Protein AF-0000000080304757 (afdb_homodimer)

Solvent-accessible surface area (backbone atoms only — not comparable to full-atom values): 25072 Å² total; per-residue (Å²): 127,55,74,63,58,63,64,43,29,40,56,47,26,52,50,48,50,50,49,50,48,34,44,52,25,62,74,62,65,47,52,48,72,77,45,50,34,58,68,52,23,53,48,43,33,63,75,40,37,72,67,49,46,54,14,40,49,46,39,50,48,39,17,52,51,13,37,52,50,12,47,54,51,15,50,52,51,28,51,47,30,75,74,34,62,71,54,37,45,36,44,49,49,55,47,50,52,56,64,46,34,49,59,67,72,46,39,65,57,43,53,71,76,32,86,49,62,68,57,31,29,27,50,45,6,18,58,55,14,21,49,45,26,22,55,26,29,39,36,12,46,64,59,44,56,66,69,57,53,50,49,40,56,73,67,63,53,49,73,67,50,42,38,64,71,43,26,47,65,44,12,44,65,30,33,47,54,12,47,40,54,15,49,48,33,5,42,40,20,27,41,39,29,32,48,72,63,38,71,83,47,96,79,45,28,39,38,14,49,28,52,52,21,57,78,66,64,34,40,35,54,24,49,23,39,47,49,54,49,37,51,48,29,49,48,46,47,52,50,38,48,50,49,41,42,70,73,53,38,88,80,63,55,89,52,89,103,128,54,74,62,58,63,65,42,29,40,56,48,27,53,50,49,51,50,50,49,48,33,46,52,26,62,75,62,66,47,52,48,72,78,44,50,33,59,68,51,22,53,50,40,33,63,76,40,37,72,67,48,48,56,12,41,50,46,39,49,49,40,18,50,51,12,37,51,50,12,46,53,51,15,51,51,52,27,50,48,28,74,74,33,61,70,53,35,44,33,46,49,49,55,47,50,53,56,64,47,34,48,57,68,72,46,39,65,56,43,54,71,76,32,85,48,63,68,58,29,28,26,50,44,5,18,58,55,14,22,47,44,27,22,54,25,28,39,34,13,45,64,60,43,54,65,67,58,53,50,50,40,56,72,68,65,54,49,73,66,50,42,39,65,72,44,26,46,66,44,12,45,65,29,35,48,54,12,47,40,55,17,50,47,34,5,42,42,21,26,42,39,29,30,50,71,58,35,71,73,60,93,81,46,29,38,39,14,49,28,50,50,21,56,77,67,63,33,42,35,54,25,49,21,39,47,50,54,49,37,50,50,29,49,48,46,46,52,49,37,49,51,48,41,41,72,72,56,38,86,82,61,56,87,52,90,107

Structure (mmCIF, N/CA/C/O backbone):
data_AF-0000000080304757-model_v1
#
loop_
_entity.id
_entity.type
_entity.pdbx_description
1 polymer 'Hydroxymethylpyrimidine ABC transporter, transmembrane component'
#
loop_
_atom_site.group_PDB
_atom_site.id
_atom_site.type_symbol
_atom_site.label_atom_id
_atom_site.label_alt_id
_atom_site.label_comp_id
_atom_site.label_asym_id
_atom_site.label_entity_id
_atom_site.label_seq_id
_atom_site.pdbx_PDB_ins_code
_atom_site.Cartn_x
_atom_site.Cartn_y
_atom_site.Cartn_z
_atom_site.occupancy
_atom_site.B_iso_or_equiv
_atom_site.auth_seq_id
_atom_site.auth_comp_id
_atom_site.auth_asym_id
_atom_site.auth_atom_id
_atom_site.pdbx_PDB_model_num
ATOM 1 N N . MET A 1 1 ? -25.359 9.672 24.281 1 40.5 1 MET A N 1
ATOM 2 C CA . MET A 1 1 ? -24.844 8.312 24.234 1 40.5 1 MET A CA 1
ATOM 3 C C . MET A 1 1 ? -23.609 8.18 25.141 1 40.5 1 MET A C 1
ATOM 5 O O . MET A 1 1 ? -22.656 8.93 25 1 40.5 1 MET A O 1
ATOM 9 N N . ASN A 1 2 ? -23.641 7.598 26.172 1 47.41 2 ASN A N 1
ATOM 10 C CA . ASN A 1 2 ? -22.641 7.488 27.234 1 47.41 2 ASN A CA 1
ATOM 11 C C . ASN A 1 2 ? -21.297 7.004 26.703 1 47.41 2 ASN A C 1
ATOM 13 O O . ASN A 1 2 ? -21.234 6.355 25.656 1 47.41 2 ASN A O 1
ATOM 17 N N . GLY A 1 3 ? -20.266 7.602 27.203 1 52.62 3 GLY A N 1
ATOM 18 C CA . GLY A 1 3 ? -18.844 7.422 26.922 1 52.62 3 GLY A CA 1
ATOM 19 C C . GLY A 1 3 ? -18.484 5.98 26.625 1 52.62 3 GLY A C 1
ATOM 20 O O . GLY A 1 3 ? -17.672 5.711 25.75 1 52.62 3 GLY A O 1
ATOM 21 N N . LEU A 1 4 ? -19.094 5.137 27.453 1 51.78 4 LEU A N 1
ATOM 22 C CA . LEU A 1 4 ? -18.781 3.719 27.312 1 51.78 4 LEU A CA 1
ATOM 23 C C . LEU A 1 4 ? -19.453 3.141 26.062 1 51.78 4 LEU A C 1
ATOM 25 O O . LEU A 1 4 ? -18.875 2.285 25.391 1 51.78 4 LEU A O 1
ATOM 29 N N . ALA A 1 5 ? -20.734 3.535 25.859 1 54.47 5 ALA A N 1
ATOM 30 C CA . ALA A 1 5 ? -21.469 3.068 24.688 1 54.47 5 ALA A CA 1
ATOM 31 C C . ALA A 1 5 ? -20.781 3.494 23.391 1 54.47 5 ALA A C 1
ATOM 33 O O . ALA A 1 5 ? -20.672 2.705 22.453 1 54.47 5 ALA A O 1
ATOM 34 N N . ALA A 1 6 ? -20.328 4.684 23.391 1 60.09 6 ALA A N 1
ATOM 35 C CA . ALA A 1 6 ? -19.594 5.215 22.234 1 60.09 6 ALA A CA 1
ATOM 36 C C . ALA A 1 6 ? -18.312 4.438 22 1 60.09 6 ALA A C 1
ATOM 38 O O . ALA A 1 6 ? -17.922 4.207 20.844 1 60.09 6 ALA A O 1
ATOM 39 N N . ARG A 1 7 ? -17.766 3.938 23.172 1 63.94 7 ARG A N 1
ATOM 40 C CA . ARG A 1 7 ? -16.516 3.201 23.078 1 63.94 7 ARG A CA 1
ATOM 41 C C . ARG A 1 7 ? -16.766 1.761 22.641 1 63.94 7 ARG A C 1
ATOM 43 O O . ARG A 1 7 ? -15.867 1.11 22.094 1 63.94 7 ARG A O 1
ATOM 50 N N . ALA A 1 8 ? -18.016 1.343 22.859 1 71.56 8 ALA A N 1
ATOM 51 C CA . ALA A 1 8 ? -18.312 -0.057 22.578 1 71.56 8 ALA A CA 1
ATOM 52 C C . ALA A 1 8 ? -18.844 -0.222 21.141 1 71.56 8 ALA A C 1
ATOM 54 O O . ALA A 1 8 ? -18.922 -1.342 20.641 1 71.56 8 ALA A O 1
ATOM 55 N N . LEU A 1 9 ? -19.094 0.86 20.516 1 71.31 9 LEU A N 1
ATOM 56 C CA . LEU A 1 9 ? -19.75 0.823 19.203 1 71.31 9 LEU A CA 1
ATOM 57 C C . LEU A 1 9 ? -18.859 0.151 18.172 1 71.31 9 LEU A C 1
ATOM 59 O O . LEU A 1 9 ? -19.344 -0.667 17.375 1 71.31 9 LEU A O 1
ATOM 63 N N . PRO A 1 10 ? -17.562 0.439 18.25 1 75.38 10 PRO A N 1
ATOM 64 C CA . PRO A 1 10 ? -16.734 -0.277 17.281 1 75.38 10 PRO A CA 1
ATOM 65 C C . PRO A 1 10 ? -16.766 -1.791 17.484 1 75.38 10 PRO A C 1
ATOM 67 O O . PRO A 1 10 ? -16.859 -2.541 16.5 1 75.38 10 PRO A O 1
ATOM 70 N N . ALA A 1 11 ? -16.828 -2.184 18.688 1 82.06 11 ALA A N 1
ATOM 71 C CA . ALA A 1 11 ? -16.875 -3.613 18.984 1 82.06 11 ALA A CA 1
ATOM 72 C C . ALA A 1 11 ? -18.219 -4.203 18.578 1 82.06 11 ALA A C 1
ATOM 74 O O . ALA A 1 11 ? -18.297 -5.348 18.109 1 82.06 11 ALA A O 1
ATOM 75 N N . LEU A 1 12 ? -19.188 -3.436 18.656 1 84.5 12 LEU A N 1
ATOM 76 C CA . LEU A 1 12 ? -20.531 -3.896 18.297 1 84.5 12 LEU A CA 1
ATOM 77 C C . LEU A 1 12 ? -20.656 -4.059 16.781 1 84.5 12 LEU A C 1
ATOM 79 O O . LEU A 1 12 ? -21.312 -4.98 16.312 1 84.5 12 LEU A O 1
ATOM 83 N N . GLY A 1 13 ? -20 -3.121 16.094 1 85.44 13 GLY A N 1
ATOM 84 C CA . GLY A 1 13 ? -20.016 -3.24 14.641 1 85.44 13 GLY A CA 1
ATOM 85 C C . GLY A 1 13 ? -19.328 -4.504 14.141 1 85.44 13 GLY A C 1
ATOM 86 O O . GLY A 1 13 ? -19.859 -5.199 13.273 1 85.44 13 GLY A O 1
ATOM 87 N N . LEU A 1 14 ? -18.25 -4.812 14.734 1 89.06 14 LEU A N 1
ATOM 88 C CA . LEU A 1 14 ? -17.5 -6.008 14.352 1 89.06 14 LEU A CA 1
ATOM 89 C C . LEU A 1 14 ? -18.25 -7.273 14.758 1 89.06 14 LEU A C 1
ATOM 91 O O . LEU A 1 14 ? -18.328 -8.227 13.984 1 89.06 14 LEU A O 1
ATOM 95 N N . ALA A 1 15 ? -18.797 -7.273 16 1 91.25 15 ALA A N 1
ATOM 96 C CA . ALA A 1 15 ? -19.562 -8.414 16.484 1 91.25 15 ALA A CA 1
ATOM 97 C C . ALA A 1 15 ? -20.812 -8.633 15.625 1 91.25 15 ALA A C 1
ATOM 99 O O . ALA A 1 15 ? -21.172 -9.773 15.32 1 91.25 15 ALA A O 1
ATOM 100 N N . GLY A 1 16 ? -21.438 -7.578 15.289 1 91.94 16 GLY A N 1
ATOM 101 C CA . GLY A 1 16 ? -22.609 -7.668 14.414 1 91.94 16 GLY A CA 1
ATOM 102 C C . GLY A 1 16 ? -22.281 -8.25 13.055 1 91.94 16 GLY A C 1
ATOM 103 O O . GLY A 1 16 ? -23.047 -9.07 12.523 1 91.94 16 GLY A O 1
ATOM 104 N N . ALA A 1 17 ? -21.172 -7.797 12.539 1 92.5 17 ALA A N 1
ATOM 105 C CA . ALA A 1 17 ? -20.75 -8.305 11.234 1 92.5 17 ALA A CA 1
ATOM 106 C C . ALA A 1 17 ? -20.469 -9.797 11.297 1 92.5 17 ALA A C 1
ATOM 108 O O . ALA A 1 17 ? -20.812 -10.547 10.391 1 92.5 17 ALA A O 1
ATOM 109 N N . LEU A 1 18 ? -19.844 -10.25 12.375 1 94.44 18 LEU A N 1
ATOM 110 C CA . LEU A 1 18 ? -19.516 -11.664 12.547 1 94.44 18 LEU A CA 1
ATOM 111 C C . LEU A 1 18 ? -20.797 -12.484 12.727 1 94.44 18 LEU A C 1
ATOM 113 O O . LEU A 1 18 ? -20.906 -13.578 12.172 1 94.44 18 LEU A O 1
ATOM 117 N N . LEU A 1 19 ? -21.719 -11.945 13.5 1 95.81 19 LEU A N 1
ATOM 118 C CA . LEU A 1 19 ? -22.984 -12.641 13.719 1 95.81 19 LEU A CA 1
ATOM 119 C C . LEU A 1 19 ? -23.781 -12.727 12.43 1 95.81 19 LEU A C 1
ATOM 121 O O . LEU A 1 19 ? -24.406 -13.75 12.148 1 95.81 19 LEU A O 1
ATOM 125 N N . ALA A 1 20 ? -23.75 -11.664 11.75 1 95.81 20 ALA A N 1
ATOM 126 C CA . ALA A 1 20 ? -24.438 -11.672 10.461 1 95.81 20 ALA A CA 1
ATOM 127 C C . ALA A 1 20 ? -23.812 -12.695 9.516 1 95.81 20 ALA A C 1
ATOM 129 O O . ALA A 1 20 ? -24.531 -13.406 8.805 1 95.81 20 ALA A O 1
ATOM 130 N N . TRP A 1 21 ? -22.5 -12.719 9.5 1 96.06 21 TRP A N 1
ATOM 131 C CA . TRP A 1 21 ? -21.781 -13.703 8.703 1 96.06 21 TRP A CA 1
ATOM 132 C C . TRP A 1 21 ? -22.172 -15.117 9.109 1 96.06 21 TRP A C 1
ATOM 134 O O . TRP A 1 21 ? -22.516 -15.945 8.258 1 96.06 21 TRP A O 1
ATOM 144 N N . GLU A 1 22 ? -22.188 -15.359 10.344 1 97.69 22 GLU A N 1
ATOM 145 C CA . GLU A 1 22 ? -22.578 -16.672 10.859 1 97.69 22 GLU A CA 1
ATOM 146 C C . GLU A 1 22 ? -24 -17.016 10.445 1 97.69 22 GLU A C 1
ATOM 148 O O . GLU A 1 22 ? -24.281 -18.125 10 1 97.69 22 GLU A O 1
ATOM 153 N N . ALA A 1 23 ? -24.875 -16.078 10.586 1 97.62 23 ALA A N 1
ATOM 154 C CA . ALA A 1 23 ? -26.281 -16.297 10.273 1 97.62 23 ALA A CA 1
ATOM 155 C C . ALA A 1 23 ? -26.469 -16.578 8.789 1 97.62 23 ALA A C 1
ATOM 157 O O . ALA A 1 23 ? -27.234 -17.469 8.414 1 97.62 23 ALA A O 1
ATOM 158 N N . VAL A 1 24 ? -25.797 -15.867 7.965 1 96.81 24 VAL A N 1
ATOM 159 C CA . VAL A 1 24 ? -25.938 -16.031 6.52 1 96.81 24 VAL A CA 1
ATOM 160 C C . VAL A 1 24 ? -25.5 -17.453 6.125 1 96.81 24 VAL A C 1
ATOM 162 O O . VAL A 1 24 ? -26.156 -18.094 5.309 1 96.81 24 VAL A O 1
ATOM 165 N N . VAL A 1 25 ? -24.406 -17.938 6.703 1 97 25 VAL A N 1
ATOM 166 C CA . VAL A 1 25 ? -23.859 -19.234 6.344 1 97 25 VAL A CA 1
ATOM 167 C C . VAL A 1 25 ? -24.797 -20.344 6.863 1 97 25 VAL A C 1
ATOM 169 O O . VAL A 1 25 ? -25.125 -21.281 6.133 1 97 25 VAL A O 1
ATOM 172 N N . ARG A 1 26 ? -25.312 -20.156 8.07 1 96.38 26 ARG A N 1
ATOM 173 C CA . ARG A 1 26 ? -26.125 -21.203 8.695 1 96.38 26 ARG A CA 1
ATOM 174 C C . ARG A 1 26 ? -27.531 -21.219 8.125 1 96.38 26 ARG A C 1
ATOM 176 O O . ARG A 1 26 ? -28.078 -22.281 7.832 1 96.38 26 ARG A O 1
ATOM 183 N N . LEU A 1 27 ? -28.094 -20.047 8.023 1 97.12 27 LEU A N 1
ATOM 184 C CA . LEU A 1 27 ? -29.453 -19.969 7.531 1 97.12 27 LEU A CA 1
ATOM 185 C C . LEU A 1 27 ? -29.516 -20.281 6.043 1 97.12 27 LEU A C 1
ATOM 187 O O . LEU A 1 27 ? -30.531 -20.797 5.555 1 97.12 27 LEU A O 1
ATOM 191 N N . GLY A 1 28 ? -28.531 -19.969 5.332 1 96.38 28 GLY A N 1
ATOM 192 C CA . GLY A 1 28 ? -28.484 -20.25 3.906 1 96.38 28 GLY A CA 1
ATOM 193 C C . GLY A 1 28 ? -27.984 -21.641 3.586 1 96.38 28 GLY A C 1
ATOM 194 O O . GLY A 1 28 ? -27.953 -22.047 2.422 1 96.38 28 GLY A O 1
ATOM 195 N N . ASP A 1 29 ? -27.547 -22.359 4.512 1 96.19 29 ASP A N 1
ATOM 196 C CA . ASP A 1 29 ? -27 -23.703 4.34 1 96.19 29 ASP A CA 1
ATOM 197 C C . ASP A 1 29 ? -25.859 -23.703 3.334 1 96.19 29 ASP A C 1
ATOM 199 O O . ASP A 1 29 ? -25.844 -24.516 2.4 1 96.19 29 ASP A O 1
ATOM 203 N N . ILE A 1 30 ? -25.031 -22.766 3.438 1 95.69 30 ILE A N 1
ATOM 204 C CA . ILE A 1 30 ? -23.875 -22.641 2.551 1 95.69 30 ILE A CA 1
ATOM 205 C C . ILE A 1 30 ? -22.797 -23.641 2.955 1 95.69 30 ILE A C 1
ATOM 207 O O . ILE A 1 30 ? -22.375 -23.672 4.117 1 95.69 30 ILE A O 1
ATOM 211 N N . PRO A 1 31 ? -22.359 -24.422 2.02 1 95.38 31 PRO A N 1
ATOM 212 C CA . PRO A 1 31 ? -21.312 -25.391 2.359 1 95.38 31 PRO A CA 1
ATOM 213 C C . PRO A 1 31 ? -20.016 -24.734 2.807 1 95.38 31 PRO A C 1
ATOM 215 O O . PRO A 1 31 ? -19.672 -23.641 2.342 1 95.38 31 PRO A O 1
ATOM 218 N N . ALA A 1 32 ? -19.234 -25.438 3.607 1 93.56 32 ALA A N 1
ATOM 219 C CA . ALA A 1 32 ? -18 -24.922 4.211 1 93.56 32 ALA A CA 1
ATOM 220 C C . ALA A 1 32 ? -16.938 -24.672 3.152 1 93.56 32 ALA A C 1
ATOM 222 O O . ALA A 1 32 ? -16.109 -23.766 3.303 1 93.56 32 ALA A O 1
ATOM 223 N N . TYR A 1 33 ? -16.984 -25.422 2.105 1 90.5 33 TYR A N 1
ATOM 224 C CA . TYR A 1 33 ? -15.984 -25.234 1.062 1 90.5 33 TYR A CA 1
ATOM 225 C C . TYR A 1 33 ? -16.25 -23.969 0.271 1 90.5 33 TYR A C 1
ATOM 227 O O . TYR A 1 33 ? -15.359 -23.453 -0.41 1 90.5 33 TYR A O 1
ATOM 235 N N . THR A 1 34 ? -17.516 -23.562 0.375 1 91.69 34 THR A N 1
ATOM 236 C CA . THR A 1 34 ? -17.859 -22.297 -0.284 1 91.69 34 THR A CA 1
ATOM 237 C C . THR A 1 34 ? -17.609 -21.125 0.646 1 91.69 34 THR A C 1
ATOM 239 O O . THR A 1 34 ? -16.906 -20.172 0.284 1 91.69 34 THR A O 1
ATOM 242 N N . LEU A 1 35 ? -18.125 -21.125 1.777 1 95.56 35 LEU A N 1
ATOM 243 C CA . LEU A 1 35 ? -17.969 -20.078 2.77 1 95.56 35 LEU A CA 1
ATOM 244 C C . LEU A 1 35 ? -18.078 -20.641 4.184 1 95.56 35 LEU A C 1
ATOM 246 O O . LEU A 1 35 ? -19.188 -20.875 4.68 1 95.56 35 LEU A O 1
ATOM 250 N N . PRO A 1 36 ? -16.922 -20.734 4.789 1 97.38 36 PRO A N 1
ATOM 251 C CA . PRO A 1 36 ? -16.984 -21.266 6.148 1 97.38 36 PRO A CA 1
ATOM 252 C C . PRO A 1 36 ? -17.531 -20.266 7.156 1 97.38 36 PRO A C 1
ATOM 254 O O . PRO A 1 36 ? -17.25 -19.062 7.059 1 97.38 36 PRO A O 1
ATOM 257 N N . ALA A 1 37 ? -18.297 -20.812 8.094 1 98.06 37 ALA A N 1
ATOM 258 C CA . ALA A 1 37 ? -18.781 -19.969 9.18 1 98.06 37 ALA A CA 1
ATOM 259 C C . ALA A 1 37 ? -17.641 -19.547 10.094 1 98.06 37 ALA A C 1
ATOM 261 O O . ALA A 1 37 ? -16.641 -20.25 10.219 1 98.06 37 ALA A O 1
ATOM 262 N N . PRO A 1 38 ? -17.875 -18.359 10.664 1 97.81 38 PRO A N 1
ATOM 263 C CA . PRO A 1 38 ? -16.828 -17.891 11.578 1 97.81 38 PRO A CA 1
ATOM 264 C C . PRO A 1 38 ? -16.5 -18.906 12.672 1 97.81 38 PRO A C 1
ATOM 266 O O . PRO A 1 38 ? -15.344 -19.031 13.07 1 97.81 38 PRO A O 1
ATOM 269 N N . THR A 1 39 ? -17.469 -19.625 13.125 1 97.69 39 THR A N 1
ATOM 270 C CA . THR A 1 39 ? -17.219 -20.625 14.156 1 97.69 39 THR A CA 1
ATOM 271 C C . THR A 1 39 ? -16.328 -21.75 13.625 1 97.69 39 THR A C 1
ATOM 273 O O . THR A 1 39 ? -15.445 -22.234 14.344 1 97.69 39 THR A O 1
ATOM 276 N N . LEU A 1 40 ? -16.531 -22.141 12.422 1 97.88 40 LEU A N 1
ATOM 277 C CA . LEU A 1 40 ? -15.688 -23.156 11.805 1 97.88 40 LEU A CA 1
ATOM 278 C C . LEU A 1 40 ? -14.281 -22.625 11.562 1 97.88 40 LEU A C 1
ATOM 280 O O . LEU A 1 40 ? -13.305 -23.359 11.711 1 97.88 40 LEU A O 1
ATOM 284 N N . VAL A 1 41 ? -14.203 -21.375 11.133 1 98.19 41 VAL A N 1
ATOM 285 C CA . VAL A 1 41 ? -12.898 -20.766 10.945 1 98.19 41 VAL A CA 1
ATOM 286 C C . VAL A 1 41 ? -12.109 -20.797 12.25 1 98.19 41 VAL A C 1
ATOM 288 O O . VAL A 1 41 ? -10.93 -21.141 12.266 1 98.19 41 VAL A O 1
ATOM 291 N N . ALA A 1 42 ? -12.805 -20.469 13.344 1 97.81 42 ALA A N 1
ATOM 292 C CA . ALA A 1 42 ? -12.156 -20.453 14.656 1 97.81 42 ALA A CA 1
ATOM 293 C C . ALA A 1 42 ? -11.711 -21.859 15.062 1 97.81 42 ALA A C 1
ATOM 295 O O . ALA A 1 42 ? -10.617 -22.031 15.602 1 97.81 42 ALA A O 1
ATOM 296 N N . ARG A 1 43 ? -12.5 -22.844 14.773 1 98 43 ARG A N 1
ATOM 297 C CA . ARG A 1 43 ? -12.156 -24.234 15.094 1 98 43 ARG A CA 1
ATOM 298 C C . ARG A 1 43 ? -10.984 -24.703 14.234 1 98 43 ARG A C 1
ATOM 300 O O . ARG A 1 43 ? -10.086 -25.391 14.734 1 98 43 ARG A O 1
ATOM 307 N N . THR A 1 44 ? -11.047 -24.344 13 1 98.19 44 THR A N 1
ATOM 308 C CA . THR A 1 44 ? -9.977 -24.719 12.094 1 98.19 44 THR A CA 1
ATOM 309 C C . THR A 1 44 ? -8.656 -24.078 12.508 1 98.19 44 THR A C 1
ATOM 311 O O . THR A 1 44 ? -7.598 -24.703 12.43 1 98.19 44 THR A O 1
ATOM 314 N N . LEU A 1 45 ? -8.773 -22.859 12.898 1 97.94 45 LEU A N 1
ATOM 315 C CA . LEU A 1 45 ? -7.59 -22.188 13.406 1 97.94 45 LEU A CA 1
ATOM 316 C C . LEU A 1 45 ? -7.027 -22.906 14.625 1 97.94 45 LEU A C 1
ATOM 318 O O . LEU A 1 45 ? -5.82 -23.141 14.719 1 97.94 45 LEU A O 1
ATOM 322 N N . ALA A 1 46 ? -7.91 -23.297 15.508 1 97.5 46 ALA A N 1
ATOM 323 C CA . ALA A 1 46 ? -7.492 -24 16.719 1 97.5 46 ALA A CA 1
ATOM 324 C C . ALA A 1 46 ? -6.891 -25.359 16.391 1 97.5 46 ALA A C 1
ATOM 326 O O . ALA A 1 46 ? -5.883 -25.75 16.984 1 97.5 46 ALA A O 1
ATOM 327 N N . ASP A 1 47 ? -7.422 -26.031 15.453 1 97.31 47 ASP A N 1
ATOM 328 C CA . ASP A 1 47 ? -6.992 -27.375 15.078 1 97.31 47 ASP A CA 1
ATOM 329 C C . ASP A 1 47 ? -5.652 -27.344 14.344 1 97.31 47 ASP A C 1
ATOM 331 O O . ASP A 1 47 ? -4.918 -28.328 14.344 1 97.31 47 ASP A O 1
ATOM 335 N N . ASN A 1 48 ? -5.352 -26.219 13.711 1 96.44 48 ASN A N 1
ATOM 336 C CA . ASN A 1 48 ? -4.125 -26.094 12.93 1 96.44 48 ASN A CA 1
ATOM 337 C C . ASN A 1 48 ? -3.16 -25.094 13.547 1 96.44 48 ASN A C 1
ATOM 339 O O . ASN A 1 48 ? -2.301 -24.547 12.852 1 96.44 48 ASN A O 1
ATOM 343 N N . LEU A 1 49 ? -3.363 -24.844 14.789 1 94.69 49 LEU A N 1
ATOM 344 C CA . LEU A 1 49 ? -2.629 -23.766 15.469 1 94.69 49 LEU A CA 1
ATOM 345 C C . LEU A 1 49 ? -1.125 -24.016 15.398 1 94.69 49 LEU A C 1
ATOM 347 O O . LEU A 1 49 ? -0.344 -23.094 15.211 1 94.69 49 LEU A O 1
ATOM 351 N N . GLY A 1 50 ? -0.664 -25.25 15.602 1 91.88 50 GLY A N 1
ATOM 352 C CA . GLY A 1 50 ? 0.752 -25.578 15.562 1 91.88 50 GLY A CA 1
ATOM 353 C C . GLY A 1 50 ? 1.42 -25.203 14.258 1 91.88 50 GLY A C 1
ATOM 354 O O . GLY A 1 50 ? 2.408 -24.469 14.242 1 91.88 50 GLY A O 1
ATOM 355 N N . SER A 1 51 ? 0.857 -25.656 13.188 1 91.12 51 SER A N 1
ATOM 356 C CA . SER A 1 51 ? 1.421 -25.359 11.875 1 91.12 51 SER A CA 1
ATOM 357 C C . SER A 1 51 ? 1.259 -23.891 11.516 1 91.12 51 SER A C 1
ATOM 359 O O . SER A 1 51 ? 2.162 -23.281 10.938 1 91.12 51 SER A O 1
ATOM 361 N N . LEU A 1 52 ? 0.18 -23.234 11.906 1 96 52 LEU A N 1
ATOM 362 C CA . LEU A 1 52 ? -0.088 -21.859 11.539 1 96 52 LEU A CA 1
ATOM 363 C C . LEU A 1 52 ? 0.759 -20.891 12.367 1 96 52 LEU A C 1
ATOM 365 O O . LEU A 1 52 ? 1.166 -19.844 11.883 1 96 52 LEU A O 1
ATOM 369 N N . LEU A 1 53 ? 1.072 -21.297 13.547 1 95.81 53 LEU A N 1
ATOM 370 C CA . LEU A 1 53 ? 1.853 -20.406 14.414 1 95.81 53 LEU A CA 1
ATOM 371 C C . LEU A 1 53 ? 3.291 -20.297 13.914 1 95.81 53 LEU A C 1
ATOM 373 O O . LEU A 1 53 ? 3.914 -19.25 14.039 1 95.81 53 LEU A O 1
ATOM 377 N N . GLY A 1 54 ? 3.818 -21.453 13.484 1 94.62 54 GLY A N 1
ATOM 378 C CA . GLY A 1 54 ? 5.145 -21.391 12.891 1 94.62 54 GLY A CA 1
ATOM 379 C C . GLY A 1 54 ? 5.219 -20.453 11.695 1 94.62 54 GLY A C 1
ATOM 380 O O . GLY A 1 54 ? 6.129 -19.625 11.602 1 94.62 54 GLY A O 1
ATOM 381 N N . SER A 1 55 ? 4.27 -20.594 10.797 1 96.25 55 SER A N 1
ATOM 382 C CA . SER A 1 55 ? 4.199 -19.734 9.625 1 96.25 55 SER A CA 1
ATOM 383 C C . SER A 1 55 ? 3.943 -18.281 10.016 1 96.25 55 SER A C 1
ATOM 385 O O . SER A 1 55 ? 4.504 -17.375 9.414 1 96.25 55 SER A O 1
ATOM 387 N N . TRP A 1 56 ? 3.127 -18.156 11 1 97.31 56 TRP A N 1
ATOM 388 C CA . TRP A 1 56 ? 2.82 -16.828 11.508 1 97.31 56 TRP A CA 1
ATOM 389 C C . TRP A 1 56 ? 4.074 -16.141 12.055 1 97.31 56 TRP A C 1
ATOM 391 O O . TRP A 1 56 ? 4.332 -14.977 11.758 1 97.31 56 TRP A O 1
ATOM 401 N N . TRP A 1 57 ? 4.812 -16.859 12.82 1 96.88 57 TRP A N 1
ATOM 402 C CA . TRP A 1 57 ? 6.02 -16.312 13.43 1 96.88 57 TRP A CA 1
ATOM 403 C C . TRP A 1 57 ? 7.043 -15.93 12.359 1 96.88 57 TRP A C 1
ATOM 405 O O . TRP A 1 57 ? 7.742 -14.93 12.492 1 96.88 57 TRP A O 1
ATOM 415 N N . PHE A 1 58 ? 7.121 -16.703 11.375 1 96.62 58 PHE A N 1
ATOM 416 C CA . PHE A 1 58 ? 8.016 -16.391 10.266 1 96.62 58 PHE A CA 1
ATOM 417 C C . PHE A 1 58 ? 7.617 -15.086 9.609 1 96.62 58 PHE A C 1
ATOM 419 O O . PHE A 1 58 ? 8.469 -14.219 9.367 1 96.62 58 PHE A O 1
ATOM 426 N N . THR A 1 59 ? 6.328 -14.914 9.32 1 97.62 59 THR A N 1
ATOM 427 C CA . THR A 1 59 ? 5.828 -13.68 8.727 1 97.62 59 THR A CA 1
ATOM 428 C C . THR A 1 59 ? 6.117 -12.484 9.633 1 97.62 59 THR A C 1
ATOM 430 O O . THR A 1 59 ? 6.52 -11.422 9.156 1 97.62 59 THR A O 1
ATOM 433 N N . VAL A 1 60 ? 5.945 -12.672 10.891 1 98.19 60 VAL A N 1
ATOM 434 C CA . VAL A 1 60 ? 6.191 -11.617 11.867 1 98.19 60 VAL A CA 1
ATOM 435 C C . VAL A 1 60 ? 7.668 -11.227 11.859 1 98.19 60 VAL A C 1
ATOM 437 O O . VAL A 1 60 ? 8.008 -10.047 11.898 1 98.19 60 VAL A O 1
ATOM 440 N N . GLN A 1 61 ? 8.523 -12.188 11.766 1 97.94 61 GLN A N 1
ATOM 441 C CA . GLN A 1 61 ? 9.961 -11.938 11.734 1 97.94 61 GLN A CA 1
ATOM 442 C C . GLN A 1 61 ? 10.359 -11.141 10.492 1 97.94 61 GLN A C 1
ATOM 444 O O . GLN A 1 61 ? 11.164 -10.211 10.578 1 97.94 61 GLN A O 1
ATOM 449 N N . VAL A 1 62 ? 9.828 -11.547 9.422 1 98 62 VAL A N 1
ATOM 450 C CA . VAL A 1 62 ? 10.141 -10.844 8.18 1 98 62 VAL A CA 1
ATOM 451 C C . VAL A 1 62 ? 9.617 -9.414 8.242 1 98 62 VAL A C 1
ATOM 453 O O . VAL A 1 62 ? 10.312 -8.469 7.871 1 98 62 VAL A O 1
ATOM 456 N N . THR A 1 63 ? 8.398 -9.242 8.773 1 98.56 63 THR A N 1
ATOM 457 C CA . THR A 1 63 ? 7.758 -7.938 8.875 1 98.56 63 THR A CA 1
ATOM 458 C C . THR A 1 63 ? 8.586 -6.992 9.742 1 98.56 63 THR A C 1
ATOM 460 O O . THR A 1 63 ? 8.953 -5.902 9.297 1 98.56 63 THR A O 1
ATOM 463 N N . PHE A 1 64 ? 8.945 -7.457 10.859 1 98.69 64 PHE A N 1
ATOM 464 C CA . PHE A 1 64 ? 9.617 -6.57 11.797 1 98.69 64 PHE A CA 1
ATOM 465 C C . PHE A 1 64 ? 11.102 -6.465 11.477 1 98.69 64 PHE A C 1
ATOM 467 O O . PHE A 1 64 ? 11.734 -5.441 11.758 1 98.69 64 PHE A O 1
ATOM 474 N N . GLY A 1 65 ? 11.664 -7.535 10.906 1 98.69 65 GLY A N 1
ATOM 475 C CA . GLY A 1 65 ? 13.023 -7.406 10.398 1 98.69 65 GLY A CA 1
ATOM 476 C C . GLY A 1 65 ? 13.156 -6.348 9.32 1 98.69 65 GLY A C 1
ATOM 477 O O . GLY A 1 65 ? 14.07 -5.523 9.359 1 98.69 65 GLY A O 1
ATOM 478 N N . ALA A 1 66 ? 12.258 -6.398 8.375 1 98.75 66 ALA A N 1
ATOM 479 C CA . ALA A 1 66 ? 12.25 -5.41 7.301 1 98.75 66 ALA A CA 1
ATOM 480 C C . ALA A 1 66 ? 11.992 -4.008 7.844 1 98.75 66 ALA A C 1
ATOM 482 O O . ALA A 1 66 ? 12.602 -3.037 7.383 1 98.75 66 ALA A O 1
ATOM 483 N N . LEU A 1 67 ? 11.062 -3.881 8.805 1 98.69 67 LEU A N 1
ATOM 484 C CA . LEU A 1 67 ? 10.766 -2.588 9.414 1 98.69 67 LEU A CA 1
ATOM 485 C C . LEU A 1 67 ? 12 -2.021 10.109 1 98.69 67 LEU A C 1
ATOM 487 O O . LEU A 1 67 ? 12.297 -0.83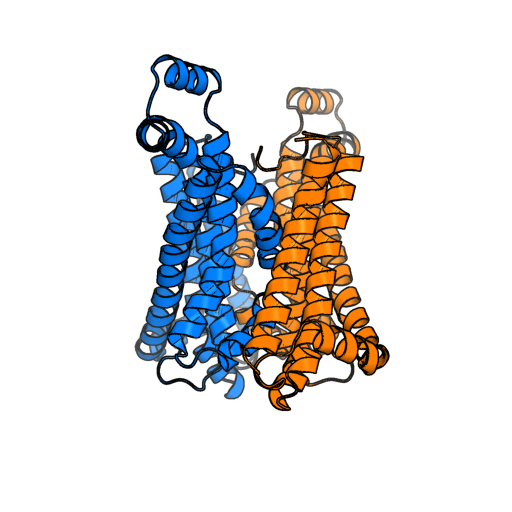 9.992 1 98.69 67 LEU A O 1
ATOM 491 N N . ALA A 1 68 ? 12.695 -2.873 10.828 1 98.75 68 ALA A N 1
ATOM 492 C CA . ALA A 1 68 ? 13.906 -2.443 11.516 1 98.75 68 ALA A CA 1
ATOM 493 C C . ALA A 1 68 ? 14.953 -1.944 10.523 1 98.75 68 ALA A C 1
ATOM 495 O O . ALA A 1 68 ? 15.586 -0.909 10.75 1 98.75 68 ALA A O 1
ATOM 496 N N . LEU A 1 69 ? 15.102 -2.654 9.5 1 98.56 69 LEU A N 1
ATOM 497 C CA . LEU A 1 69 ? 16.062 -2.258 8.469 1 98.56 69 LEU A CA 1
ATOM 498 C C . LEU A 1 69 ? 15.617 -0.965 7.789 1 98.56 69 LEU A C 1
ATOM 500 O O . LEU A 1 69 ? 16.453 -0.13 7.434 1 98.56 69 LEU A O 1
ATOM 504 N N . ALA A 1 70 ? 14.312 -0.856 7.559 1 98.44 70 ALA A N 1
ATOM 505 C CA . ALA A 1 70 ? 13.781 0.37 6.969 1 98.44 70 ALA A CA 1
ATOM 506 C C . ALA A 1 70 ? 14.016 1.567 7.883 1 98.44 70 ALA A C 1
ATOM 508 O O . ALA A 1 70 ? 14.352 2.658 7.414 1 98.44 70 ALA A O 1
ATOM 509 N N . CYS A 1 71 ? 13.797 1.37 9.156 1 98.31 71 CYS A N 1
ATOM 510 C CA . CYS A 1 71 ? 14.055 2.428 10.125 1 98.31 71 CYS A CA 1
ATOM 511 C C . CYS A 1 71 ? 15.523 2.838 10.109 1 98.31 71 CYS A C 1
ATOM 513 O O . CYS A 1 71 ? 15.836 4.023 10.023 1 98.31 71 CYS A O 1
ATOM 515 N N . LEU A 1 72 ? 16.359 1.875 10.18 1 98 72 LEU A N 1
ATOM 516 C CA . LEU A 1 72 ? 17.797 2.146 10.18 1 98 72 LEU A CA 1
ATOM 517 C C . LEU A 1 72 ? 18.219 2.859 8.898 1 98 72 LEU A C 1
ATOM 519 O O . LEU A 1 72 ? 18.859 3.91 8.953 1 98 72 LEU A O 1
ATOM 523 N N . GLY A 1 73 ? 17.875 2.322 7.805 1 97.44 73 GLY A N 1
ATOM 524 C CA . GLY A 1 73 ? 18.234 2.912 6.523 1 97.44 73 GLY A CA 1
ATOM 525 C C . GLY A 1 73 ? 17.594 4.273 6.301 1 97.44 73 GLY A C 1
ATOM 526 O O . GLY A 1 73 ? 18.266 5.203 5.84 1 97.44 73 GLY A O 1
ATOM 527 N N . GLY A 1 74 ? 16.25 4.363 6.598 1 96.75 74 GLY A N 1
ATOM 528 C CA . GLY A 1 74 ? 15.547 5.621 6.41 1 96.75 74 GLY A CA 1
ATOM 529 C C . GLY A 1 74 ? 16.109 6.758 7.238 1 96.75 74 GLY A C 1
ATOM 530 O O . GLY A 1 74 ? 16.297 7.867 6.738 1 96.75 74 GLY A O 1
ATOM 531 N N . VAL A 1 75 ? 16.438 6.477 8.461 1 95.69 75 VAL A N 1
ATOM 532 C CA . VAL A 1 75 ? 16.984 7.488 9.359 1 95.69 75 VAL A CA 1
ATOM 533 C C . VAL A 1 75 ? 18.391 7.883 8.914 1 95.69 75 VAL A C 1
ATOM 535 O O . VAL A 1 75 ? 18.734 9.062 8.914 1 95.69 75 VAL A O 1
ATOM 538 N N . LEU A 1 76 ? 19.188 6.93 8.516 1 95.44 76 LEU A N 1
ATOM 539 C CA . LEU A 1 76 ? 20.547 7.207 8.07 1 95.44 76 LEU A CA 1
ATOM 540 C C . LEU A 1 76 ? 20.547 8.078 6.816 1 95.44 76 LEU A C 1
ATOM 542 O O . LEU A 1 76 ? 21.266 9.078 6.75 1 95.44 76 LEU A O 1
ATOM 546 N N . VAL A 1 77 ? 19.75 7.754 5.855 1 95.44 77 VAL A N 1
ATOM 547 C CA . VAL A 1 77 ? 19.703 8.508 4.605 1 95.44 77 VAL A CA 1
ATOM 548 C C . VAL A 1 77 ? 19.125 9.898 4.867 1 95.44 77 VAL A C 1
ATOM 550 O O . VAL A 1 77 ? 19.641 10.891 4.34 1 95.44 77 VAL A O 1
ATOM 553 N N . ALA A 1 78 ? 18.031 9.93 5.699 1 95 78 ALA A N 1
ATOM 554 C CA . ALA A 1 78 ? 17.469 11.227 6.047 1 95 78 ALA A CA 1
ATOM 555 C C . ALA A 1 78 ? 18.5 12.117 6.73 1 95 78 ALA A C 1
ATOM 557 O O . ALA A 1 78 ? 18.562 13.32 6.461 1 95 78 ALA A O 1
ATOM 558 N N . SER A 1 79 ? 19.266 11.562 7.617 1 92.62 79 SER A N 1
ATOM 559 C CA . SER A 1 79 ? 20.312 12.312 8.305 1 92.62 79 SER A CA 1
ATOM 560 C C . SER A 1 79 ? 21.359 12.812 7.328 1 92.62 79 SER A C 1
ATOM 562 O O . SER A 1 79 ? 21.844 13.945 7.453 1 92.62 79 SER A O 1
ATOM 564 N N . ALA A 1 80 ? 21.719 11.969 6.406 1 92.12 80 ALA A N 1
ATOM 565 C CA . ALA A 1 80 ? 22.672 12.375 5.379 1 92.12 80 ALA A CA 1
ATOM 566 C C . ALA A 1 80 ? 22.125 13.531 4.551 1 92.12 80 ALA A C 1
ATOM 568 O O . ALA A 1 80 ? 22.859 14.445 4.184 1 92.12 80 ALA A O 1
ATOM 569 N N . PHE A 1 81 ? 20.844 13.484 4.254 1 90.62 81 PHE A N 1
ATOM 570 C CA . PHE A 1 81 ? 20.188 14.562 3.521 1 90.62 81 PHE A CA 1
ATOM 571 C C . PHE A 1 81 ? 20.281 15.867 4.297 1 90.62 81 PHE A C 1
ATOM 573 O O . PHE A 1 81 ? 20.453 16.938 3.705 1 90.62 81 PHE A O 1
ATOM 580 N N . ALA A 1 82 ? 20.078 15.758 5.598 1 85.62 82 ALA A N 1
ATOM 581 C CA . ALA A 1 82 ? 20.094 16.938 6.445 1 85.62 82 ALA A CA 1
ATOM 582 C C . ALA A 1 82 ? 21.484 17.578 6.461 1 85.62 82 ALA A C 1
ATOM 584 O O . ALA A 1 82 ? 21.609 18.797 6.629 1 85.62 82 ALA A O 1
ATOM 585 N N . LEU A 1 83 ? 22.484 16.797 6.309 1 83.94 83 LEU A N 1
ATOM 586 C CA . LEU A 1 83 ? 23.859 17.297 6.379 1 83.94 83 LEU A CA 1
ATOM 587 C C . LEU A 1 83 ? 24.328 17.75 5.008 1 83.94 83 LEU A C 1
ATOM 589 O O . LEU A 1 83 ? 25.203 18.625 4.91 1 83.94 83 LEU A O 1
ATOM 593 N N . TRP A 1 84 ? 23.828 17.062 3.963 1 84.06 84 TRP A N 1
ATOM 594 C CA . TRP A 1 84 ? 24.266 17.359 2.605 1 84.06 84 TRP A CA 1
ATOM 595 C C . TRP A 1 84 ? 23.078 17.578 1.682 1 84.06 84 TRP A C 1
ATOM 597 O O . TRP A 1 84 ? 22.547 16.625 1.105 1 84.06 84 TRP A O 1
ATOM 607 N N . ARG A 1 85 ? 22.75 18.734 1.304 1 79.88 85 ARG A N 1
ATOM 608 C CA . ARG A 1 85 ? 21.562 19.125 0.567 1 79.88 85 ARG A CA 1
ATOM 609 C C . ARG A 1 85 ? 21.578 18.562 -0.849 1 79.88 85 ARG A C 1
ATOM 611 O O . ARG A 1 85 ? 20.562 18.094 -1.353 1 79.88 85 ARG A O 1
ATOM 618 N N . PRO A 1 86 ? 22.719 18.578 -1.523 1 82.25 86 PRO A N 1
ATOM 619 C CA . PRO A 1 86 ? 22.719 18.062 -2.896 1 82.25 86 PRO A CA 1
ATOM 620 C C . PRO A 1 86 ? 22.375 16.578 -2.975 1 82.25 86 PRO A C 1
ATOM 622 O O . PRO A 1 86 ? 21.828 16.125 -3.98 1 82.25 86 PRO A O 1
ATOM 625 N N . LEU A 1 87 ? 22.641 15.883 -1.924 1 84.94 87 LEU A N 1
ATOM 626 C CA . LEU A 1 87 ? 22.297 14.461 -1.88 1 84.94 87 LEU A CA 1
ATOM 627 C C . LEU A 1 87 ? 20.797 14.25 -1.909 1 84.94 87 LEU A C 1
ATOM 629 O O . LEU A 1 87 ? 20.297 13.328 -2.557 1 84.94 87 LEU A O 1
ATOM 633 N N . GLU A 1 88 ? 20.156 15.047 -1.302 1 86 88 GLU A N 1
ATOM 634 C CA . GLU A 1 88 ? 18.703 14.992 -1.267 1 86 88 GLU A CA 1
ATOM 635 C C . GLU A 1 88 ? 18.109 15.211 -2.654 1 86 88 GLU A C 1
ATOM 637 O O . GLU A 1 88 ? 17.234 14.461 -3.084 1 86 88 GLU A O 1
ATOM 642 N N . ALA A 1 89 ? 18.594 16.156 -3.303 1 82.44 89 ALA A N 1
ATOM 643 C CA . ALA A 1 89 ? 18.078 16.5 -4.621 1 82.44 89 ALA A CA 1
ATOM 644 C C . ALA A 1 89 ? 18.312 15.383 -5.625 1 82.44 89 ALA A C 1
ATOM 646 O O . ALA A 1 89 ? 17.5 15.172 -6.535 1 82.44 89 ALA A O 1
ATOM 647 N N . ALA A 1 90 ? 19.312 14.68 -5.355 1 83.31 90 ALA A N 1
ATOM 648 C CA . ALA A 1 90 ? 19.672 13.609 -6.277 1 83.31 90 ALA A CA 1
ATOM 649 C C . ALA A 1 90 ? 18.922 12.32 -5.949 1 83.31 90 ALA A C 1
ATOM 651 O O . ALA A 1 90 ? 18.516 11.586 -6.852 1 83.31 90 ALA A O 1
ATOM 652 N N . LEU A 1 91 ? 18.656 12.078 -4.715 1 87.5 91 LEU A N 1
ATOM 653 C CA . LEU A 1 91 ? 18.188 10.758 -4.312 1 87.5 91 LEU A CA 1
ATOM 654 C C . LEU A 1 91 ? 16.688 10.758 -4.047 1 87.5 91 LEU A C 1
ATOM 656 O O . LEU A 1 91 ? 16.031 9.719 -4.152 1 87.5 91 LEU A O 1
ATOM 660 N N . LEU A 1 92 ? 16.125 11.875 -3.812 1 84 92 LEU A N 1
ATOM 661 C CA . LEU A 1 92 ? 14.719 11.93 -3.441 1 84 92 LEU A CA 1
ATOM 662 C C . LEU A 1 92 ? 13.836 11.516 -4.613 1 84 92 LEU A C 1
ATOM 664 O O . LEU A 1 92 ? 12.875 10.758 -4.438 1 84 92 LEU A O 1
ATOM 668 N N . PRO A 1 93 ? 14.156 11.875 -5.84 1 82.94 93 PRO A N 1
ATOM 669 C CA . PRO A 1 93 ? 13.344 11.43 -6.973 1 82.94 93 PRO A CA 1
ATOM 670 C C . PRO A 1 93 ? 13.383 9.914 -7.16 1 82.94 93 PRO A C 1
ATOM 672 O O . PRO A 1 93 ? 12.383 9.312 -7.559 1 82.94 93 PRO A O 1
ATOM 675 N N . LEU A 1 94 ? 14.516 9.367 -6.895 1 89.19 94 LEU A N 1
ATOM 676 C CA . LEU A 1 94 ? 14.641 7.914 -6.973 1 89.19 94 LEU A CA 1
ATOM 677 C C . LEU A 1 94 ? 13.773 7.23 -5.918 1 89.19 94 LEU A C 1
ATOM 679 O O . LEU A 1 94 ? 13.195 6.176 -6.176 1 89.19 94 LEU A O 1
ATOM 683 N N . ALA A 1 95 ? 13.703 7.879 -4.832 1 86.94 95 ALA A N 1
ATOM 684 C CA . ALA A 1 95 ? 12.875 7.348 -3.75 1 86.94 95 ALA A CA 1
ATOM 685 C C . ALA A 1 95 ? 11.398 7.398 -4.113 1 86.94 95 ALA A C 1
ATOM 687 O O . ALA A 1 95 ? 10.641 6.48 -3.789 1 86.94 95 ALA A O 1
ATOM 688 N N . VAL A 1 96 ? 11.047 8.352 -4.836 1 84.12 96 VAL A N 1
ATOM 689 C CA . VAL A 1 96 ? 9.664 8.5 -5.262 1 84.12 96 VAL A CA 1
ATOM 690 C C . VAL A 1 96 ? 9.32 7.422 -6.285 1 84.12 96 VAL A C 1
ATOM 692 O O . VAL A 1 96 ? 8.242 6.82 -6.219 1 84.12 96 VAL A O 1
ATOM 695 N N . VAL A 1 97 ? 10.18 7.164 -7.164 1 88.69 97 VAL A N 1
ATOM 696 C CA . VAL A 1 97 ? 9.977 6.105 -8.148 1 88.69 97 VAL A CA 1
ATOM 697 C C . VAL A 1 97 ? 9.812 4.762 -7.441 1 88.69 97 VAL A C 1
ATOM 699 O O . VAL A 1 97 ? 8.93 3.975 -7.793 1 88.69 97 VAL A O 1
ATOM 702 N N . LEU A 1 98 ? 10.656 4.582 -6.484 1 87 98 LEU A N 1
ATOM 703 C CA . LEU A 1 98 ? 10.578 3.354 -5.699 1 87 98 LEU A CA 1
ATOM 704 C C . LEU A 1 98 ? 9.227 3.232 -5.012 1 87 98 LEU A C 1
ATOM 706 O O . LEU A 1 98 ? 8.664 2.137 -4.918 1 87 98 LEU A O 1
ATOM 710 N N . GLN A 1 99 ? 8.727 4.305 -4.57 1 86.5 99 GLN A N 1
ATOM 711 C CA . GLN A 1 99 ? 7.477 4.328 -3.814 1 86.5 99 GLN A CA 1
ATOM 712 C C . GLN A 1 99 ? 6.281 4.012 -4.711 1 86.5 99 GLN A C 1
ATOM 714 O O . GLN A 1 99 ? 5.34 3.34 -4.285 1 86.5 99 GLN A O 1
ATOM 719 N N . VAL A 1 100 ? 6.324 4.457 -5.973 1 87.81 100 VAL A N 1
ATOM 720 C CA . VAL A 1 100 ? 5.16 4.316 -6.84 1 87.81 100 VAL A CA 1
ATOM 721 C C . VAL A 1 100 ? 5.199 2.965 -7.547 1 87.81 100 VAL A C 1
ATOM 723 O O . VAL A 1 100 ? 4.215 2.551 -8.164 1 87.81 100 VAL A O 1
ATOM 726 N N . THR A 1 101 ? 6.305 2.305 -7.449 1 91.31 101 THR A N 1
ATOM 727 C CA . THR A 1 101 ? 6.457 1.008 -8.094 1 91.31 101 THR A CA 1
ATOM 728 C C . THR A 1 101 ? 5.75 -0.083 -7.297 1 91.31 101 THR A C 1
ATOM 730 O O . THR A 1 101 ? 6.07 -0.311 -6.129 1 91.31 101 THR A O 1
ATOM 733 N N . PRO A 1 102 ? 4.797 -0.735 -7.887 1 93.56 102 PRO A N 1
ATOM 734 C CA . PRO A 1 102 ? 4.16 -1.857 -7.195 1 93.56 102 PRO A CA 1
ATOM 735 C C . PRO A 1 102 ? 5.137 -2.986 -6.879 1 93.56 102 PRO A C 1
ATOM 737 O O . PRO A 1 102 ? 5.652 -3.639 -7.789 1 93.56 102 PRO A O 1
ATOM 740 N N . ILE A 1 103 ? 5.316 -3.229 -5.664 1 93.25 103 ILE A N 1
ATOM 741 C CA . ILE A 1 103 ? 6.348 -4.16 -5.215 1 93.25 103 ILE A CA 1
ATOM 742 C C . ILE A 1 103 ? 6 -5.574 -5.676 1 93.25 103 ILE A C 1
ATOM 744 O O . ILE A 1 103 ? 6.895 -6.383 -5.938 1 93.25 103 ILE A O 1
ATOM 748 N N . VAL A 1 104 ? 4.75 -5.848 -5.773 1 92.94 104 VAL A N 1
ATOM 749 C CA . VAL A 1 104 ? 4.309 -7.168 -6.203 1 92.94 104 VAL A CA 1
ATOM 750 C C . VAL A 1 104 ? 4.863 -7.473 -7.594 1 92.94 104 VAL A C 1
ATOM 752 O O . VAL A 1 104 ? 5.164 -8.625 -7.914 1 92.94 104 VAL A O 1
ATOM 755 N N . ALA A 1 105 ? 5.012 -6.457 -8.398 1 94 105 ALA A N 1
ATOM 756 C CA . ALA A 1 105 ? 5.512 -6.621 -9.758 1 94 105 ALA A CA 1
ATOM 757 C C . ALA A 1 105 ? 7.031 -6.727 -9.781 1 94 105 ALA A C 1
ATOM 759 O O . ALA A 1 105 ? 7.613 -7.234 -10.742 1 94 105 ALA A O 1
ATOM 760 N N . VAL A 1 106 ? 7.688 -6.312 -8.766 1 94.56 106 VAL A N 1
ATOM 761 C CA . VAL A 1 106 ? 9.141 -6.312 -8.688 1 94.56 106 VAL A CA 1
ATOM 762 C C . VAL A 1 106 ? 9.625 -7.609 -8.031 1 94.56 106 VAL A C 1
ATOM 764 O O . VAL A 1 106 ? 10.75 -8.055 -8.273 1 94.56 106 VAL A O 1
ATOM 767 N N . ALA A 1 107 ? 8.766 -8.211 -7.25 1 92.94 107 ALA A N 1
ATOM 768 C CA . ALA A 1 107 ? 9.109 -9.352 -6.398 1 92.94 107 ALA A CA 1
ATOM 769 C C . ALA A 1 107 ? 9.664 -10.5 -7.227 1 92.94 107 ALA A C 1
ATOM 771 O O . ALA A 1 107 ? 10.656 -11.125 -6.844 1 92.94 107 ALA A O 1
ATOM 772 N N . PRO A 1 108 ? 9.094 -10.812 -8.406 1 90.81 108 PRO A N 1
ATOM 773 C CA . PRO A 1 108 ? 9.664 -11.914 -9.188 1 90.81 108 PRO A CA 1
ATOM 774 C C . PRO A 1 108 ? 11.133 -11.68 -9.547 1 90.81 108 PRO A C 1
ATOM 776 O O . PRO A 1 108 ? 11.938 -12.617 -9.516 1 90.81 108 PRO A O 1
ATOM 779 N N . LEU A 1 109 ? 11.43 -10.438 -9.852 1 92.56 109 LEU A N 1
ATOM 780 C CA . LEU A 1 109 ? 12.805 -10.102 -10.211 1 92.56 109 LEU A CA 1
ATOM 781 C C . LEU A 1 109 ? 13.727 -10.25 -9 1 92.56 109 LEU A C 1
ATOM 783 O O . LEU A 1 109 ? 14.82 -10.805 -9.117 1 92.56 109 LEU A O 1
ATOM 787 N N . ILE A 1 110 ? 13.297 -9.828 -7.863 1 93.25 110 ILE A N 1
ATOM 788 C CA . ILE A 1 110 ? 14.094 -9.914 -6.645 1 93.25 110 ILE A CA 1
ATOM 789 C C . ILE A 1 110 ? 14.344 -11.375 -6.293 1 93.25 110 ILE A C 1
ATOM 791 O O . ILE A 1 110 ? 15.445 -11.75 -5.891 1 93.25 110 ILE A O 1
ATOM 795 N N . LEU A 1 111 ? 13.336 -12.148 -6.52 1 90.06 111 LEU A N 1
ATOM 796 C CA . LEU A 1 111 ? 13.438 -13.562 -6.172 1 90.06 111 LEU A CA 1
ATOM 797 C C . LEU A 1 111 ? 14.383 -14.281 -7.125 1 90.06 111 LEU A C 1
ATOM 799 O O . LEU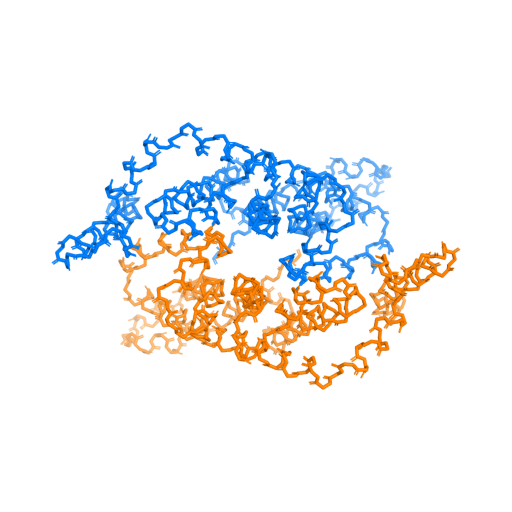 A 1 111 ? 14.984 -15.297 -6.762 1 90.06 111 LEU A O 1
ATOM 803 N N . ILE A 1 112 ? 14.523 -13.758 -8.305 1 87.62 112 ILE A N 1
ATOM 804 C CA . ILE A 1 112 ? 15.453 -14.336 -9.266 1 87.62 112 ILE A CA 1
ATOM 805 C C . ILE A 1 112 ? 16.891 -13.938 -8.906 1 87.62 112 ILE A C 1
ATOM 807 O O . ILE A 1 112 ? 17.797 -14.75 -9.008 1 87.62 112 ILE A O 1
ATOM 811 N N . TYR A 1 113 ? 17.141 -12.719 -8.367 1 91.94 113 TYR A N 1
ATOM 812 C CA . TYR A 1 113 ? 18.469 -12.156 -8.18 1 91.94 113 TYR A CA 1
ATOM 813 C C . TYR A 1 113 ? 19.031 -12.516 -6.809 1 91.94 113 TYR A C 1
ATOM 815 O O . TYR A 1 113 ? 20.25 -12.523 -6.613 1 91.94 113 TYR A O 1
ATOM 823 N N . VAL A 1 114 ? 18.125 -12.797 -5.879 1 93.06 114 VAL A N 1
ATOM 824 C CA . VAL A 1 114 ? 18.547 -13.039 -4.504 1 93.06 114 VAL A CA 1
ATOM 825 C C . VAL A 1 114 ? 18.406 -14.523 -4.18 1 93.06 114 VAL A C 1
ATOM 827 O O . VAL A 1 114 ? 17.297 -15.078 -4.242 1 93.06 114 VAL A O 1
ATOM 830 N N . ASP A 1 115 ? 19.484 -15.172 -3.787 1 91.19 115 ASP A N 1
ATOM 831 C CA . ASP A 1 115 ? 19.516 -16.609 -3.576 1 91.19 115 ASP A CA 1
ATOM 832 C C . ASP A 1 115 ? 18.734 -17 -2.32 1 91.19 115 ASP A C 1
ATOM 834 O O . ASP A 1 115 ? 17.922 -17.922 -2.35 1 91.19 115 ASP A O 1
ATOM 838 N N . SER A 1 116 ? 18.969 -16.219 -1.295 1 92.62 116 SER A N 1
ATOM 839 C CA . SER A 1 116 ? 18.266 -16.516 -0.051 1 92.62 116 SER A CA 1
ATOM 840 C C . SER A 1 116 ? 16.812 -16.016 -0.102 1 92.62 116 SER A C 1
ATOM 842 O O . SER A 1 116 ? 16.562 -14.82 -0.265 1 92.62 116 SER A O 1
ATOM 844 N N . THR A 1 117 ? 15.922 -16.984 0.016 1 91.69 117 THR A N 1
ATOM 845 C CA . THR A 1 117 ? 14.508 -16.625 0.004 1 91.69 117 THR A CA 1
ATOM 846 C C . THR A 1 117 ? 14.195 -15.609 1.098 1 91.69 117 THR A C 1
ATOM 848 O O . THR A 1 117 ? 13.523 -14.609 0.848 1 91.69 117 THR A O 1
ATOM 851 N N . THR A 1 118 ? 14.758 -15.852 2.285 1 93.44 118 THR A N 1
ATOM 852 C CA . THR A 1 118 ? 14.508 -14.945 3.402 1 93.44 118 THR A CA 1
ATOM 853 C C . THR A 1 118 ? 15.039 -13.547 3.098 1 93.44 118 THR A C 1
ATOM 855 O O . THR A 1 118 ? 14.375 -12.555 3.387 1 93.44 118 THR A O 1
ATOM 858 N N . ALA A 1 119 ? 16.188 -13.5 2.492 1 95.75 119 ALA A N 1
ATOM 859 C CA . ALA A 1 119 ? 16.75 -12.211 2.123 1 95.75 119 ALA A CA 1
ATOM 860 C C . ALA A 1 119 ? 15.891 -11.508 1.081 1 95.75 119 ALA A C 1
ATOM 862 O O . ALA A 1 119 ? 15.727 -10.281 1.128 1 95.75 119 ALA A O 1
ATOM 863 N N . ALA A 1 120 ? 15.344 -12.289 0.158 1 95.56 120 ALA A N 1
ATOM 864 C CA . ALA A 1 120 ? 14.477 -11.727 -0.877 1 95.56 120 ALA A CA 1
ATOM 865 C C . ALA A 1 120 ? 13.195 -11.156 -0.274 1 95.56 120 ALA A C 1
ATOM 867 O O . ALA A 1 120 ? 12.75 -10.07 -0.658 1 95.56 120 ALA A O 1
ATOM 868 N N . LEU A 1 121 ? 12.656 -11.898 0.704 1 96.12 121 LEU A N 1
ATOM 869 C CA . LEU A 1 121 ? 11.445 -11.438 1.368 1 96.12 121 LEU A CA 1
ATOM 870 C C . LEU A 1 121 ? 11.703 -10.156 2.154 1 96.12 121 LEU A C 1
ATOM 872 O O . LEU A 1 121 ? 10.922 -9.211 2.086 1 96.12 121 LEU A O 1
ATOM 876 N N . LEU A 1 122 ? 12.82 -10.148 2.824 1 97.38 122 LEU A N 1
ATOM 877 C CA . LEU A 1 122 ? 13.195 -8.992 3.623 1 97.38 122 LEU A CA 1
ATOM 878 C C . LEU A 1 122 ? 13.398 -7.762 2.74 1 97.38 122 LEU A C 1
ATOM 880 O O . LEU A 1 122 ? 12.961 -6.664 3.086 1 97.38 122 LEU A O 1
ATOM 884 N N . LEU A 1 123 ? 14 -7.996 1.67 1 97.25 123 LEU A N 1
ATOM 885 C CA . LEU A 1 123 ? 14.266 -6.895 0.752 1 97.25 123 LEU A CA 1
ATOM 886 C C . LEU A 1 123 ? 12.969 -6.324 0.197 1 97.25 123 LEU A C 1
ATOM 888 O O . LEU A 1 123 ? 12.797 -5.105 0.127 1 97.25 123 LEU A O 1
ATOM 892 N N . CYS A 1 124 ? 12.039 -7.137 -0.232 1 96.56 124 CYS A N 1
ATOM 893 C CA . CYS A 1 124 ? 10.75 -6.691 -0.749 1 96.56 124 CYS A CA 1
ATOM 894 C C . CYS A 1 124 ? 9.992 -5.883 0.298 1 96.56 124 CYS A C 1
ATOM 896 O O . CYS A 1 124 ? 9.523 -4.777 0.014 1 96.56 124 CYS A O 1
ATOM 898 N N . ALA A 1 125 ? 9.906 -6.453 1.495 1 97.75 125 ALA A N 1
ATOM 899 C CA . ALA A 1 125 ? 9.203 -5.77 2.578 1 97.75 125 ALA A CA 1
ATOM 900 C C . ALA A 1 125 ? 9.891 -4.461 2.945 1 97.75 125 ALA A C 1
ATOM 902 O O . ALA A 1 125 ? 9.234 -3.473 3.273 1 97.75 125 ALA A O 1
ATOM 903 N N . TRP A 1 126 ? 11.211 -4.457 2.906 1 97.69 126 TRP A N 1
ATOM 904 C CA . TRP A 1 126 ? 11.992 -3.262 3.191 1 97.69 126 TRP A CA 1
ATOM 905 C C . TRP A 1 126 ? 11.68 -2.15 2.197 1 97.69 126 TRP A C 1
ATOM 907 O O . TRP A 1 126 ? 11.5 -0.993 2.586 1 97.69 126 TRP A O 1
ATOM 917 N N . ILE A 1 127 ? 11.586 -2.469 0.963 1 96.5 127 ILE A N 1
ATOM 918 C CA . ILE A 1 127 ? 11.336 -1.487 -0.087 1 96.5 127 ILE A CA 1
ATOM 919 C C . ILE A 1 127 ? 10.016 -0.767 0.18 1 96.5 127 ILE A C 1
ATOM 921 O O . ILE A 1 127 ? 9.938 0.459 0.064 1 96.5 127 ILE A O 1
ATOM 925 N N . VAL A 1 128 ? 9.039 -1.535 0.593 1 95.12 128 VAL A N 1
ATOM 926 C CA . VAL A 1 128 ? 7.703 -0.986 0.808 1 95.12 128 VAL A CA 1
ATOM 927 C C . VAL A 1 128 ? 7.707 -0.092 2.047 1 95.12 128 VAL A C 1
ATOM 929 O O . VAL A 1 128 ? 7.078 0.969 2.055 1 95.12 128 VAL A O 1
ATOM 932 N N . ALA A 1 129 ? 8.43 -0.432 3.002 1 97.19 129 ALA A N 1
ATOM 933 C CA . ALA A 1 129 ? 8.383 0.237 4.301 1 97.19 129 ALA A CA 1
ATOM 934 C C . ALA A 1 129 ? 9.352 1.417 4.344 1 97.19 129 ALA A C 1
ATOM 936 O O . ALA A 1 129 ? 9.219 2.309 5.184 1 97.19 129 ALA A O 1
ATOM 937 N N . PHE A 1 130 ? 10.328 1.49 3.438 1 97.06 130 PHE A N 1
ATOM 938 C CA . PHE A 1 130 ? 11.469 2.395 3.512 1 97.06 130 PHE A CA 1
ATOM 939 C C . PHE A 1 130 ? 11.031 3.836 3.277 1 97.06 130 PHE A C 1
ATOM 941 O O . PHE A 1 130 ? 11.391 4.73 4.047 1 97.06 130 PHE A O 1
ATOM 948 N N . PHE A 1 131 ? 10.219 4.047 2.352 1 94.06 131 PHE A N 1
ATOM 949 C CA . PHE A 1 131 ? 9.977 5.402 1.876 1 94.06 131 PHE A CA 1
ATOM 950 C C . PHE A 1 131 ? 9.258 6.227 2.938 1 94.06 131 PHE A C 1
ATOM 952 O O . PHE A 1 131 ? 9.641 7.363 3.213 1 94.06 131 PHE A O 1
ATOM 959 N N . PRO A 1 132 ? 8.188 5.688 3.545 1 94.62 132 PRO A N 1
ATOM 960 C CA . PRO A 1 132 ? 7.523 6.504 4.566 1 94.62 132 PRO A CA 1
ATOM 961 C C . PRO A 1 132 ? 8.461 6.883 5.715 1 94.62 132 PRO A C 1
ATOM 963 O O . PRO A 1 132 ? 8.367 7.988 6.254 1 94.62 132 PRO A O 1
ATOM 966 N N . ILE A 1 133 ? 9.336 5.973 6.074 1 97.31 133 ILE A N 1
ATOM 967 C CA . ILE A 1 133 ? 10.305 6.305 7.113 1 97.31 133 ILE A CA 1
ATOM 968 C C . ILE A 1 133 ? 11.195 7.449 6.637 1 97.31 133 ILE A C 1
ATOM 970 O O . ILE A 1 133 ? 11.391 8.438 7.352 1 97.31 133 ILE A O 1
ATOM 974 N N . LEU A 1 134 ? 11.695 7.328 5.465 1 96 134 LEU A N 1
ATOM 975 C CA . LEU A 1 134 ? 12.594 8.328 4.902 1 96 134 LEU A CA 1
ATOM 976 C C . LEU A 1 134 ? 11.891 9.68 4.77 1 96 134 LEU A C 1
ATOM 978 O O . LEU A 1 134 ? 12.383 10.688 5.277 1 96 134 LEU A O 1
ATOM 982 N N . SER A 1 135 ? 10.734 9.695 4.109 1 93.56 135 SER A N 1
ATOM 983 C CA . SER A 1 135 ? 10.039 10.938 3.793 1 93.56 135 SER A CA 1
ATOM 984 C C . SER A 1 135 ? 9.602 11.664 5.059 1 93.56 135 SER A C 1
ATOM 986 O O . SER A 1 135 ? 9.758 12.875 5.172 1 93.56 135 SER A O 1
ATOM 988 N N . ASN A 1 136 ? 9.07 10.891 6.055 1 94.94 136 ASN A N 1
ATOM 989 C CA . ASN A 1 136 ? 8.641 11.523 7.301 1 94.94 136 ASN A CA 1
ATOM 990 C C . ASN A 1 136 ? 9.828 12.016 8.117 1 94.94 136 ASN A C 1
ATOM 992 O O . ASN A 1 136 ? 9.766 13.094 8.711 1 94.94 136 ASN A O 1
ATOM 996 N N . THR A 1 137 ? 10.844 11.258 8.117 1 95.5 137 THR A N 1
ATOM 997 C CA . THR A 1 137 ? 12.031 11.688 8.852 1 95.5 137 THR A CA 1
ATOM 998 C C . THR A 1 137 ? 12.633 12.945 8.234 1 95.5 137 THR A C 1
ATOM 1000 O O . THR A 1 137 ? 13.031 13.867 8.945 1 95.5 137 THR A O 1
ATOM 1003 N N . VAL A 1 138 ? 12.758 13.016 6.957 1 93.62 138 VAL A N 1
ATOM 1004 C CA . VAL A 1 138 ? 13.273 14.188 6.262 1 93.62 138 VAL A CA 1
ATOM 1005 C C . VAL A 1 138 ? 12.398 15.398 6.574 1 93.62 138 VAL A C 1
ATOM 1007 O O . VAL A 1 138 ? 12.914 16.469 6.891 1 93.62 138 VAL A O 1
ATOM 1010 N N . ALA A 1 139 ? 11.07 15.195 6.496 1 91.56 139 ALA A N 1
ATOM 1011 C CA . ALA A 1 139 ? 10.148 16.281 6.824 1 91.56 139 ALA A CA 1
ATOM 1012 C C . ALA A 1 139 ? 10.344 16.75 8.258 1 91.56 139 ALA A C 1
ATOM 1014 O O . ALA A 1 139 ? 10.305 17.953 8.539 1 91.56 139 ALA A O 1
ATOM 1015 N N . GLY A 1 140 ? 10.523 15.828 9.117 1 93 140 GLY A N 1
ATOM 1016 C CA . GLY A 1 140 ? 10.766 16.156 10.516 1 93 140 GLY A CA 1
ATOM 1017 C C . GLY A 1 140 ? 12.055 16.922 10.727 1 93 140 GLY A C 1
ATOM 1018 O O . GLY A 1 140 ? 12.102 17.875 11.5 1 93 140 GLY A O 1
ATOM 1019 N N . LEU A 1 141 ? 13.078 16.578 10.094 1 91.25 141 LEU A N 1
ATOM 1020 C CA . LEU A 1 141 ? 14.359 17.266 10.211 1 91.25 141 LEU A CA 1
ATOM 1021 C C . LEU A 1 141 ? 14.266 18.688 9.695 1 91.25 141 LEU A C 1
ATOM 1023 O O . LEU A 1 141 ? 14.984 19.578 10.164 1 91.25 141 LEU A O 1
ATOM 1027 N N . ARG A 1 142 ? 13.32 18.906 8.852 1 89.12 142 ARG A N 1
ATOM 1028 C CA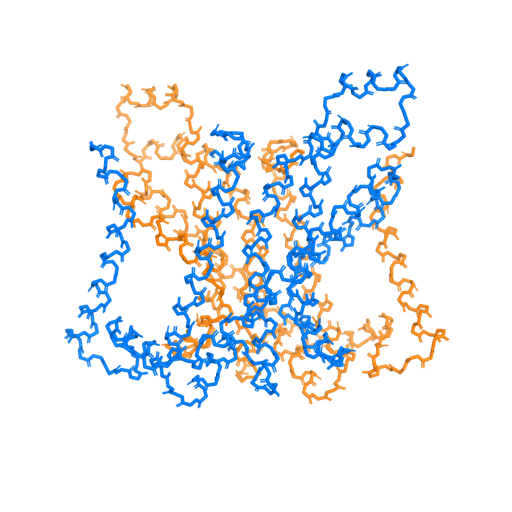 . ARG A 1 142 ? 13.133 20.234 8.273 1 89.12 142 ARG A CA 1
ATOM 1029 C C . ARG A 1 142 ? 12.156 21.047 9.102 1 89.12 142 ARG A C 1
ATOM 1031 O O . ARG A 1 142 ? 11.992 22.25 8.867 1 89.12 142 ARG A O 1
ATOM 1038 N N . SER A 1 143 ? 11.578 20.375 10 1 89.06 143 SER A N 1
ATOM 1039 C CA . SER A 1 143 ? 10.516 21.047 10.75 1 89.06 143 SER A CA 1
ATOM 1040 C C . SER A 1 143 ? 11.086 21.844 11.922 1 89.06 143 SER A C 1
ATOM 1042 O O . SER A 1 143 ? 10.367 22.578 12.594 1 89.06 143 SER A O 1
ATOM 1044 N N . ALA A 1 144 ? 12.336 21.828 12.125 1 89.06 144 ALA A N 1
ATOM 1045 C CA . ALA A 1 144 ? 12.953 22.531 13.25 1 89.06 144 ALA A CA 1
ATOM 1046 C C . ALA A 1 144 ? 12.727 24.031 13.148 1 89.06 144 ALA A C 1
ATOM 1048 O O . ALA A 1 144 ? 12.805 24.609 12.062 1 89.06 144 ALA A O 1
ATOM 1049 N N . ASP A 1 145 ? 12.461 24.641 14.305 1 89.81 145 ASP A N 1
ATOM 1050 C CA . ASP A 1 145 ? 12.25 26.078 14.414 1 89.81 145 ASP A CA 1
ATOM 1051 C C . ASP A 1 145 ? 13.445 26.844 13.852 1 89.81 145 ASP A C 1
ATOM 1053 O O . ASP A 1 145 ? 14.586 26.641 14.281 1 89.81 145 ASP A O 1
ATOM 1057 N N . PRO A 1 146 ? 13.039 27.641 12.961 1 89.25 146 PRO A N 1
ATOM 1058 C CA . PRO A 1 146 ? 14.117 28.422 12.359 1 89.25 146 PRO A CA 1
ATOM 1059 C C . PRO A 1 146 ? 14.906 29.219 13.391 1 89.25 146 PRO A C 1
ATOM 1061 O O . PRO A 1 146 ? 16.109 29.469 13.211 1 89.25 146 PRO A O 1
ATOM 1064 N N . ARG A 1 147 ? 14.203 29.656 14.383 1 91.81 147 ARG A N 1
ATOM 1065 C CA . ARG A 1 147 ? 14.867 30.438 15.422 1 91.81 147 ARG A CA 1
ATOM 1066 C C . ARG A 1 147 ? 15.914 29.594 16.141 1 91.81 147 ARG A C 1
ATOM 1068 O O . ARG A 1 147 ? 17 30.078 16.469 1 91.81 147 ARG A O 1
ATOM 1075 N N . LEU A 1 148 ? 15.539 28.406 16.359 1 90.56 148 LEU A N 1
ATOM 1076 C CA . LEU A 1 148 ? 16.469 27.516 17.031 1 90.56 148 LEU A CA 1
ATOM 1077 C C . LEU A 1 148 ? 17.641 27.172 16.109 1 90.56 148 LEU A C 1
ATOM 1079 O O . LEU A 1 148 ? 18.781 27.031 16.562 1 90.56 148 LEU A O 1
ATOM 1083 N N . ARG A 1 149 ? 17.375 27.031 14.883 1 88.25 149 ARG A N 1
ATOM 1084 C CA . ARG A 1 149 ? 18.438 26.766 13.922 1 88.25 149 ARG A CA 1
ATOM 1085 C C . ARG A 1 149 ? 19.469 27.891 13.914 1 88.25 149 ARG A C 1
ATOM 1087 O O . ARG A 1 149 ? 20.672 27.641 13.859 1 88.25 149 ARG A O 1
ATOM 1094 N N . GLU A 1 150 ? 18.969 29.062 13.938 1 90.88 150 GLU A N 1
ATOM 1095 C CA . GLU A 1 150 ? 19.844 30.219 13.961 1 90.88 150 GLU A CA 1
ATOM 1096 C C . GLU A 1 150 ? 20.672 30.266 15.25 1 90.88 150 GLU A C 1
ATOM 1098 O O . GLU A 1 150 ? 21.859 30.625 15.227 1 90.88 150 GLU A O 1
ATOM 1103 N N . LEU A 1 151 ? 19.984 29.922 16.297 1 91.62 151 LEU A N 1
ATOM 1104 C CA . LEU A 1 151 ? 20.672 29.891 17.578 1 91.62 151 LEU A CA 1
ATOM 1105 C C . LEU A 1 151 ? 21.844 28.922 17.531 1 91.62 151 LEU A C 1
ATOM 1107 O O . LEU A 1 151 ? 22.938 29.234 18.031 1 91.62 151 LEU A O 1
ATOM 1111 N N . PHE A 1 152 ? 21.641 27.828 16.969 1 91.56 152 PHE A N 1
ATOM 1112 C CA . PHE A 1 152 ? 22.703 26.812 16.891 1 91.56 152 PHE A CA 1
ATOM 1113 C C . PHE A 1 152 ? 23.828 27.281 15.977 1 91.56 152 PHE A C 1
ATOM 1115 O O . PHE A 1 152 ? 25 26.984 16.234 1 91.56 152 PHE A O 1
ATOM 1122 N N . ARG A 1 153 ? 23.469 27.969 14.992 1 87.81 153 ARG A N 1
ATOM 1123 C CA . ARG A 1 153 ? 24.484 28.531 14.109 1 87.81 153 ARG A CA 1
ATOM 1124 C C . ARG A 1 153 ? 25.328 29.578 14.828 1 87.81 153 ARG A C 1
ATOM 1126 O O . ARG A 1 153 ? 26.547 29.609 14.672 1 87.81 153 ARG A O 1
ATOM 1133 N N . LEU A 1 154 ? 24.609 30.328 15.594 1 91.12 154 LEU A N 1
ATOM 1134 C CA . LEU A 1 154 ? 25.297 31.391 16.344 1 91.12 154 LEU A CA 1
ATOM 1135 C C . LEU A 1 154 ? 26.281 30.797 17.344 1 91.12 154 LEU A C 1
ATOM 1137 O O . LEU A 1 154 ? 27.344 31.375 17.578 1 91.12 154 LEU A O 1
ATOM 1141 N N . TYR A 1 155 ? 25.906 29.75 17.875 1 93.38 155 TYR A N 1
ATOM 1142 C CA . TYR A 1 155 ? 26.75 29.109 18.875 1 93.38 155 TYR A CA 1
ATOM 1143 C C . TYR A 1 155 ? 27.797 28.219 18.219 1 93.38 155 TYR A C 1
ATOM 1145 O O . TYR A 1 155 ? 28.516 27.484 18.891 1 93.38 155 TYR A O 1
ATOM 1153 N N . ARG A 1 156 ? 27.875 28.203 16.859 1 93.12 156 ARG A N 1
ATOM 1154 C CA . ARG A 1 156 ? 28.844 27.438 16.078 1 93.12 156 ARG A CA 1
ATOM 1155 C C . ARG A 1 156 ? 28.781 25.953 16.438 1 93.12 156 ARG A C 1
ATOM 1157 O O . ARG A 1 156 ? 29.812 25.328 16.688 1 93.12 156 ARG A O 1
ATOM 1164 N N . ALA A 1 157 ? 27.609 25.5 16.609 1 91.19 157 ALA A N 1
ATOM 1165 C CA . ALA A 1 157 ? 27.422 24.078 16.891 1 91.19 157 ALA A CA 1
ATOM 1166 C C . ALA A 1 157 ? 27.906 23.219 15.734 1 91.19 157 ALA A C 1
ATOM 1168 O O . ALA A 1 157 ? 27.719 23.578 14.57 1 91.19 157 ALA A O 1
ATOM 1169 N N . SER A 1 158 ? 28.562 22.078 16.078 1 92.38 158 SER A N 1
ATOM 1170 C CA . SER A 1 158 ? 28.984 21.125 15.047 1 92.38 158 SER A CA 1
ATOM 1171 C C . SER A 1 158 ? 27.781 20.438 14.406 1 92.38 158 SER A C 1
ATOM 1173 O O . SER A 1 158 ? 26.672 20.453 14.961 1 92.38 158 SER A O 1
ATOM 1175 N N . PRO A 1 159 ? 27.984 19.906 13.188 1 87.88 159 PRO A N 1
ATOM 1176 C CA . PRO A 1 159 ? 26.875 19.188 12.539 1 87.88 159 PRO A CA 1
ATOM 1177 C C . PRO A 1 159 ? 26.312 18.078 13.406 1 87.88 159 PRO A C 1
ATOM 1179 O O . PRO A 1 159 ? 25.094 17.859 13.43 1 87.88 159 PRO A O 1
ATOM 1182 N N . ALA A 1 160 ? 27.141 17.438 14.102 1 89.31 160 ALA A N 1
ATOM 1183 C CA . ALA A 1 160 ? 26.703 16.344 14.961 1 89.31 160 ALA A CA 1
ATOM 1184 C C . ALA A 1 160 ? 25.891 16.875 16.141 1 89.31 160 ALA A C 1
ATOM 1186 O O . ALA A 1 160 ? 24.938 16.234 16.594 1 89.31 160 ALA A O 1
ATOM 1187 N N . GLN A 1 161 ? 26.297 18.016 16.625 1 91.06 161 GLN A N 1
ATOM 1188 C CA . GLN A 1 161 ? 25.562 18.656 17.719 1 91.06 161 GLN A CA 1
ATOM 1189 C C . GLN A 1 161 ? 24.188 19.125 17.266 1 91.06 161 GLN A C 1
ATOM 1191 O O . GLN A 1 161 ? 23.203 18.953 17.969 1 91.06 161 GLN A O 1
ATOM 1196 N N . ARG A 1 162 ? 24.188 19.688 16.109 1 90.81 162 ARG A N 1
ATOM 1197 C CA . ARG A 1 162 ? 22.922 20.141 15.539 1 90.81 162 ARG A CA 1
ATOM 1198 C C . ARG A 1 162 ? 21.969 18.984 15.32 1 90.81 162 ARG A C 1
ATOM 1200 O O . ARG A 1 162 ? 20.766 19.078 15.602 1 90.81 162 ARG A O 1
ATOM 1207 N N . LEU A 1 163 ? 22.547 17.922 14.805 1 90.38 163 LEU A N 1
ATOM 1208 C CA . LEU A 1 163 ? 21.719 16.75 14.531 1 90.38 163 LEU A CA 1
ATOM 1209 C C . LEU A 1 163 ? 21.172 16.156 15.82 1 90.38 163 LEU A C 1
ATOM 1211 O O . LEU A 1 163 ? 19.953 15.953 15.945 1 90.38 163 LEU A O 1
ATOM 1215 N N . ARG A 1 164 ? 21.938 15.992 16.766 1 90.12 164 ARG A N 1
ATOM 1216 C CA . ARG A 1 164 ? 21.578 15.273 17.969 1 90.12 164 ARG A CA 1
ATOM 1217 C C . ARG A 1 164 ? 20.703 16.141 18.891 1 90.12 164 ARG A C 1
ATOM 1219 O O . ARG A 1 164 ? 19.766 15.641 19.516 1 90.12 164 ARG A O 1
ATOM 1226 N N . LEU A 1 165 ? 20.938 17.453 18.906 1 90.94 165 LEU A N 1
ATOM 1227 C CA . LEU A 1 165 ? 20.328 18.281 19.938 1 90.94 165 LEU A CA 1
ATOM 1228 C C . LEU A 1 165 ? 19.156 19.062 19.375 1 90.94 165 LEU A C 1
ATOM 1230 O O . LEU A 1 165 ? 18.266 19.5 20.125 1 90.94 165 LEU A O 1
ATOM 1234 N N . LEU A 1 166 ? 19.094 19.172 18.125 1 89.19 166 LEU A N 1
ATOM 1235 C CA . LEU A 1 166 ? 18.031 20 17.562 1 89.19 166 LEU A CA 1
ATOM 1236 C C . LEU A 1 166 ? 17.203 19.203 16.547 1 89.19 166 LEU A C 1
ATOM 1238 O O . LEU A 1 166 ? 15.992 19.078 16.703 1 89.19 166 LEU A O 1
ATOM 1242 N N . LEU A 1 167 ? 17.906 18.625 15.609 1 90.56 167 LEU A N 1
ATOM 1243 C CA . LEU A 1 167 ? 17.203 18.047 14.461 1 90.56 167 LEU A CA 1
ATOM 1244 C C . LEU A 1 167 ? 16.5 16.75 14.844 1 90.56 167 LEU A C 1
ATOM 1246 O O . LEU A 1 167 ? 15.32 16.562 14.516 1 90.56 167 LEU A O 1
ATOM 1250 N N . VAL A 1 168 ? 17.172 15.914 15.602 1 90 168 VAL A N 1
ATOM 1251 C CA . VAL A 1 168 ? 16.625 14.602 15.945 1 90 168 VAL A CA 1
ATOM 1252 C C . VAL A 1 168 ? 15.391 14.773 16.828 1 90 168 VAL A C 1
ATOM 1254 O O . VAL A 1 168 ? 14.336 14.203 16.547 1 90 168 VAL A O 1
ATOM 1257 N N . PRO A 1 169 ? 15.453 15.609 17.844 1 89.56 169 PRO A N 1
ATOM 1258 C CA . PRO A 1 169 ? 14.25 15.828 18.672 1 89.56 169 PRO A CA 1
ATOM 1259 C C . PRO A 1 169 ? 13.094 16.422 17.859 1 89.56 169 PRO A C 1
ATOM 1261 O O . PRO A 1 169 ? 11.938 16.047 18.078 1 89.56 169 PRO A O 1
ATOM 1264 N N . SER A 1 170 ? 13.414 17.266 16.969 1 90.31 170 SER A N 1
ATOM 1265 C CA . SER A 1 170 ? 12.383 17.875 16.156 1 90.31 170 SER A CA 1
ATOM 1266 C C . SER A 1 170 ? 11.758 16.859 15.195 1 90.31 170 SER A C 1
ATOM 1268 O O . SER A 1 170 ? 10.594 17 14.805 1 90.31 170 SER A O 1
ATOM 1270 N N . ALA A 1 171 ? 12.492 15.836 14.875 1 94 171 ALA A N 1
ATOM 1271 C CA . ALA A 1 171 ? 12.062 14.875 13.867 1 94 171 ALA A CA 1
ATOM 1272 C C . ALA A 1 171 ? 11.281 13.727 14.5 1 94 171 ALA A C 1
ATOM 1274 O O . ALA A 1 171 ? 10.625 12.953 13.805 1 94 171 ALA A O 1
ATOM 1275 N N . LEU A 1 172 ? 11.289 13.641 15.828 1 93.06 172 LEU A N 1
ATOM 1276 C CA . LEU A 1 172 ? 10.781 12.469 16.531 1 93.06 172 LEU A CA 1
ATOM 1277 C C . LEU A 1 172 ? 9.297 12.266 16.234 1 93.06 172 LEU A C 1
ATOM 1279 O O . LEU A 1 172 ? 8.875 11.164 15.875 1 93.06 172 LEU A O 1
ATOM 1283 N N . PRO A 1 173 ? 8.469 13.344 16.312 1 92.62 173 PRO A N 1
ATOM 1284 C CA . PRO A 1 173 ? 7.051 13.133 16.016 1 92.62 173 PRO A CA 1
ATOM 1285 C C . PRO A 1 173 ? 6.809 12.68 14.578 1 92.62 173 PRO A C 1
ATOM 1287 O O . PRO A 1 173 ? 5.93 11.852 14.336 1 92.62 173 PRO A O 1
ATOM 1290 N N . TYR A 1 174 ? 7.617 13.172 13.742 1 94.19 174 TYR A N 1
ATOM 1291 C CA . TYR A 1 174 ? 7.496 12.812 12.328 1 94.19 174 TYR A CA 1
ATOM 1292 C C . TYR A 1 174 ? 7.953 11.375 12.094 1 94.19 174 TYR A C 1
ATOM 1294 O O . TYR A 1 174 ? 7.332 10.633 11.328 1 94.19 174 TYR A O 1
ATOM 1302 N N . PHE A 1 175 ? 8.969 11.062 12.82 1 96 175 PHE A N 1
ATOM 1303 C CA . PHE A 1 175 ? 9.469 9.695 12.719 1 96 175 PHE A CA 1
ATOM 1304 C C . PHE A 1 175 ? 8.422 8.703 13.211 1 96 175 PHE A C 1
ATOM 1306 O O . PHE A 1 175 ? 8.219 7.656 12.594 1 96 175 PHE A O 1
ATOM 1313 N N . ILE A 1 176 ? 7.77 9.016 14.281 1 95.38 176 ILE A N 1
ATOM 1314 C CA . ILE A 1 176 ? 6.754 8.141 14.844 1 95.38 176 ILE A CA 1
ATOM 1315 C C . ILE A 1 176 ? 5.586 8 13.867 1 95.38 176 ILE A C 1
ATOM 1317 O O . ILE A 1 176 ? 5.027 6.91 13.711 1 95.38 176 ILE A O 1
ATOM 1321 N N . ALA A 1 177 ? 5.219 9.039 13.156 1 92.62 177 ALA A N 1
ATOM 1322 C CA . ALA A 1 177 ? 4.184 8.977 12.125 1 92.62 177 ALA A CA 1
ATOM 1323 C C . ALA A 1 177 ? 4.602 8.055 10.984 1 92.62 177 ALA A C 1
ATOM 1325 O O . ALA A 1 177 ? 3.795 7.266 10.492 1 92.62 177 ALA A O 1
ATOM 1326 N N . GLY A 1 178 ? 5.875 8.172 10.609 1 95.38 178 GLY A N 1
ATOM 1327 C CA . GLY A 1 178 ? 6.41 7.277 9.594 1 95.38 178 GLY A CA 1
ATOM 1328 C C . GLY A 1 178 ? 6.414 5.82 10.023 1 95.38 178 GLY A C 1
ATOM 1329 O O . GLY A 1 178 ? 6.137 4.93 9.211 1 95.38 178 GLY A O 1
ATOM 1330 N N . LEU A 1 179 ? 6.695 5.668 11.289 1 96.19 179 LEU A N 1
ATOM 1331 C CA . LEU A 1 179 ? 6.727 4.32 11.844 1 96.19 179 LEU A CA 1
ATOM 1332 C C . LEU A 1 179 ? 5.336 3.691 11.82 1 96.19 179 LEU A C 1
ATOM 1334 O O . LEU A 1 179 ? 5.191 2.508 11.516 1 96.19 179 LEU A O 1
ATOM 1338 N N . LYS A 1 180 ? 4.34 4.441 12.125 1 94.31 180 LYS A N 1
ATOM 1339 C CA . LYS A 1 180 ? 2.961 3.967 12.109 1 94.31 180 LYS A CA 1
ATOM 1340 C C . LYS A 1 180 ? 2.545 3.535 10.711 1 94.31 180 LYS A C 1
ATOM 1342 O O . LYS A 1 180 ? 1.935 2.479 10.531 1 94.31 180 LYS A O 1
ATOM 1347 N N . ILE A 1 181 ? 2.902 4.27 9.734 1 93.25 181 ILE A N 1
ATOM 1348 C CA . ILE A 1 181 ? 2.584 3.965 8.344 1 93.25 181 ILE A CA 1
ATOM 1349 C C . ILE A 1 181 ? 3.379 2.744 7.883 1 93.25 181 ILE A C 1
ATOM 1351 O O . ILE A 1 181 ? 2.814 1.798 7.332 1 93.25 181 ILE A O 1
ATOM 1355 N N . SER A 1 182 ? 4.652 2.729 8.211 1 97.62 182 SER A N 1
ATOM 1356 C CA . SER A 1 182 ? 5.562 1.699 7.719 1 97.62 182 SER A CA 1
ATOM 1357 C C . SER A 1 182 ? 5.289 0.357 8.391 1 97.62 182 SER A C 1
ATOM 1359 O O . SER A 1 182 ? 5.605 -0.696 7.832 1 97.62 182 SER A O 1
ATOM 1361 N N . GLY A 1 183 ? 4.785 0.429 9.609 1 96.94 183 GLY A N 1
ATOM 1362 C CA . GLY A 1 183 ? 4.43 -0.823 10.258 1 96.94 183 GLY A CA 1
ATOM 1363 C C . GLY A 1 183 ? 3.455 -1.658 9.445 1 96.94 183 GLY A C 1
ATOM 1364 O O . GLY A 1 183 ? 3.703 -2.84 9.195 1 96.94 183 GLY A O 1
ATOM 1365 N N . GLY A 1 184 ? 2.391 -1.037 9.016 1 95.62 184 GLY A N 1
ATOM 1366 C CA . GLY A 1 184 ? 1.43 -1.73 8.172 1 95.62 184 GLY A CA 1
ATOM 1367 C C . GLY A 1 184 ? 1.988 -2.1 6.809 1 95.62 184 GLY A C 1
ATOM 1368 O O . GLY A 1 184 ? 1.744 -3.201 6.309 1 95.62 184 GLY A O 1
ATOM 1369 N N . LEU A 1 185 ? 2.748 -1.212 6.238 1 95.12 185 LEU A N 1
ATOM 1370 C CA . LEU A 1 185 ? 3.295 -1.424 4.902 1 95.12 185 LEU A CA 1
ATOM 1371 C C . LEU A 1 185 ? 4.301 -2.57 4.902 1 95.12 185 LEU A C 1
ATOM 1373 O O . LEU A 1 185 ? 4.41 -3.305 3.918 1 95.12 185 LEU A O 1
ATOM 1377 N N . SER A 1 186 ? 5.051 -2.672 6.012 1 98 186 SER A N 1
ATOM 1378 C CA . SER A 1 186 ? 6.008 -3.768 6.113 1 98 186 SER A CA 1
ATOM 1379 C C . SER A 1 186 ? 5.305 -5.121 6.102 1 98 186 SER A C 1
ATOM 1381 O O . SER A 1 186 ? 5.805 -6.082 5.516 1 98 186 SER A O 1
ATOM 1383 N N . LEU A 1 187 ? 4.199 -5.188 6.758 1 97.75 187 LEU A N 1
ATOM 1384 C CA . LEU A 1 187 ? 3.41 -6.414 6.727 1 97.75 187 LEU A CA 1
ATOM 1385 C C . LEU A 1 187 ? 2.908 -6.699 5.316 1 97.75 187 LEU A C 1
ATOM 1387 O O . LEU A 1 187 ? 3.014 -7.832 4.832 1 97.75 187 LEU A O 1
ATOM 1391 N N . ILE A 1 188 ? 2.371 -5.691 4.648 1 95.88 188 ILE A N 1
ATOM 1392 C CA . ILE A 1 188 ? 1.88 -5.836 3.283 1 95.88 188 ILE A CA 1
ATOM 1393 C C . ILE A 1 188 ? 3.012 -6.312 2.377 1 95.88 188 ILE A C 1
ATOM 1395 O O . ILE A 1 188 ? 2.824 -7.219 1.562 1 95.88 188 ILE A O 1
ATOM 1399 N N . GLY A 1 189 ? 4.18 -5.711 2.547 1 96.12 189 GLY A N 1
ATOM 1400 C CA . GLY A 1 189 ? 5.332 -6.125 1.764 1 96.12 189 GLY A CA 1
ATOM 1401 C C . GLY A 1 189 ? 5.734 -7.57 2.008 1 96.12 189 GLY A C 1
ATOM 1402 O O . GLY A 1 189 ? 6.035 -8.305 1.063 1 96.12 189 GLY A O 1
ATOM 1403 N N . ALA A 1 190 ? 5.75 -7.938 3.273 1 97 190 ALA A N 1
ATOM 1404 C CA . ALA A 1 190 ? 6.117 -9.305 3.627 1 97 190 ALA A CA 1
ATOM 1405 C C . ALA A 1 190 ? 5.148 -10.312 3.016 1 97 190 ALA A C 1
ATOM 1407 O O . ALA A 1 190 ? 5.566 -11.305 2.412 1 97 190 ALA A O 1
ATOM 1408 N N . VAL A 1 191 ? 3.902 -10.016 3.146 1 96.62 191 VAL A N 1
ATOM 1409 C CA . VAL A 1 191 ? 2.865 -10.922 2.656 1 96.62 191 VAL A CA 1
ATOM 1410 C C . VAL A 1 191 ? 2.924 -10.992 1.132 1 96.62 191 VAL A C 1
ATOM 1412 O O . VAL A 1 191 ? 2.805 -12.078 0.553 1 96.62 191 VAL A O 1
ATOM 1415 N N . THR A 1 192 ? 3.131 -9.891 0.503 1 94.56 192 THR A N 1
ATOM 1416 C CA . THR A 1 192 ? 3.246 -9.836 -0.95 1 94.56 192 THR A CA 1
ATOM 1417 C C . THR A 1 192 ? 4.43 -10.672 -1.43 1 94.56 192 THR A C 1
ATOM 1419 O O . THR A 1 192 ? 4.297 -11.461 -2.371 1 94.56 192 THR A O 1
ATOM 1422 N N . ALA A 1 193 ? 5.527 -10.5 -0.754 1 94 193 ALA A N 1
ATOM 1423 C CA . ALA A 1 193 ? 6.727 -11.25 -1.116 1 94 193 ALA A CA 1
ATOM 1424 C C . ALA A 1 193 ? 6.504 -12.75 -0.938 1 94 193 ALA A C 1
ATOM 1426 O O . ALA A 1 193 ? 6.926 -13.555 -1.776 1 94 193 ALA A O 1
ATOM 1427 N N . GLU A 1 194 ? 5.891 -13.125 0.104 1 94.25 194 GLU A N 1
ATOM 1428 C CA . GLU A 1 194 ? 5.598 -14.531 0.366 1 94.25 194 GLU A CA 1
ATOM 1429 C C . GLU A 1 194 ? 4.695 -15.117 -0.714 1 94.25 194 GLU A C 1
ATOM 1431 O O . GLU A 1 194 ? 4.891 -16.266 -1.143 1 94.25 194 GLU A O 1
ATOM 1436 N N . MET A 1 195 ? 3.734 -14.328 -1.081 1 91.56 195 MET A N 1
ATOM 1437 C CA . MET A 1 195 ? 2.787 -14.781 -2.094 1 91.56 195 MET A CA 1
ATOM 1438 C C . MET A 1 195 ? 3.496 -15.062 -3.414 1 91.56 195 MET A C 1
ATOM 1440 O O . MET A 1 195 ? 3.215 -16.062 -4.074 1 91.56 195 MET A O 1
ATOM 1444 N N . VAL A 1 196 ? 4.359 -14.227 -3.746 1 88.25 196 VAL A N 1
ATOM 1445 C CA . VAL A 1 196 ? 5.062 -14.367 -5.02 1 88.25 196 VAL A CA 1
ATOM 1446 C C . VAL A 1 196 ? 6.07 -15.508 -4.926 1 88.25 196 VAL A C 1
ATOM 1448 O O . VAL A 1 196 ? 6.266 -16.25 -5.895 1 88.25 196 VAL A O 1
ATOM 1451 N N . ALA A 1 197 ? 6.691 -15.625 -3.779 1 88.06 197 ALA A N 1
ATOM 1452 C CA . ALA A 1 197 ? 7.656 -16.703 -3.584 1 88.06 197 ALA A CA 1
ATOM 1453 C C . ALA A 1 197 ? 6.965 -18.062 -3.582 1 88.06 197 ALA A C 1
ATOM 1455 O O . ALA A 1 197 ? 7.578 -19.078 -3.91 1 88.06 197 ALA A O 1
ATOM 1456 N N . GLY A 1 198 ? 5.754 -18.031 -3.27 1 79.75 198 GLY A N 1
ATOM 1457 C CA . GLY A 1 198 ? 4.988 -19.266 -3.285 1 79.75 198 GLY A CA 1
ATOM 1458 C C . GLY A 1 198 ? 5.309 -20.188 -2.119 1 79.75 198 GLY A C 1
ATOM 1459 O O . GLY A 1 198 ? 5.758 -19.719 -1.066 1 79.75 198 GLY A O 1
ATOM 1460 N N . ALA A 1 199 ? 4.91 -21.453 -2.379 1 64.56 199 ALA A N 1
ATOM 1461 C CA . ALA A 1 199 ? 5.004 -22.469 -1.335 1 64.56 199 ALA A CA 1
ATOM 1462 C C . ALA A 1 199 ? 6.355 -23.172 -1.372 1 64.56 199 ALA A C 1
ATOM 1464 O O . ALA A 1 199 ? 6.617 -24.078 -0.573 1 64.56 199 ALA A O 1
ATOM 1465 N N . ALA A 1 200 ? 7.27 -22.781 -2.311 1 55.31 200 ALA A N 1
ATOM 1466 C CA . ALA A 1 200 ? 8.445 -23.594 -2.607 1 55.31 200 ALA A CA 1
ATOM 1467 C C . ALA A 1 200 ? 9.562 -23.328 -1.601 1 55.31 200 ALA A C 1
ATOM 1469 O O . ALA A 1 200 ? 10.547 -24.078 -1.541 1 55.31 200 ALA A O 1
ATOM 1470 N N . GLY A 1 201 ? 9.305 -23.031 -0.443 1 54.44 201 GLY A N 1
ATOM 1471 C CA . GLY A 1 201 ? 10.461 -22.859 0.424 1 54.44 201 GLY A CA 1
ATOM 1472 C C . GLY A 1 201 ? 10.258 -23.453 1.81 1 54.44 201 GLY A C 1
ATOM 1473 O O . GLY A 1 201 ? 9.133 -23.797 2.184 1 54.44 201 GLY A O 1
ATOM 1474 N N . ARG A 1 202 ? 11.352 -23.984 2.49 1 55.09 202 ARG A N 1
ATOM 1475 C CA . ARG A 1 202 ? 11.406 -24.609 3.812 1 55.09 202 ARG A CA 1
ATOM 1476 C C . ARG A 1 202 ? 10.711 -23.734 4.852 1 55.09 202 ARG A C 1
ATOM 1478 O O . ARG A 1 202 ? 10.039 -24.25 5.75 1 55.09 202 ARG A O 1
ATOM 1485 N N . GLU A 1 203 ? 10.859 -22.484 4.773 1 65 203 GLU A N 1
ATOM 1486 C CA . GLU A 1 203 ? 10.234 -21.594 5.742 1 65 203 GLU A CA 1
ATOM 1487 C C . GLU A 1 203 ? 9.156 -20.734 5.086 1 65 203 GLU A C 1
ATOM 1489 O O . GLU A 1 203 ? 9.461 -19.875 4.258 1 65 203 GLU A O 1
ATOM 1494 N N . THR A 1 204 ? 7.922 -21.25 5.43 1 85.88 204 THR A N 1
ATOM 1495 C CA . THR A 1 204 ? 6.816 -20.625 4.711 1 85.88 204 THR A CA 1
ATOM 1496 C C . THR A 1 204 ? 6 -19.734 5.637 1 85.88 204 THR A C 1
ATOM 1498 O O . THR A 1 204 ? 5.84 -20.031 6.82 1 85.88 204 THR A O 1
ATOM 1501 N N . GLY A 1 205 ? 5.695 -18.578 5.191 1 95.06 205 GLY A N 1
ATOM 1502 C CA . GLY A 1 205 ? 4.883 -17.641 5.934 1 95.06 205 GLY A CA 1
ATOM 1503 C C . GLY A 1 205 ? 3.395 -17.875 5.789 1 95.06 205 GLY A C 1
ATOM 1504 O O . GLY A 1 205 ? 2.98 -18.906 5.254 1 95.06 205 GLY A O 1
ATOM 1505 N N . LEU A 1 206 ? 2.607 -17.094 6.398 1 96.31 206 LEU A N 1
ATOM 1506 C CA . LEU A 1 206 ? 1.156 -17.234 6.402 1 96.31 206 LEU A CA 1
ATOM 1507 C C . LEU A 1 206 ? 0.598 -17.188 4.984 1 96.31 206 LEU A C 1
ATOM 1509 O O . LEU A 1 206 ? -0.351 -17.891 4.656 1 96.31 206 LEU A O 1
ATOM 1513 N N . ALA A 1 207 ? 1.189 -16.312 4.188 1 94.44 207 ALA A N 1
ATOM 1514 C CA . ALA A 1 207 ? 0.711 -16.188 2.814 1 94.44 207 ALA A CA 1
ATOM 1515 C C . ALA A 1 207 ? 0.917 -17.484 2.045 1 94.44 207 ALA A C 1
ATOM 1517 O O . ALA A 1 207 ? 0.083 -17.859 1.221 1 94.44 207 ALA A O 1
ATOM 1518 N N . SER A 1 208 ? 1.97 -18.125 2.311 1 92.38 208 SER A N 1
ATOM 1519 C CA . SER A 1 208 ? 2.229 -19.422 1.687 1 92.38 208 SER A CA 1
ATOM 1520 C C . SER A 1 208 ? 1.194 -20.453 2.113 1 92.38 208 SER A C 1
ATOM 1522 O O . SER A 1 208 ? 0.791 -21.297 1.314 1 92.38 208 SER A O 1
ATOM 1524 N N . ARG A 1 209 ? 0.84 -20.328 3.367 1 94.31 209 ARG A N 1
ATOM 1525 C CA . ARG A 1 209 ? -0.185 -21.25 3.857 1 94.31 209 ARG A CA 1
ATOM 1526 C C . ARG A 1 209 ? -1.526 -20.984 3.186 1 94.31 209 ARG A C 1
ATOM 1528 O O . ARG A 1 209 ? -2.291 -21.906 2.92 1 94.31 209 ARG A O 1
ATOM 1535 N N . ILE A 1 210 ? -1.829 -19.766 2.963 1 94.81 210 ILE A N 1
ATOM 1536 C CA . ILE A 1 210 ? -3.057 -19.391 2.264 1 94.81 210 ILE A CA 1
ATOM 1537 C C . ILE A 1 210 ? -3.031 -19.953 0.846 1 94.81 210 ILE A C 1
ATOM 1539 O O . ILE A 1 210 ? -4.008 -20.562 0.393 1 94.81 210 ILE A O 1
ATOM 1543 N N . LEU A 1 211 ? -1.915 -19.844 0.189 1 90.31 211 LEU A N 1
ATOM 1544 C CA . LEU A 1 211 ? -1.776 -20.344 -1.173 1 90.31 211 LEU A CA 1
ATOM 1545 C C . LEU A 1 211 ? -1.899 -21.859 -1.205 1 90.31 211 LEU A C 1
ATOM 1547 O O . LEU A 1 211 ? -2.588 -22.422 -2.064 1 90.31 211 LEU A O 1
ATOM 1551 N N . GLU A 1 212 ? -1.207 -22.484 -0.281 1 91.5 212 GLU A N 1
ATOM 1552 C CA . GLU A 1 212 ? -1.275 -23.938 -0.194 1 91.5 212 GLU A CA 1
ATOM 1553 C C . GLU A 1 212 ? -2.711 -24.406 0.018 1 91.5 212 GLU A C 1
ATOM 1555 O O . GLU A 1 212 ? -3.166 -25.344 -0.642 1 91.5 212 GLU A O 1
ATOM 1560 N N . ALA A 1 213 ? -3.377 -23.766 0.958 1 93.31 213 ALA A N 1
ATOM 1561 C CA . ALA A 1 213 ? -4.766 -24.125 1.237 1 93.31 213 ALA A CA 1
ATOM 1562 C C . ALA A 1 213 ? -5.652 -23.875 0.021 1 93.31 213 ALA A C 1
ATOM 1564 O O . ALA A 1 213 ? -6.609 -24.609 -0.225 1 93.31 213 ALA A O 1
ATOM 1565 N N . SER A 1 214 ? -5.348 -22.812 -0.688 1 90.44 214 SER A N 1
ATOM 1566 C CA . SER A 1 214 ? -6.109 -22.484 -1.892 1 90.44 214 SER A CA 1
ATOM 1567 C C . SER A 1 214 ? -5.941 -23.578 -2.951 1 90.44 214 SER A C 1
ATOM 1569 O O . SER A 1 214 ? -6.918 -23.984 -3.588 1 90.44 214 SER A O 1
ATOM 1571 N N . PHE A 1 215 ? -4.754 -24.141 -3.133 1 87.44 215 PHE A N 1
ATOM 1572 C CA . PHE A 1 215 ? -4.488 -25.172 -4.121 1 87.44 215 PHE A CA 1
ATOM 1573 C C . PHE A 1 215 ? -5.16 -26.484 -3.723 1 87.44 215 PHE A C 1
ATOM 1575 O O . PHE A 1 215 ? -5.566 -27.266 -4.586 1 87.44 215 PHE A O 1
ATOM 1582 N N . ARG A 1 216 ? -5.32 -26.609 -2.469 1 90.81 216 ARG A N 1
ATOM 1583 C CA . ARG A 1 216 ? -5.914 -27.844 -1.965 1 90.81 216 ARG A CA 1
ATOM 1584 C C . ARG A 1 216 ? -7.414 -27.672 -1.734 1 90.81 216 ARG A C 1
ATOM 1586 O O . ARG A 1 216 ? -8.07 -28.578 -1.223 1 90.81 216 ARG A O 1
ATOM 1593 N N . THR A 1 217 ? -7.957 -26.562 -1.963 1 91 217 THR A N 1
ATOM 1594 C CA . THR A 1 217 ? -9.367 -26.219 -1.817 1 91 217 THR A CA 1
ATOM 1595 C C . THR A 1 217 ? -9.82 -26.406 -0.37 1 91 217 THR A C 1
ATOM 1597 O O . THR A 1 217 ? -10.906 -26.922 -0.112 1 91 217 THR A O 1
ATOM 1600 N N . GLU A 1 218 ? -8.867 -26.141 0.515 1 95.38 218 GLU A N 1
ATOM 1601 C CA . GLU A 1 218 ? -9.172 -26.125 1.942 1 95.38 218 GLU A CA 1
ATOM 1602 C C . GLU A 1 218 ? -9.578 -24.734 2.402 1 95.38 218 GLU A C 1
ATOM 1604 O O . GLU A 1 218 ? -8.844 -24.078 3.141 1 95.38 218 GLU A O 1
ATOM 1609 N N . THR A 1 219 ? -10.797 -24.438 2.143 1 96.44 219 THR A N 1
ATOM 1610 C CA . THR A 1 219 ? -11.281 -23.078 2.311 1 96.44 219 THR A CA 1
ATOM 1611 C C . THR A 1 219 ? -11.258 -22.672 3.781 1 96.44 219 THR A C 1
ATOM 1613 O O . THR A 1 219 ? -10.828 -21.562 4.121 1 96.44 219 THR A O 1
ATOM 1616 N N . PRO A 1 220 ? -11.633 -23.562 4.688 1 97.5 220 PRO A N 1
ATOM 1617 C CA . PRO A 1 220 ? -11.578 -23.172 6.094 1 97.5 220 PRO A CA 1
ATOM 1618 C C . PRO A 1 220 ? -10.156 -22.828 6.555 1 97.5 220 PRO A C 1
ATOM 1620 O O . PRO A 1 220 ? -9.969 -21.891 7.328 1 97.5 220 PRO A O 1
ATOM 1623 N N . LYS A 1 221 ? -9.227 -23.578 6.062 1 96.75 221 LYS A N 1
ATOM 1624 C CA . LYS A 1 221 ? -7.836 -23.328 6.426 1 96.75 221 LYS A CA 1
ATOM 1625 C C . LYS A 1 221 ? -7.348 -22 5.844 1 96.75 221 LYS A C 1
ATOM 1627 O O . LYS A 1 221 ? -6.559 -21.297 6.473 1 96.75 221 LYS A O 1
ATOM 1632 N N . MET A 1 222 ? -7.789 -21.688 4.633 1 96.31 222 MET A N 1
ATOM 1633 C CA . MET A 1 222 ? -7.477 -20.406 4.023 1 96.31 222 MET A CA 1
ATOM 1634 C C . MET A 1 222 ? -7.957 -19.25 4.906 1 96.31 222 MET A C 1
ATOM 1636 O O . MET A 1 222 ? -7.199 -18.328 5.188 1 96.31 222 MET A O 1
ATOM 1640 N N . PHE A 1 223 ? -9.203 -19.406 5.371 1 97.56 223 PHE A N 1
ATOM 1641 C CA . PHE A 1 223 ? -9.781 -18.359 6.203 1 97.56 223 PHE A CA 1
ATOM 1642 C C . PHE A 1 223 ? -9.086 -18.297 7.559 1 97.56 223 PHE A C 1
ATOM 1644 O O . PHE A 1 223 ? -8.93 -17.219 8.133 1 97.56 223 PHE A O 1
ATOM 1651 N N . ALA A 1 224 ? -8.711 -19.438 8.047 1 98 224 ALA A N 1
ATOM 1652 C CA . ALA A 1 224 ? -8 -19.453 9.32 1 98 224 ALA A CA 1
ATOM 1653 C C . ALA A 1 224 ? -6.68 -18.703 9.234 1 98 224 ALA A C 1
ATOM 1655 O O . ALA A 1 224 ? -6.383 -17.859 10.086 1 98 224 ALA A O 1
ATOM 1656 N N . ALA A 1 225 ? -5.891 -18.984 8.203 1 97.25 225 ALA A N 1
ATOM 1657 C CA . ALA A 1 225 ? -4.621 -18.281 7.996 1 97.25 225 ALA A CA 1
ATOM 1658 C C . ALA A 1 225 ? -4.84 -16.797 7.758 1 97.25 225 ALA A C 1
ATOM 1660 O O . ALA A 1 225 ? -4.098 -15.961 8.273 1 97.25 225 ALA A O 1
ATOM 1661 N N . LEU A 1 226 ? -5.844 -16.484 7.008 1 96.94 226 LEU A N 1
ATOM 1662 C CA . LEU A 1 226 ? -6.18 -15.086 6.727 1 96.94 226 LEU A CA 1
ATOM 1663 C C . LEU A 1 226 ? -6.574 -14.352 8 1 96.94 226 LEU A C 1
ATOM 1665 O O . LEU A 1 226 ? -6.223 -13.18 8.188 1 96.94 226 LEU A O 1
ATOM 1669 N N . THR A 1 227 ? -7.348 -15.008 8.844 1 96.81 227 THR A N 1
ATOM 1670 C CA . THR A 1 227 ? -7.758 -14.414 10.109 1 96.81 227 THR A CA 1
ATOM 1671 C C . THR A 1 227 ? -6.543 -14.031 10.953 1 96.81 227 THR A C 1
ATOM 1673 O O . THR A 1 227 ? -6.488 -12.93 11.508 1 96.81 227 THR A O 1
ATOM 1676 N N . LEU A 1 228 ? -5.598 -14.93 11.008 1 97.19 228 LEU A N 1
ATOM 1677 C CA . LEU A 1 228 ? -4.371 -14.648 11.742 1 97.19 228 LEU A CA 1
ATOM 1678 C C . LEU A 1 228 ? -3.623 -13.469 11.125 1 97.19 228 LEU A C 1
ATOM 1680 O O . LEU A 1 228 ? -3.072 -12.633 11.844 1 97.19 228 LEU A O 1
ATOM 1684 N N . LEU A 1 229 ? -3.617 -13.398 9.859 1 97.38 229 LEU A N 1
ATOM 1685 C CA . LEU A 1 229 ? -2.961 -12.312 9.148 1 97.38 229 LEU A CA 1
ATOM 1686 C C . LEU A 1 229 ? -3.652 -10.977 9.43 1 97.38 229 LEU A C 1
ATOM 1688 O O . LEU A 1 229 ? -2.99 -9.977 9.711 1 97.38 229 LEU A O 1
ATOM 1692 N N . VAL A 1 230 ? -4.938 -10.984 9.352 1 96 230 VAL A N 1
ATOM 1693 C CA . VAL A 1 230 ? -5.727 -9.781 9.594 1 96 230 VAL A CA 1
ATOM 1694 C C . VAL A 1 230 ? -5.523 -9.312 11.031 1 96 230 VAL A C 1
ATOM 1696 O O . VAL A 1 230 ? -5.348 -8.117 11.289 1 96 230 VAL A O 1
ATOM 1699 N N . LEU A 1 231 ? -5.539 -10.211 11.953 1 95.81 231 LEU A N 1
ATOM 1700 C CA . LEU A 1 231 ? -5.312 -9.883 13.352 1 95.81 231 LEU A CA 1
ATOM 1701 C C . LEU A 1 231 ? -3.932 -9.258 13.547 1 95.81 231 LEU A C 1
ATOM 1703 O O . LEU A 1 231 ? -3.771 -8.328 14.344 1 95.81 231 LEU A O 1
ATOM 1707 N N . THR A 1 232 ? -2.971 -9.781 12.859 1 97.31 232 THR A N 1
ATOM 1708 C CA . THR A 1 232 ? -1.624 -9.227 12.922 1 97.31 232 THR A CA 1
ATOM 1709 C C . THR A 1 232 ? -1.61 -7.781 12.445 1 97.31 232 THR A C 1
ATOM 1711 O O . THR A 1 232 ? -1.007 -6.914 13.086 1 97.31 232 THR A O 1
ATOM 1714 N N . GLY A 1 233 ? -2.273 -7.555 11.289 1 96.19 233 GLY A N 1
ATOM 1715 C CA . GLY A 1 233 ? -2.371 -6.195 10.781 1 96.19 233 GLY A CA 1
ATOM 1716 C C . GLY A 1 233 ? -3.043 -5.246 11.758 1 96.19 233 GLY A C 1
ATOM 1717 O O . GLY A 1 233 ? -2.574 -4.125 11.969 1 96.19 233 GLY A O 1
ATOM 1718 N N . VAL A 1 234 ? -4.094 -5.664 12.406 1 94.19 234 VAL A N 1
ATOM 1719 C CA . VAL A 1 234 ? -4.828 -4.863 13.383 1 94.19 234 VAL A CA 1
ATOM 1720 C C . VAL A 1 234 ? -3.939 -4.574 14.586 1 94.19 234 VAL A C 1
ATOM 1722 O O . VAL A 1 234 ? -3.906 -3.445 15.086 1 94.19 234 VAL A O 1
ATOM 1725 N N . LEU A 1 235 ? -3.227 -5.555 15.016 1 96.19 235 LEU A N 1
ATOM 1726 C CA . LEU A 1 235 ? -2.354 -5.402 16.172 1 96.19 235 LEU A CA 1
ATOM 1727 C C . LEU A 1 235 ? -1.214 -4.434 15.875 1 96.19 235 LEU A C 1
ATOM 1729 O O . LEU A 1 235 ? -0.846 -3.621 16.719 1 96.19 235 LEU A O 1
ATOM 1733 N N . ILE A 1 236 ? -0.66 -4.52 14.711 1 96.69 236 ILE A N 1
ATOM 1734 C CA . ILE A 1 236 ? 0.405 -3.605 14.312 1 96.69 236 ILE A CA 1
ATOM 1735 C C . ILE A 1 236 ? -0.135 -2.178 14.258 1 96.69 236 ILE A C 1
ATOM 1737 O O . ILE A 1 236 ? 0.474 -1.256 14.805 1 96.69 236 ILE A O 1
ATOM 1741 N N . HIS A 1 237 ? -1.247 -2.043 13.609 1 93.25 237 HIS A N 1
ATOM 1742 C CA . HIS A 1 237 ? -1.874 -0.729 13.508 1 93.25 237 HIS A CA 1
ATOM 1743 C C . HIS A 1 237 ? -2.172 -0.151 14.891 1 93.25 237 HIS A C 1
ATOM 1745 O O . HIS A 1 237 ? -1.822 0.997 15.172 1 93.25 237 HIS A O 1
ATOM 1751 N N . ALA A 1 238 ? -2.82 -0.9 15.773 1 92.44 238 ALA A N 1
ATOM 1752 C CA . ALA A 1 238 ? -3.162 -0.462 17.125 1 92.44 238 ALA A CA 1
ATOM 1753 C C . ALA A 1 238 ? -1.906 -0.215 17.953 1 92.44 238 ALA A C 1
ATOM 1755 O O . ALA A 1 238 ? -1.848 0.739 18.734 1 92.44 238 ALA A O 1
ATOM 1756 N N . GLY A 1 239 ? -0.931 -1.109 17.844 1 95.31 239 GLY A N 1
ATOM 1757 C CA . GLY A 1 239 ? 0.311 -0.983 18.578 1 95.31 239 GLY A CA 1
ATOM 1758 C C . GLY A 1 239 ? 1.054 0.306 18.297 1 95.31 239 GLY A C 1
ATOM 1759 O O . GLY A 1 239 ? 1.418 1.041 19.219 1 95.31 239 GLY A O 1
ATOM 1760 N N . PHE A 1 240 ? 1.251 0.624 17.062 1 94.25 240 PHE A N 1
ATOM 1761 C CA . PHE A 1 240 ? 1.97 1.843 16.719 1 94.25 240 PHE A CA 1
ATOM 1762 C C . PHE A 1 240 ? 1.109 3.074 16.969 1 94.25 240 PHE A C 1
ATOM 1764 O O . PHE A 1 240 ? 1.632 4.152 17.25 1 94.25 240 PHE A O 1
ATOM 1771 N N . GLY A 1 241 ? -0.241 2.885 16.859 1 90.81 241 GLY A N 1
ATOM 1772 C CA . GLY A 1 241 ? -1.119 3.963 17.281 1 90.81 241 GLY A CA 1
ATOM 1773 C C . GLY A 1 241 ? -0.964 4.312 18.75 1 90.81 241 GLY A C 1
ATOM 1774 O O . GLY A 1 241 ? -0.905 5.488 19.109 1 90.81 241 GLY A O 1
ATOM 1775 N N . LEU A 1 242 ? -0.908 3.346 19.562 1 91.56 242 LEU A N 1
ATOM 1776 C CA . LEU A 1 242 ? -0.715 3.535 21 1 91.56 242 LEU A CA 1
ATOM 1777 C C . LEU A 1 242 ? 0.653 4.145 21.281 1 91.56 242 LEU A C 1
ATOM 1779 O O . LEU A 1 242 ? 0.781 5.012 22.156 1 91.56 242 LEU A O 1
ATOM 1783 N N . LEU A 1 243 ? 1.592 3.684 20.531 1 91.88 243 LEU A N 1
ATOM 1784 C CA . LEU A 1 243 ? 2.936 4.23 20.688 1 91.88 243 LEU A CA 1
ATOM 1785 C C . LEU A 1 243 ? 2.955 5.719 20.344 1 91.88 243 LEU A C 1
ATOM 1787 O O . LEU A 1 243 ? 3.562 6.512 21.078 1 91.88 243 LEU A O 1
ATOM 1791 N N . ALA A 1 244 ? 2.328 6.047 19.312 1 90.44 244 ALA A N 1
ATOM 1792 C CA . ALA A 1 244 ? 2.244 7.445 18.891 1 90.44 244 ALA A CA 1
ATOM 1793 C C . ALA A 1 244 ? 1.545 8.289 19.953 1 90.44 244 ALA A C 1
ATOM 1795 O O . ALA A 1 244 ? 2.014 9.375 20.312 1 90.44 244 ALA A O 1
ATOM 1796 N N . ARG A 1 245 ? 0.493 7.809 20.531 1 88.81 245 ARG A N 1
ATOM 1797 C CA . ARG A 1 245 ? -0.258 8.531 21.562 1 88.81 245 ARG A CA 1
ATOM 1798 C C . ARG A 1 245 ? 0.58 8.727 22.812 1 88.81 245 ARG A C 1
ATOM 1800 O O . ARG A 1 245 ? 0.519 9.781 23.453 1 88.81 245 ARG A O 1
ATOM 1807 N N . ARG A 1 246 ? 1.302 7.801 23.156 1 89.69 246 ARG A N 1
ATOM 1808 C CA . ARG A 1 246 ? 2.102 7.844 24.375 1 89.69 246 ARG A CA 1
ATOM 1809 C C . ARG A 1 246 ? 3.279 8.797 24.234 1 89.69 246 ARG A C 1
ATOM 1811 O O . ARG A 1 246 ? 3.648 9.492 25.172 1 89.69 246 ARG A O 1
ATOM 1818 N N . LEU A 1 247 ? 3.863 8.805 23.078 1 87.81 247 LEU A N 1
ATOM 1819 C CA . LEU A 1 247 ? 5.09 9.57 22.891 1 87.81 247 LEU A CA 1
ATOM 1820 C C . LEU A 1 247 ? 4.773 11 22.453 1 87.81 247 LEU A C 1
ATOM 1822 O O . LEU A 1 247 ? 5.523 11.93 22.766 1 87.81 247 LEU A O 1
ATOM 1826 N N . LEU A 1 248 ? 3.816 11.227 21.688 1 82.69 248 LEU A N 1
ATOM 1827 C CA . LEU A 1 248 ? 3.545 12.539 21.141 1 82.69 248 LEU A CA 1
ATOM 1828 C C . LEU A 1 248 ? 2.404 13.227 21.875 1 82.69 248 LEU A C 1
ATOM 1830 O O . LEU A 1 248 ? 2.264 14.453 21.828 1 82.69 248 LEU A O 1
ATOM 1834 N N . GLY A 1 249 ? 1.757 12.664 22.781 1 71.81 249 GLY A N 1
ATOM 1835 C CA . GLY A 1 249 ? 0.587 13.211 23.453 1 71.81 249 GLY A CA 1
ATOM 1836 C C . GLY A 1 249 ? -0.654 13.211 22.578 1 71.81 249 GLY A C 1
ATOM 1837 O O . GLY A 1 249 ? -0.564 13.008 21.359 1 71.81 249 GLY A O 1
ATOM 1838 N N . PRO A 1 250 ? -1.771 13.414 23.172 1 57.78 250 PRO A N 1
ATOM 1839 C CA . PRO A 1 250 ? -3.068 13.445 22.5 1 57.78 250 PRO A CA 1
ATOM 1840 C C . PRO A 1 250 ? -3.219 14.656 21.578 1 57.78 250 PRO A C 1
ATOM 1842 O O . PRO A 1 250 ? -2.713 15.734 21.875 1 57.78 250 PRO A O 1
ATOM 1845 N N . GLY A 1 251 ? -3.256 14.68 20.188 1 53.25 251 GLY A N 1
ATOM 1846 C CA . GLY A 1 251 ? -3.479 15.812 19.297 1 53.25 251 GLY A CA 1
ATOM 1847 C C . GLY A 1 251 ? -2.316 16.062 18.359 1 53.25 251 GLY A C 1
ATOM 1848 O O . GLY A 1 251 ? -2.441 16.828 17.391 1 53.25 251 GLY A O 1
ATOM 1849 N N . GLN A 1 252 ? -1.166 15.898 18.875 1 51.5 252 GLN A N 1
ATOM 1850 C CA . GLN A 1 252 ? -0.025 16.328 18.062 1 51.5 252 GLN A CA 1
ATOM 1851 C C . GLN A 1 252 ? 0.243 15.344 16.938 1 51.5 252 GLN A C 1
ATOM 1853 O O . GLN A 1 252 ? 1.132 15.57 16.109 1 51.5 252 GLN A O 1
ATOM 1858 N N . ALA A 1 253 ? -0.295 14.25 17.031 1 46 253 ALA A N 1
ATOM 1859 C CA . ALA A 1 253 ? 0.023 13.336 15.93 1 46 253 ALA A CA 1
ATOM 1860 C C . ALA A 1 253 ? -0.539 13.852 14.609 1 46 253 ALA A C 1
ATOM 1862 O O . ALA A 1 253 ? -1.707 14.234 14.531 1 46 253 ALA A O 1
ATOM 1863 N N . PRO A 1 254 ? 0.211 14.352 13.664 1 42.34 254 PRO A N 1
ATOM 1864 C CA . PRO A 1 254 ? -0.363 14.859 12.414 1 42.34 254 PRO A CA 1
ATOM 1865 C C .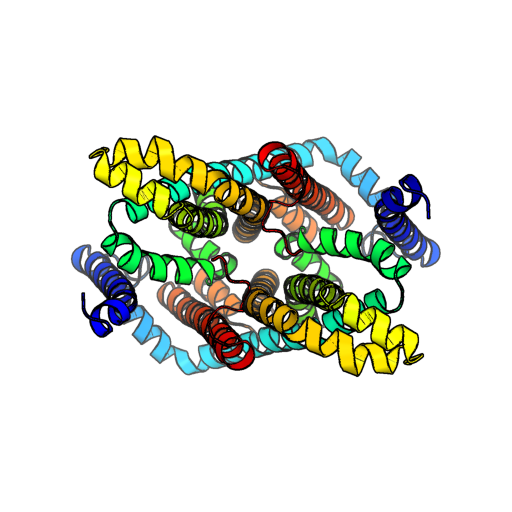 PRO A 1 254 ? -1.51 13.992 11.898 1 42.34 254 PRO A C 1
ATOM 1867 O O . PRO A 1 254 ? -1.274 12.906 11.359 1 42.34 254 PRO A O 1
ATOM 1870 N N . GLY A 1 255 ? -2.275 13.344 12.711 1 34.56 255 GLY A N 1
ATOM 1871 C CA . GLY A 1 255 ? -3.369 12.508 12.242 1 34.56 255 GLY A CA 1
ATOM 1872 C C . GLY A 1 255 ? -4.258 13.203 11.227 1 34.56 255 GLY A C 1
ATOM 1873 O O . GLY A 1 255 ? -4.125 14.414 11.008 1 34.56 255 GLY A O 1
ATOM 1874 N N . PRO A 1 256 ? -4.918 12.5 10.25 1 31.97 256 PRO A N 1
ATOM 1875 C CA . PRO A 1 256 ? -5.969 13.312 9.633 1 31.97 256 PRO A CA 1
ATOM 1876 C C . PRO A 1 256 ? -6.852 14.008 10.664 1 31.97 256 PRO A C 1
ATOM 1878 O O . PRO A 1 256 ? -7.281 13.383 11.641 1 31.97 256 PRO A O 1
ATOM 1881 N N . GLU A 1 257 ? -6.598 15.219 11.125 1 24.41 257 GLU A N 1
ATOM 1882 C CA . GLU A 1 257 ? -7.734 15.891 11.742 1 24.41 257 GLU A CA 1
ATOM 1883 C C . GLU A 1 257 ? -9.008 15.695 10.922 1 24.41 257 GLU A C 1
ATOM 1885 O O . GLU A 1 257 ? -8.953 15.688 9.688 1 24.41 257 GLU A O 1
ATOM 1890 N N . MET B 1 1 ? 22.234 28.156 -6.277 1 40.28 1 MET B N 1
ATOM 1891 C CA . MET B 1 1 ? 21.906 27.219 -7.348 1 40.28 1 MET B CA 1
ATOM 1892 C C . MET B 1 1 ? 20.656 27.672 -8.094 1 40.28 1 MET B C 1
ATOM 1894 O O . MET B 1 1 ? 19.609 27.891 -7.488 1 40.28 1 MET B O 1
ATOM 1898 N N . ASN B 1 2 ? 20.672 28.109 -9.18 1 47.25 2 ASN B N 1
ATOM 1899 C CA . ASN B 1 2 ? 19.641 28.734 -9.992 1 47.25 2 ASN B CA 1
ATOM 1900 C C . ASN B 1 2 ? 18.406 27.844 -10.133 1 47.25 2 ASN B C 1
ATOM 1902 O O . ASN B 1 2 ? 18.516 26.625 -9.977 1 47.25 2 ASN B O 1
ATOM 1906 N N . GLY B 1 3 ? 17.281 28.469 -10.086 1 52.5 3 GLY B N 1
ATOM 1907 C CA . GLY B 1 3 ? 15.922 27.953 -10.141 1 52.5 3 GLY B CA 1
ATOM 1908 C C . GLY B 1 3 ? 15.773 26.766 -11.086 1 52.5 3 GLY B C 1
ATOM 1909 O O . GLY B 1 3 ? 15.062 25.812 -10.773 1 52.5 3 GLY B O 1
ATOM 1910 N N . LEU B 1 4 ? 16.453 26.969 -12.211 1 51.59 4 LEU B N 1
ATOM 1911 C CA . LEU B 1 4 ? 16.344 25.938 -13.227 1 51.59 4 LEU B CA 1
ATOM 1912 C C . LEU B 1 4 ? 17.156 24.703 -12.844 1 51.59 4 LEU B C 1
ATOM 1914 O O . LEU B 1 4 ? 16.75 23.578 -13.117 1 51.59 4 LEU B O 1
ATOM 1918 N N . ALA B 1 5 ? 18.375 24.969 -12.344 1 53.75 5 ALA B N 1
ATOM 1919 C CA . ALA B 1 5 ? 19.266 23.875 -11.914 1 53.75 5 ALA B CA 1
ATOM 1920 C C . ALA B 1 5 ? 18.609 23.047 -10.812 1 53.75 5 ALA B C 1
ATOM 1922 O O . ALA B 1 5 ? 18.672 21.828 -10.82 1 53.75 5 ALA B O 1
ATOM 1923 N N . ALA B 1 6 ? 17.969 23.734 -9.914 1 59.84 6 ALA B N 1
ATOM 1924 C CA . ALA B 1 6 ? 17.266 23.078 -8.82 1 59.84 6 ALA B CA 1
ATOM 1925 C C . ALA B 1 6 ? 16.125 22.219 -9.344 1 59.84 6 ALA B C 1
ATOM 1927 O O . ALA B 1 6 ? 15.852 21.141 -8.812 1 59.84 6 ALA B O 1
ATOM 1928 N N . ARG B 1 7 ? 15.57 22.734 -10.523 1 63.72 7 ARG B N 1
ATOM 1929 C CA . ARG B 1 7 ? 14.445 22.016 -11.102 1 63.72 7 ARG B CA 1
ATOM 1930 C C . ARG B 1 7 ? 14.914 20.812 -11.914 1 63.72 7 ARG B C 1
ATOM 1932 O O . ARG B 1 7 ? 14.164 19.859 -12.125 1 63.72 7 ARG B O 1
ATOM 1939 N N . ALA B 1 8 ? 16.188 20.891 -12.289 1 71.19 8 ALA B N 1
ATOM 1940 C CA . ALA B 1 8 ? 16.688 19.844 -13.164 1 71.19 8 ALA B CA 1
ATOM 1941 C C . ALA B 1 8 ? 17.344 18.719 -12.352 1 71.19 8 ALA B C 1
ATOM 1943 O O . ALA B 1 8 ? 17.609 17.641 -12.883 1 71.19 8 ALA B O 1
ATOM 1944 N N . LEU B 1 9 ? 17.484 18.953 -11.094 1 71 9 LEU B N 1
ATOM 1945 C CA . LEU B 1 9 ? 18.234 18.016 -10.258 1 71 9 LEU B CA 1
ATOM 1946 C C . LEU B 1 9 ? 17.531 16.672 -10.172 1 71 9 LEU B C 1
ATOM 1948 O O . LEU B 1 9 ? 18.172 15.625 -10.273 1 71 9 LEU B O 1
ATOM 1952 N N . PRO B 1 10 ? 16.203 16.734 -10.094 1 75.44 10 PRO B N 1
ATOM 1953 C CA . PRO B 1 10 ? 15.547 15.414 -10.078 1 75.44 10 PRO B CA 1
ATOM 1954 C C . PRO B 1 10 ? 15.781 14.625 -11.367 1 75.44 10 PRO B C 1
ATOM 1956 O O . PRO B 1 10 ? 16.047 13.422 -11.32 1 75.44 10 PRO B O 1
ATOM 1959 N N . ALA B 1 11 ? 15.812 15.32 -12.43 1 82.06 11 ALA B N 1
ATOM 1960 C CA . ALA B 1 11 ? 16.047 14.672 -13.719 1 82.06 11 ALA B CA 1
ATOM 1961 C C . ALA B 1 11 ? 17.484 14.188 -13.828 1 82.06 11 ALA B C 1
ATOM 1963 O O . ALA B 1 11 ? 17.75 13.133 -14.406 1 82.06 11 ALA B O 1
ATOM 1964 N N . LEU B 1 12 ? 18.328 14.867 -13.227 1 84.56 12 LEU B N 1
ATOM 1965 C CA . LEU B 1 12 ? 19.734 14.492 -13.266 1 84.56 12 LEU B CA 1
ATOM 1966 C C . LEU B 1 12 ? 20 13.242 -12.43 1 84.56 12 LEU B C 1
ATOM 1968 O O . LEU B 1 12 ? 20.812 12.398 -12.797 1 84.56 12 LEU B O 1
ATOM 1972 N N . GLY B 1 13 ? 19.281 13.195 -11.297 1 85.5 13 GLY B N 1
ATOM 1973 C CA . GLY B 1 13 ? 19.391 12.008 -10.477 1 85.5 13 GLY B CA 1
ATOM 1974 C C . GLY B 1 13 ? 18.938 10.742 -11.18 1 85.5 13 GLY B C 1
ATOM 1975 O O . GLY B 1 13 ? 19.625 9.719 -11.141 1 85.5 13 GLY B O 1
ATOM 1976 N N . LEU B 1 14 ? 17.875 10.859 -11.867 1 89.06 14 LEU B N 1
ATOM 1977 C CA . LEU B 1 14 ? 17.328 9.719 -12.594 1 89.06 14 LEU B CA 1
ATOM 1978 C C . LEU B 1 14 ? 18.219 9.352 -13.773 1 89.06 14 LEU B C 1
ATOM 1980 O O . LEU B 1 14 ? 18.469 8.172 -14.023 1 89.06 14 LEU B O 1
ATOM 1984 N N . ALA B 1 15 ? 18.672 10.383 -14.531 1 91.19 15 ALA B N 1
ATOM 1985 C CA . ALA B 1 15 ? 19.562 10.156 -15.664 1 91.19 15 ALA B CA 1
ATOM 1986 C C . ALA B 1 15 ? 20.875 9.531 -15.211 1 91.19 15 ALA B C 1
ATOM 1988 O O . ALA B 1 15 ? 21.406 8.633 -15.875 1 91.19 15 ALA B O 1
ATOM 1989 N N . GLY B 1 16 ? 21.375 10.016 -14.148 1 91.88 16 GLY B N 1
ATOM 1990 C CA . GLY B 1 16 ? 22.594 9.445 -13.594 1 91.88 16 GLY B CA 1
ATOM 1991 C C . GLY B 1 16 ? 22.453 7.988 -13.195 1 91.88 16 GLY B C 1
ATOM 1992 O O . GLY B 1 16 ? 23.344 7.18 -13.445 1 91.88 16 GLY B O 1
ATOM 1993 N N . ALA B 1 17 ? 21.328 7.723 -12.586 1 92.5 17 ALA B N 1
ATOM 1994 C CA . ALA B 1 17 ? 21.062 6.344 -12.18 1 92.5 17 ALA B CA 1
ATOM 1995 C C . ALA B 1 17 ? 20.969 5.422 -13.398 1 92.5 17 ALA B C 1
ATOM 1997 O O . ALA B 1 17 ? 21.484 4.301 -13.375 1 92.5 17 ALA B O 1
ATOM 1998 N N . LEU B 1 18 ? 20.344 5.887 -14.461 1 94.44 18 LEU B N 1
ATOM 1999 C CA . LEU B 1 18 ? 20.219 5.094 -15.672 1 94.44 18 LEU B CA 1
ATOM 2000 C C . LEU B 1 18 ? 21.578 4.895 -16.344 1 94.44 18 LEU B C 1
ATOM 2002 O O . LEU B 1 18 ? 21.875 3.805 -16.828 1 94.44 18 LEU B O 1
ATOM 2006 N N . LEU B 1 19 ? 22.359 5.945 -16.359 1 95.81 19 LEU B N 1
ATOM 2007 C CA . LEU B 1 19 ? 23.688 5.859 -16.953 1 95.81 19 LEU B CA 1
ATOM 2008 C C . LEU B 1 19 ? 24.578 4.918 -16.156 1 95.81 19 LEU B C 1
ATOM 2010 O O . LEU B 1 19 ? 25.359 4.148 -16.719 1 95.81 19 LEU B O 1
ATOM 2014 N N . ALA B 1 20 ? 24.453 5.059 -14.898 1 95.75 20 ALA B N 1
ATOM 2015 C CA . ALA B 1 20 ? 25.219 4.148 -14.039 1 95.75 20 ALA B CA 1
ATOM 2016 C C . ALA B 1 20 ? 24.797 2.701 -14.273 1 95.75 20 ALA B C 1
ATOM 2018 O O . ALA B 1 20 ? 25.641 1.805 -14.328 1 95.75 20 ALA B O 1
ATOM 2019 N N . TRP B 1 21 ? 23.5 2.486 -14.367 1 96.06 21 TRP B N 1
ATOM 2020 C CA . TRP B 1 21 ? 22.953 1.164 -14.68 1 96.06 21 TRP B CA 1
ATOM 2021 C C . TRP B 1 21 ? 23.516 0.649 -16 1 96.06 21 TRP B C 1
ATOM 2023 O O . TRP B 1 21 ? 24.016 -0.473 -16.078 1 96.06 21 TRP B O 1
ATOM 2033 N N . GLU B 1 22 ? 23.484 1.458 -16.969 1 97.69 22 GLU B N 1
ATOM 2034 C CA . GLU B 1 22 ? 24.016 1.096 -18.281 1 97.69 22 GLU B CA 1
ATOM 2035 C C . GLU B 1 22 ? 25.5 0.754 -18.188 1 97.69 22 GLU B C 1
ATOM 2037 O O . GLU B 1 22 ? 25.953 -0.248 -18.75 1 97.69 22 GLU B O 1
ATOM 2042 N N . ALA B 1 23 ? 26.219 1.57 -17.5 1 97.62 23 ALA B N 1
ATOM 2043 C CA . ALA B 1 23 ? 27.656 1.39 -17.375 1 97.62 23 ALA B CA 1
ATOM 2044 C C . ALA B 1 23 ? 27.984 0.09 -16.656 1 97.62 23 ALA B C 1
ATOM 2046 O O . ALA B 1 23 ? 28.891 -0.643 -17.062 1 97.62 23 ALA B O 1
ATOM 2047 N N . VAL B 1 24 ? 27.281 -0.199 -15.633 1 96.88 24 VAL B N 1
ATOM 2048 C CA . VAL B 1 24 ? 27.531 -1.402 -14.844 1 96.88 24 VAL B CA 1
ATOM 2049 C C . VAL B 1 24 ? 27.328 -2.641 -15.711 1 96.88 24 VAL B C 1
ATOM 2051 O O . VAL B 1 24 ? 28.125 -3.582 -15.656 1 96.88 24 VAL B O 1
ATOM 2054 N N . VAL B 1 25 ? 26.266 -2.648 -16.516 1 97.06 25 VAL B N 1
ATOM 2055 C CA . VAL B 1 25 ? 25.922 -3.809 -17.328 1 97.06 25 VAL B CA 1
ATOM 2056 C C . VAL B 1 25 ? 26.953 -3.965 -18.453 1 97.06 25 VAL B C 1
ATOM 2058 O O . VAL B 1 25 ? 27.453 -5.066 -18.703 1 97.06 25 VAL B O 1
ATOM 2061 N N . ARG B 1 26 ? 27.375 -2.842 -19.031 1 96.38 26 ARG B N 1
ATOM 2062 C CA . ARG B 1 26 ? 28.266 -2.902 -20.188 1 96.38 26 ARG B CA 1
ATOM 2063 C C . ARG B 1 26 ? 29.703 -3.16 -19.75 1 96.38 26 ARG B C 1
ATOM 2065 O O . ARG B 1 26 ? 30.406 -3.977 -20.359 1 96.38 26 ARG B O 1
ATOM 2072 N N . LEU B 1 27 ? 30.094 -2.439 -18.75 1 97.12 27 LEU B N 1
ATOM 2073 C CA . LEU B 1 27 ? 31.484 -2.59 -18.297 1 97.12 27 LEU B CA 1
ATOM 2074 C C . LEU B 1 27 ? 31.672 -3.936 -17.609 1 97.12 27 LEU B C 1
ATOM 2076 O O . LEU B 1 27 ? 32.781 -4.5 -17.641 1 97.12 27 LEU B O 1
ATOM 2080 N N . GLY B 1 28 ? 30.703 -4.41 -16.969 1 96.44 28 GLY B N 1
ATOM 2081 C CA . GLY B 1 28 ? 30.781 -5.695 -16.281 1 96.44 28 GLY B CA 1
ATOM 2082 C C . GLY B 1 28 ? 30.484 -6.875 -17.188 1 96.44 28 GLY B C 1
ATOM 2083 O O . GLY B 1 28 ? 30.594 -8.023 -16.766 1 96.44 28 GLY B O 1
ATOM 2084 N N . ASP B 1 29 ? 30.094 -6.672 -18.375 1 96.19 29 ASP B N 1
ATOM 2085 C CA . ASP B 1 29 ? 29.75 -7.711 -19.344 1 96.19 29 ASP B CA 1
ATOM 2086 C C . ASP B 1 29 ? 28.672 -8.641 -18.766 1 96.19 29 ASP B C 1
ATOM 2088 O O . ASP B 1 29 ? 28.828 -9.867 -18.812 1 96.19 29 ASP B O 1
ATOM 2092 N N . ILE B 1 30 ? 27.734 -8.078 -18.156 1 95.69 30 ILE B N 1
ATOM 2093 C CA . ILE B 1 30 ? 26.641 -8.836 -17.562 1 95.69 30 ILE B CA 1
ATOM 2094 C C . ILE B 1 30 ? 25.672 -9.297 -18.656 1 95.69 30 ILE B C 1
ATOM 2096 O O . ILE B 1 30 ? 25.188 -8.477 -19.453 1 95.69 30 ILE B O 1
ATOM 2100 N N . PRO B 1 31 ? 25.391 -10.562 -18.703 1 95.31 31 PRO B N 1
ATOM 2101 C CA . PRO B 1 31 ? 24.469 -11.047 -19.734 1 95.31 31 PRO B CA 1
ATOM 2102 C C . PRO B 1 31 ? 23.062 -10.469 -19.578 1 95.31 31 PRO B C 1
ATOM 2104 O O . PRO B 1 31 ? 22.625 -10.195 -18.469 1 95.31 31 PRO B O 1
ATOM 2107 N N . ALA B 1 32 ? 22.344 -10.391 -20.672 1 93.44 32 ALA B N 1
ATOM 2108 C CA . ALA B 1 32 ? 21.016 -9.773 -20.734 1 93.44 32 ALA B CA 1
ATOM 2109 C C . ALA B 1 32 ? 20 -10.578 -19.938 1 93.44 32 ALA B C 1
ATOM 2111 O O . ALA B 1 32 ? 19.047 -10.016 -19.391 1 93.44 32 ALA B O 1
ATOM 2112 N N . TYR B 1 33 ? 20.219 -11.852 -19.859 1 90.31 33 TYR B N 1
ATOM 2113 C CA . TYR B 1 33 ? 19.281 -12.68 -19.109 1 90.31 33 TYR B CA 1
ATOM 2114 C C . TYR B 1 33 ? 19.422 -12.461 -17.609 1 90.31 33 TYR B C 1
ATOM 2116 O O . TYR B 1 33 ? 18.516 -12.773 -16.844 1 90.31 33 TYR B O 1
ATOM 2124 N N . THR B 1 34 ? 20.625 -11.953 -17.281 1 91.56 34 THR B N 1
ATOM 2125 C CA . THR B 1 34 ? 20.844 -11.633 -15.875 1 91.56 34 THR B CA 1
ATOM 2126 C C . THR B 1 34 ? 20.375 -10.211 -15.562 1 91.56 34 THR B C 1
ATOM 2128 O O . THR B 1 34 ? 19.562 -10 -14.656 1 91.56 34 THR B O 1
ATOM 2131 N N . LEU B 1 35 ? 20.812 -9.281 -16.266 1 95.56 35 LEU B N 1
ATOM 2132 C CA . LEU B 1 35 ? 20.453 -7.875 -16.094 1 95.56 35 LEU B CA 1
ATOM 2133 C C . LEU B 1 35 ? 20.531 -7.121 -17.406 1 95.56 35 LEU B C 1
ATOM 2135 O O . LEU B 1 35 ? 21.625 -6.738 -17.844 1 95.56 35 LEU B O 1
ATOM 2139 N N . PRO B 1 36 ? 19.359 -6.871 -17.938 1 97.38 36 PRO B N 1
ATOM 2140 C CA . PRO B 1 36 ? 19.422 -6.148 -19.203 1 97.38 36 PRO B CA 1
ATOM 2141 C C . PRO B 1 36 ? 19.766 -4.668 -19.031 1 97.38 36 PRO B C 1
ATOM 2143 O O . PRO B 1 36 ? 19.328 -4.043 -18.062 1 97.38 36 PRO B O 1
ATOM 2146 N N . ALA B 1 37 ? 20.516 -4.188 -20 1 98.06 37 ALA B N 1
ATOM 2147 C CA . ALA B 1 37 ? 20.812 -2.758 -20.016 1 98.06 37 ALA B CA 1
ATOM 2148 C C . ALA B 1 37 ? 19.562 -1.942 -20.312 1 98.06 37 ALA B C 1
ATOM 2150 O O . ALA B 1 37 ? 18.656 -2.418 -21.016 1 98.06 37 ALA B O 1
ATOM 2151 N N . PRO B 1 38 ? 19.594 -0.734 -19.75 1 97.81 38 PRO B N 1
ATOM 2152 C CA . PRO B 1 38 ? 18.453 0.128 -20.031 1 97.81 38 PRO B CA 1
ATOM 2153 C C . PRO B 1 38 ? 18.188 0.297 -21.531 1 97.81 38 PRO B C 1
ATOM 2155 O O . PRO B 1 38 ? 17.031 0.367 -21.953 1 97.81 38 PRO B O 1
ATOM 2158 N N . THR B 1 39 ? 19.203 0.329 -22.312 1 97.69 39 THR B N 1
ATOM 2159 C CA . THR B 1 39 ? 19.031 0.474 -23.75 1 97.69 39 THR B CA 1
ATOM 2160 C C . THR B 1 39 ? 18.328 -0.749 -24.344 1 97.69 39 THR B C 1
ATOM 2162 O O . THR B 1 39 ? 17.484 -0.622 -25.234 1 97.69 39 THR B O 1
ATOM 2165 N N . LEU B 1 40 ? 18.672 -1.897 -23.875 1 97.88 40 LEU B N 1
ATOM 2166 C CA . LEU B 1 40 ? 18.016 -3.117 -24.328 1 97.88 40 LEU B CA 1
ATOM 2167 C C . LEU B 1 40 ? 16.562 -3.168 -23.859 1 97.88 40 LEU B C 1
ATOM 2169 O O . LEU B 1 40 ? 15.688 -3.643 -24.578 1 97.88 40 LEU B O 1
ATOM 2173 N N . VAL B 1 41 ? 16.359 -2.734 -22.625 1 98.19 41 VAL B N 1
ATOM 2174 C CA . VAL B 1 41 ? 14.992 -2.674 -22.109 1 98.19 41 VAL B CA 1
ATOM 2175 C C . VAL B 1 41 ? 14.133 -1.787 -23 1 98.19 41 VAL B C 1
ATOM 2177 O O . VAL B 1 41 ? 13.016 -2.156 -23.375 1 98.19 41 VAL B O 1
ATOM 2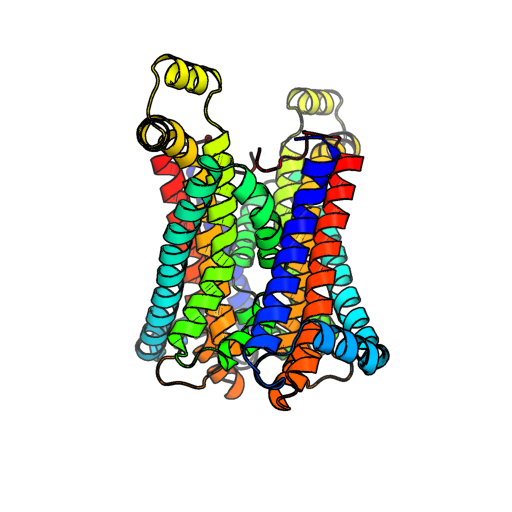180 N N . ALA B 1 42 ? 14.695 -0.654 -23.391 1 97.81 42 ALA B N 1
ATOM 2181 C CA . ALA B 1 42 ? 13.977 0.281 -24.25 1 97.81 42 ALA B CA 1
ATOM 2182 C C . ALA B 1 42 ? 13.695 -0.335 -25.625 1 97.81 42 ALA B C 1
ATOM 2184 O O . ALA B 1 42 ? 12.609 -0.176 -26.172 1 97.81 42 ALA B O 1
ATOM 2185 N N . ARG B 1 43 ? 14.633 -1.06 -26.156 1 98 43 ARG B N 1
ATOM 2186 C CA . ARG B 1 43 ? 14.461 -1.719 -27.453 1 98 43 ARG B CA 1
ATOM 2187 C C . ARG B 1 43 ? 13.422 -2.834 -27.359 1 98 43 ARG B C 1
ATOM 2189 O O . ARG B 1 43 ? 12.594 -2.996 -28.266 1 98 43 ARG B O 1
ATOM 2196 N N . THR B 1 44 ? 13.516 -3.561 -26.297 1 98.19 44 THR B N 1
ATOM 2197 C CA . THR B 1 44 ? 12.562 -4.645 -26.078 1 98.19 44 THR B CA 1
ATOM 2198 C C . THR B 1 44 ? 11.148 -4.098 -25.922 1 98.19 44 THR B C 1
ATOM 2200 O O . THR B 1 44 ? 10.188 -4.691 -26.422 1 98.19 44 THR B O 1
ATOM 2203 N N . LEU B 1 45 ? 11.078 -3.029 -25.234 1 97.94 45 LEU B N 1
ATOM 2204 C CA . LEU B 1 45 ? 9.781 -2.373 -25.094 1 97.94 45 LEU B CA 1
ATOM 2205 C C . LEU B 1 45 ? 9.242 -1.949 -26.453 1 97.94 45 LEU B C 1
ATOM 2207 O O . LEU B 1 45 ? 8.07 -2.189 -26.766 1 97.94 45 LEU B O 1
ATOM 2211 N N . ALA B 1 46 ? 10.117 -1.402 -27.266 1 97.5 46 ALA B N 1
ATOM 2212 C CA . ALA B 1 46 ? 9.719 -0.949 -28.594 1 97.5 46 ALA B CA 1
ATOM 2213 C C . ALA B 1 46 ? 9.328 -2.129 -29.484 1 97.5 46 ALA B C 1
ATOM 2215 O O . ALA B 1 46 ? 8.344 -2.057 -30.219 1 97.5 46 ALA B O 1
ATOM 2216 N N . ASP B 1 47 ? 10 -3.193 -29.375 1 97.31 47 ASP B N 1
ATOM 2217 C CA . ASP B 1 47 ? 9.789 -4.371 -30.203 1 97.31 47 ASP B CA 1
ATOM 2218 C C . ASP B 1 47 ? 8.508 -5.098 -29.812 1 97.31 47 ASP B C 1
ATOM 2220 O O . ASP B 1 47 ? 7.906 -5.812 -30.609 1 97.31 47 ASP B O 1
ATOM 2224 N N . ASN B 1 48 ? 8.102 -4.938 -28.562 1 96.44 48 ASN B N 1
ATOM 2225 C CA . ASN B 1 48 ? 6.922 -5.637 -28.062 1 96.44 48 ASN B CA 1
ATOM 2226 C C . ASN B 1 48 ? 5.793 -4.668 -27.734 1 96.44 48 ASN B C 1
ATOM 2228 O O . ASN B 1 48 ? 4.914 -4.98 -26.922 1 96.44 48 ASN B O 1
ATOM 2232 N N . LEU B 1 49 ? 5.875 -3.531 -28.312 1 94.56 49 LEU B N 1
ATOM 2233 C CA . LEU B 1 49 ? 4.965 -2.449 -27.953 1 94.56 49 LEU B CA 1
ATOM 2234 C C . LEU B 1 49 ? 3.516 -2.855 -28.203 1 94.56 49 LEU B C 1
ATOM 2236 O O . LEU B 1 49 ? 2.627 -2.525 -27.422 1 94.56 49 LEU B O 1
ATOM 2240 N N . GLY B 1 50 ? 3.211 -3.52 -29.312 1 91.81 50 GLY B N 1
ATOM 2241 C CA . GLY B 1 50 ? 1.856 -3.938 -29.625 1 91.81 50 GLY B CA 1
ATOM 2242 C C . GLY B 1 50 ? 1.228 -4.809 -28.562 1 91.81 50 GLY B C 1
ATOM 2243 O O . GLY B 1 50 ? 0.149 -4.492 -28.047 1 91.81 50 GLY B O 1
ATOM 2244 N N . SER B 1 51 ? 1.914 -5.832 -28.203 1 91.12 51 SER B N 1
ATOM 2245 C CA . SER B 1 51 ? 1.401 -6.746 -27.188 1 91.12 51 SER B CA 1
ATOM 2246 C C . SER B 1 51 ? 1.382 -6.086 -25.812 1 91.12 51 SER B C 1
ATOM 2248 O O . SER B 1 51 ? 0.442 -6.281 -25.031 1 91.12 51 SER B O 1
ATOM 2250 N N . LEU B 1 52 ? 2.326 -5.242 -25.484 1 96.06 52 LEU B N 1
ATOM 2251 C CA . LEU B 1 52 ? 2.426 -4.629 -24.172 1 96.06 52 LEU B CA 1
ATOM 2252 C C . LEU B 1 52 ? 1.403 -3.508 -24 1 96.06 52 LEU B C 1
ATOM 2254 O O . LEU B 1 52 ? 0.886 -3.285 -22.906 1 96.06 52 LEU B O 1
ATOM 2258 N N . LEU B 1 53 ? 1.075 -2.877 -25.078 1 95.81 53 LEU B N 1
ATOM 2259 C CA . LEU B 1 53 ? 0.128 -1.771 -25 1 95.81 53 LEU B CA 1
ATOM 2260 C C . LEU B 1 53 ? -1.277 -2.279 -24.688 1 95.81 53 LEU B C 1
ATOM 2262 O O . LEU B 1 53 ? -2.047 -1.613 -24 1 95.81 53 LEU B O 1
ATOM 2266 N N . GLY B 1 54 ? -1.614 -3.406 -25.344 1 94.69 54 GLY B N 1
ATOM 2267 C CA . GLY B 1 54 ? -2.895 -4.008 -25.016 1 94.69 54 GLY B CA 1
ATOM 2268 C C . GLY B 1 54 ? -3.02 -4.363 -23.547 1 94.69 54 GLY B C 1
ATOM 2269 O O . GLY B 1 54 ? -4.023 -4.043 -22.906 1 94.69 54 GLY B O 1
ATOM 2270 N N . SER B 1 55 ? -2.01 -5.016 -23.016 1 96.25 55 SER B N 1
ATOM 2271 C CA . SER B 1 55 ? -1.982 -5.375 -21.609 1 96.25 55 SER B CA 1
ATOM 2272 C C . SER B 1 55 ? -1.948 -4.137 -20.719 1 96.25 55 SER B C 1
ATOM 2274 O O . SER B 1 55 ? -2.588 -4.102 -19.672 1 96.25 55 SER B O 1
ATOM 2276 N N . TRP B 1 56 ? -1.214 -3.188 -21.188 1 97.38 56 TRP B N 1
ATOM 2277 C CA . TRP B 1 56 ? -1.125 -1.925 -20.453 1 97.38 56 TRP B CA 1
ATOM 2278 C C . TRP B 1 56 ? -2.49 -1.253 -20.359 1 97.38 56 TRP B C 1
ATOM 2280 O O . TRP B 1 56 ? -2.887 -0.788 -19.297 1 97.38 56 TRP B O 1
ATOM 2290 N N . TRP B 1 57 ? -3.178 -1.201 -21.453 1 96.88 57 TRP B N 1
ATOM 2291 C CA . TRP B 1 57 ? -4.488 -0.558 -21.484 1 96.88 57 TRP B CA 1
ATOM 2292 C C . TRP B 1 57 ? -5.48 -1.283 -20.594 1 96.88 57 TRP B C 1
ATOM 2294 O O . TRP B 1 57 ? -6.32 -0.651 -19.938 1 96.88 57 TRP B O 1
ATOM 2304 N N . PHE B 1 58 ? -5.383 -2.523 -20.562 1 96.62 58 PHE B N 1
ATOM 2305 C CA . PHE B 1 58 ? -6.242 -3.307 -19.688 1 96.62 58 PHE B CA 1
ATOM 2306 C C . PHE B 1 58 ? -5.984 -2.951 -18.219 1 96.62 58 PHE B C 1
ATOM 2308 O O . PHE B 1 58 ? -6.922 -2.717 -17.469 1 96.62 58 PHE B O 1
ATOM 2315 N N . THR B 1 59 ? -4.719 -2.904 -17.828 1 97.62 59 THR B N 1
ATOM 2316 C CA . THR B 1 59 ? -4.355 -2.531 -16.469 1 97.62 59 THR B CA 1
ATOM 2317 C C . THR B 1 59 ? -4.859 -1.13 -16.141 1 97.62 59 THR B C 1
ATOM 2319 O O . THR B 1 59 ? -5.379 -0.893 -15.047 1 97.62 59 THR B O 1
ATOM 2322 N N . VAL B 1 60 ? -4.742 -0.25 -17.078 1 98.19 60 VAL B N 1
ATOM 2323 C CA . VAL B 1 60 ? -5.191 1.126 -16.891 1 98.19 60 VAL B CA 1
ATOM 2324 C C . VAL B 1 60 ? -6.703 1.154 -16.672 1 98.19 60 VAL B C 1
ATOM 2326 O O . VAL B 1 60 ? -7.203 1.874 -15.812 1 98.19 60 VAL B O 1
ATOM 2329 N N . GLN B 1 61 ? -7.414 0.373 -17.406 1 97.94 61 GLN B N 1
ATOM 2330 C CA . GLN B 1 61 ? -8.867 0.315 -17.297 1 97.94 61 GLN B CA 1
ATOM 2331 C C . GLN B 1 61 ? -9.289 -0.206 -15.922 1 97.94 61 GLN B C 1
ATOM 2333 O O . GLN B 1 61 ? -10.211 0.328 -15.312 1 97.94 61 GLN B O 1
ATOM 2338 N N . VAL B 1 62 ? -8.648 -1.216 -15.516 1 97.94 62 VAL B N 1
ATOM 2339 C CA . VAL B 1 62 ? -8.969 -1.78 -14.211 1 97.94 62 VAL B CA 1
ATOM 2340 C C . VAL B 1 62 ? -8.648 -0.765 -13.117 1 97.94 62 VAL B C 1
ATOM 2342 O O . VAL B 1 62 ? -9.445 -0.562 -12.195 1 97.94 62 VAL B O 1
ATOM 2345 N N . THR B 1 63 ? -7.504 -0.089 -13.234 1 98.56 63 THR B N 1
ATOM 2346 C CA . THR B 1 63 ? -7.047 0.888 -12.25 1 98.56 63 THR B CA 1
ATOM 2347 C C . THR B 1 63 ? -8.047 2.033 -12.125 1 98.56 63 THR B C 1
ATOM 2349 O O . THR B 1 63 ? -8.531 2.32 -11.031 1 98.56 63 THR B O 1
ATOM 2352 N N . PHE B 1 64 ? -8.414 2.561 -13.219 1 98.69 64 PHE B N 1
ATOM 2353 C CA . PHE B 1 64 ? -9.258 3.748 -13.172 1 98.69 64 PHE B CA 1
ATOM 2354 C C . PHE B 1 64 ? -10.719 3.363 -12.977 1 98.69 64 PHE B C 1
ATOM 2356 O O . PHE B 1 64 ? -11.5 4.129 -12.406 1 98.69 64 PHE B O 1
ATOM 2363 N N . GLY B 1 65 ? -11.102 2.182 -13.484 1 98.69 65 GLY B N 1
ATOM 2364 C CA . GLY B 1 65 ? -12.422 1.684 -13.148 1 98.69 65 GLY B CA 1
ATOM 2365 C C . GLY B 1 65 ? -12.625 1.492 -11.656 1 98.69 65 GLY B C 1
ATOM 2366 O O . GLY B 1 65 ? -13.648 1.91 -11.102 1 98.69 65 GLY B O 1
ATOM 2367 N N . ALA B 1 66 ? -11.672 0.862 -11.047 1 98.75 66 ALA B N 1
ATOM 2368 C CA . ALA B 1 66 ? -11.727 0.645 -9.602 1 98.75 66 ALA B CA 1
ATOM 2369 C C . ALA B 1 66 ? -11.703 1.971 -8.844 1 98.75 66 ALA B C 1
ATOM 2371 O O . ALA B 1 66 ? -12.398 2.135 -7.844 1 98.75 66 ALA B O 1
ATOM 2372 N N . LEU B 1 67 ? -10.852 2.918 -9.297 1 98.69 67 LEU B N 1
ATOM 2373 C CA . LEU B 1 67 ? -10.773 4.23 -8.664 1 98.69 67 LEU B CA 1
ATOM 2374 C C . LEU B 1 67 ? -12.117 4.953 -8.742 1 98.69 67 LEU B C 1
ATOM 2376 O O . LEU B 1 67 ? -12.562 5.559 -7.766 1 98.69 67 LEU B O 1
ATOM 2380 N N . ALA B 1 68 ? -12.734 4.883 -9.891 1 98.75 68 ALA B N 1
ATOM 2381 C CA . ALA B 1 68 ? -14.031 5.52 -10.078 1 98.75 68 ALA B CA 1
ATOM 2382 C C . ALA B 1 68 ? -15.07 4.926 -9.133 1 98.75 68 ALA B C 1
ATOM 2384 O O . ALA B 1 68 ? -15.852 5.656 -8.516 1 98.75 68 ALA B O 1
ATOM 2385 N N . LEU B 1 69 ? -15.062 3.672 -9.039 1 98.56 69 LEU B N 1
ATOM 2386 C CA . LEU B 1 69 ? -15.992 2.994 -8.141 1 98.56 69 LEU B CA 1
ATOM 2387 C C . LEU B 1 69 ? -15.68 3.334 -6.684 1 98.56 69 LEU B C 1
ATOM 2389 O O . LEU B 1 69 ? -16.594 3.467 -5.871 1 98.56 69 LEU B O 1
ATOM 2393 N N . ALA B 1 70 ? -14.391 3.391 -6.371 1 98.44 70 ALA B N 1
ATOM 2394 C CA . ALA B 1 70 ? -13.984 3.771 -5.02 1 98.44 70 ALA B CA 1
ATOM 2395 C C . ALA B 1 70 ? -14.445 5.188 -4.688 1 98.44 70 ALA B C 1
ATOM 2397 O O . ALA B 1 70 ? -14.883 5.461 -3.57 1 98.44 70 ALA B O 1
ATOM 2398 N N . CYS B 1 71 ? -14.281 6.086 -5.633 1 98.38 71 CYS B N 1
ATOM 2399 C CA . CYS B 1 71 ? -14.742 7.461 -5.445 1 98.38 71 CYS B CA 1
ATOM 2400 C C . CYS B 1 71 ? -16.25 7.504 -5.211 1 98.38 71 CYS B C 1
ATOM 2402 O O . CYS B 1 71 ? -16.719 8.133 -4.258 1 98.38 71 CYS B O 1
ATOM 2404 N N . LEU B 1 72 ? -16.953 6.84 -6.055 1 98 72 LEU B N 1
ATOM 2405 C CA . LEU B 1 72 ? -18.406 6.816 -5.938 1 98 72 LEU B CA 1
ATOM 2406 C C . LEU B 1 72 ? -18.844 6.215 -4.602 1 98 72 LEU B C 1
ATOM 2408 O O . LEU B 1 72 ? -19.609 6.82 -3.861 1 98 72 LEU B O 1
ATOM 2412 N N . GLY B 1 73 ? -18.359 5.078 -4.297 1 97.44 73 GLY B N 1
ATOM 2413 C CA . GLY B 1 73 ? -18.703 4.406 -3.055 1 97.44 73 GLY B CA 1
ATOM 2414 C C . GLY B 1 73 ? -18.25 5.168 -1.822 1 97.44 73 GLY B C 1
ATOM 2415 O O . GLY B 1 73 ? -19 5.297 -0.855 1 97.44 73 GLY B O 1
ATOM 2416 N N . GLY B 1 74 ? -16.953 5.637 -1.853 1 96.69 74 GLY B N 1
ATOM 2417 C CA . GLY B 1 74 ? -16.406 6.367 -0.719 1 96.69 74 GLY B CA 1
ATOM 2418 C C . GLY B 1 74 ? -17.172 7.637 -0.404 1 96.69 74 GLY B C 1
ATOM 2419 O O . GLY B 1 74 ? -17.469 7.918 0.759 1 96.69 74 GLY B O 1
ATOM 2420 N N . VAL B 1 75 ? -17.531 8.359 -1.411 1 95.62 75 VAL B N 1
ATOM 2421 C CA . VAL B 1 75 ? -18.25 9.609 -1.237 1 95.62 75 VAL B CA 1
ATOM 2422 C C . VAL B 1 75 ? -19.672 9.32 -0.739 1 95.62 75 VAL B C 1
ATOM 2424 O O . VAL B 1 75 ? -20.172 10.008 0.152 1 95.62 75 VAL B O 1
ATOM 2427 N N . LEU B 1 76 ? -20.312 8.32 -1.265 1 95.38 76 LEU B N 1
ATOM 2428 C CA . LEU B 1 76 ? -21.656 7.961 -0.853 1 95.38 76 LEU B CA 1
ATOM 2429 C C . LEU B 1 76 ? -21.688 7.539 0.612 1 95.38 76 LEU B C 1
ATOM 2431 O O . LEU B 1 76 ? -22.531 8.008 1.382 1 95.38 76 LEU B O 1
ATOM 2435 N N . VAL B 1 77 ? -20.812 6.695 1.013 1 95.44 77 VAL B N 1
ATOM 2436 C CA . VAL B 1 77 ? -20.766 6.207 2.387 1 95.44 77 VAL B CA 1
ATOM 2437 C C . VAL B 1 77 ? -20.406 7.348 3.334 1 95.44 77 VAL B C 1
ATOM 2439 O O . VAL B 1 77 ? -21.016 7.488 4.402 1 95.44 77 VAL B O 1
ATOM 2442 N N . ALA B 1 78 ? -19.391 8.156 2.904 1 94.94 78 ALA B N 1
ATOM 2443 C CA . ALA B 1 78 ? -19.031 9.312 3.723 1 94.94 78 ALA B CA 1
ATOM 2444 C C . ALA B 1 78 ? -20.203 10.25 3.912 1 94.94 78 ALA B C 1
ATOM 2446 O O . ALA B 1 78 ? -20.422 10.781 5.004 1 94.94 78 ALA B O 1
ATOM 2447 N N . SER B 1 79 ? -20.938 10.484 2.867 1 92.62 79 SER B N 1
ATOM 2448 C CA . SER B 1 79 ? -22.125 11.336 2.943 1 92.62 79 SER B CA 1
ATOM 2449 C C . SER B 1 79 ? -23.172 10.758 3.885 1 92.62 79 SER B C 1
ATOM 2451 O O . SER B 1 79 ? -23.797 11.484 4.652 1 92.62 79 SER B O 1
ATOM 2453 N N . ALA B 1 80 ? -23.359 9.461 3.795 1 92.12 80 ALA B N 1
ATOM 2454 C CA . ALA B 1 80 ? -24.281 8.797 4.699 1 92.12 80 ALA B CA 1
ATOM 2455 C C . ALA B 1 80 ? -23.844 8.953 6.152 1 92.12 80 ALA B C 1
ATOM 2457 O O . ALA B 1 80 ? -24.672 9.133 7.047 1 92.12 80 ALA B O 1
ATOM 2458 N N . PHE B 1 81 ? -22.547 8.867 6.383 1 90.5 81 PHE B N 1
ATOM 2459 C CA . PHE B 1 81 ? -22 9.07 7.719 1 90.5 81 PHE B CA 1
ATOM 2460 C C . PHE B 1 81 ? -22.312 10.469 8.234 1 90.5 81 PHE B C 1
ATOM 2462 O O . PHE B 1 81 ? -22.594 10.648 9.414 1 90.5 81 PHE B O 1
ATOM 2469 N N . ALA B 1 82 ? -22.188 11.422 7.324 1 85.44 82 ALA B N 1
ATOM 2470 C CA . ALA B 1 82 ? -22.422 12.812 7.707 1 85.44 82 ALA B CA 1
ATOM 2471 C C . ALA B 1 82 ? -23.875 13.039 8.102 1 85.44 82 ALA B C 1
ATOM 2473 O O . ALA B 1 82 ? -24.172 13.906 8.922 1 85.44 82 ALA B O 1
ATOM 2474 N N . LEU B 1 83 ? -24.75 12.289 7.531 1 83.75 83 LEU B N 1
ATOM 2475 C CA . LEU B 1 83 ? -26.188 12.461 7.785 1 83.75 83 LEU B CA 1
ATOM 2476 C C . LEU B 1 83 ? -26.625 11.633 8.984 1 83.75 83 LEU B C 1
ATOM 2478 O O . LEU B 1 83 ? -27.594 11.977 9.664 1 83.75 83 LEU B O 1
ATOM 2482 N N . TRP B 1 84 ? -25.953 10.469 9.141 1 84 84 TRP B N 1
ATOM 2483 C CA . TRP B 1 84 ? -26.344 9.555 10.211 1 84 84 TRP B CA 1
ATOM 2484 C C . TRP B 1 84 ? -25.125 9.141 11.039 1 84 84 TRP B C 1
ATOM 2486 O O . TRP B 1 84 ? -24.438 8.172 10.703 1 84 84 TRP B O 1
ATOM 2496 N N . ARG B 1 85 ? -24.953 9.609 12.195 1 79.88 85 ARG B N 1
ATOM 2497 C CA . ARG B 1 85 ? -23.766 9.445 13.031 1 79.88 85 ARG B CA 1
ATOM 2498 C C . ARG B 1 85 ? -23.625 8 13.5 1 79.88 85 ARG B C 1
ATOM 2500 O O . ARG B 1 85 ? -22.516 7.465 13.523 1 79.88 85 ARG B O 1
ATOM 2507 N N . PRO B 1 86 ? -24.703 7.336 13.859 1 82.44 86 PRO B N 1
ATOM 2508 C CA . PRO B 1 86 ? -24.547 5.961 14.336 1 82.44 86 PRO B CA 1
ATOM 2509 C C . PRO B 1 86 ? -24 5.023 13.266 1 82.44 86 PRO B C 1
ATOM 2511 O O . PRO B 1 86 ? -23.328 4.035 13.586 1 82.44 86 PRO B O 1
ATOM 2514 N N . LEU B 1 87 ? -24.234 5.367 12.047 1 85.06 87 LEU B N 1
ATOM 2515 C CA . LEU B 1 87 ? -23.719 4.559 10.945 1 85.06 87 LEU B CA 1
ATOM 2516 C C . LEU B 1 87 ? -22.203 4.613 10.898 1 85.06 87 LEU B C 1
ATOM 2518 O O . LEU B 1 87 ? -21.547 3.602 10.625 1 85.06 87 LEU B O 1
ATOM 2522 N N . GLU B 1 88 ? -21.719 5.66 11.156 1 86.12 88 GLU B N 1
ATOM 2523 C CA . GLU B 1 88 ? -20.281 5.844 11.172 1 86.12 88 GLU B CA 1
ATOM 2524 C C . GLU B 1 88 ? -19.625 4.996 12.266 1 86.12 88 GLU B C 1
ATOM 2526 O O . GLU B 1 88 ? -18.625 4.312 12.016 1 86.12 88 GLU B O 1
ATOM 2531 N N . ALA B 1 89 ? -20.172 5.023 13.383 1 82.75 89 ALA B N 1
ATOM 2532 C CA . ALA B 1 89 ? -19.625 4.305 14.523 1 82.75 89 ALA B CA 1
ATOM 2533 C C . ALA B 1 89 ? -19.641 2.797 14.281 1 82.75 89 ALA B C 1
ATOM 2535 O O . ALA B 1 89 ? -18.766 2.074 14.75 1 82.75 89 ALA B O 1
ATOM 2536 N N . ALA B 1 90 ? -20.547 2.432 13.508 1 83.5 90 ALA B N 1
ATOM 2537 C CA . ALA B 1 90 ? -20.719 1.003 13.25 1 83.5 90 ALA B CA 1
ATOM 2538 C C . ALA B 1 90 ? -19.828 0.553 12.094 1 83.5 90 ALA B C 1
ATOM 2540 O O . ALA B 1 90 ? -19.266 -0.544 12.125 1 83.5 90 ALA B O 1
ATOM 2541 N N . LEU B 1 91 ? -19.609 1.393 11.133 1 87.5 91 LEU B N 1
ATOM 2542 C CA . LEU B 1 91 ? -19.016 0.94 9.883 1 87.5 91 LEU B CA 1
ATOM 2543 C C . LEU B 1 91 ? -17.547 1.347 9.805 1 87.5 91 LEU B C 1
ATOM 2545 O O . LEU B 1 91 ? -16.75 0.703 9.109 1 87.5 91 LEU B O 1
ATOM 2549 N N . LEU B 1 92 ? -17.156 2.291 10.562 1 83.88 92 LEU B N 1
ATOM 2550 C CA . LEU B 1 92 ? -15.797 2.799 10.445 1 83.88 92 LEU B CA 1
ATOM 2551 C C . LEU B 1 92 ? -14.781 1.762 10.93 1 83.88 92 LEU B C 1
ATOM 2553 O O . LEU B 1 92 ? -13.75 1.552 10.289 1 83.88 92 LEU B O 1
ATOM 2557 N N . PRO B 1 93 ? -15.062 1.003 11.969 1 83 93 PRO B N 1
ATOM 2558 C CA . PRO B 1 93 ? -14.125 -0.04 12.391 1 83 93 PRO B CA 1
ATOM 2559 C C . PRO B 1 93 ? -13.953 -1.136 11.344 1 83 93 PRO B C 1
ATOM 2561 O O . PRO B 1 93 ? -12.859 -1.684 11.188 1 83 93 PRO B O 1
ATOM 2564 N N . LEU B 1 94 ? -15.016 -1.431 10.68 1 89.12 94 LEU B N 1
ATOM 2565 C CA . LEU B 1 94 ? -14.953 -2.414 9.602 1 89.12 94 LEU B CA 1
ATOM 2566 C C . LEU B 1 94 ? -14.07 -1.911 8.461 1 89.12 94 LEU B C 1
ATOM 2568 O O . LEU B 1 94 ? -13.344 -2.691 7.848 1 89.12 94 LEU B O 1
ATOM 2572 N N . ALA B 1 95 ? -14.164 -0.654 8.273 1 86.88 95 ALA B N 1
ATOM 2573 C CA . ALA B 1 95 ? -13.344 -0.043 7.227 1 86.88 95 ALA B CA 1
ATOM 2574 C C . ALA B 1 95 ? -11.867 -0.095 7.586 1 86.88 95 ALA B C 1
ATOM 2576 O O . ALA B 1 95 ? -11.016 -0.314 6.719 1 86.88 95 ALA B O 1
ATOM 2577 N N . VAL B 1 96 ? -11.602 -0.008 8.797 1 84.25 96 VAL B N 1
ATOM 2578 C CA . VAL B 1 96 ? -10.219 -0.058 9.266 1 84.25 96 VAL B CA 1
ATOM 2579 C C . VAL B 1 96 ? -9.672 -1.473 9.102 1 84.25 96 VAL B C 1
ATOM 2581 O O . VAL B 1 96 ? -8.531 -1.654 8.656 1 84.25 96 VAL B O 1
ATOM 2584 N N . VAL B 1 97 ? -10.43 -2.434 9.406 1 88.75 97 VAL B N 1
ATOM 2585 C CA . VAL B 1 97 ? -10.023 -3.824 9.234 1 88.75 97 VAL B CA 1
ATOM 2586 C C . VAL B 1 97 ? -9.734 -4.098 7.762 1 88.75 97 VAL B C 1
ATOM 2588 O O . VAL B 1 97 ? -8.742 -4.746 7.43 1 88.75 97 VAL B O 1
ATOM 2591 N N . LEU B 1 98 ? -10.609 -3.582 6.961 1 87.06 98 LEU B N 1
ATOM 2592 C CA . LEU B 1 98 ? -10.422 -3.736 5.523 1 87.06 98 LEU B CA 1
ATOM 2593 C C . LEU B 1 98 ? -9.109 -3.098 5.07 1 87.06 98 LEU B C 1
ATOM 2595 O O . LEU B 1 98 ? -8.422 -3.635 4.203 1 87.06 98 LEU B O 1
ATOM 2599 N N . GLN B 1 99 ? -8.781 -2.016 5.648 1 86.75 99 GLN B N 1
ATOM 2600 C CA . GLN B 1 99 ? -7.598 -1.251 5.262 1 86.75 99 GLN B CA 1
ATOM 2601 C C . GLN B 1 99 ? -6.316 -1.979 5.656 1 86.75 99 GLN B C 1
ATOM 2603 O O . GLN B 1 99 ? -5.324 -1.942 4.926 1 86.75 99 GLN B O 1
ATOM 2608 N N . VAL B 1 100 ? -6.336 -2.676 6.797 1 88.06 100 VAL B N 1
ATOM 2609 C CA . VAL B 1 100 ? -5.105 -3.271 7.312 1 88.06 100 VAL B CA 1
ATOM 2610 C C . VAL B 1 100 ? -4.918 -4.664 6.719 1 88.06 100 VAL B C 1
ATOM 2612 O O . VAL B 1 100 ? -3.85 -5.266 6.852 1 88.06 100 VAL B O 1
ATOM 2615 N N . THR B 1 101 ? -5.93 -5.152 6.086 1 91.44 101 THR B N 1
ATOM 2616 C CA . THR B 1 101 ? -5.863 -6.48 5.488 1 91.44 101 THR B CA 1
ATOM 2617 C C . THR B 1 101 ? -5.07 -6.449 4.184 1 91.44 101 THR B C 1
ATOM 2619 O O . THR B 1 101 ? -5.43 -5.734 3.248 1 91.44 101 THR B O 1
ATOM 2622 N N . PRO B 1 102 ? -4.008 -7.176 4.117 1 93.69 102 PRO B N 1
ATOM 2623 C CA . PRO B 1 102 ? -3.273 -7.254 2.855 1 93.69 102 PRO B CA 1
ATOM 2624 C C . PRO B 1 102 ? -4.109 -7.84 1.721 1 93.69 102 PRO B C 1
ATOM 2626 O O . PRO B 1 102 ? -4.473 -9.016 1.763 1 93.69 102 PRO B O 1
ATOM 2629 N N . ILE B 1 103 ? -4.332 -7.082 0.752 1 93.25 103 ILE B N 1
ATOM 2630 C CA . ILE B 1 103 ? -5.258 -7.453 -0.312 1 93.25 103 ILE B CA 1
ATOM 2631 C C . ILE B 1 103 ? -4.695 -8.633 -1.096 1 93.25 103 ILE B C 1
ATOM 2633 O O . ILE B 1 103 ? -5.453 -9.461 -1.618 1 93.25 103 ILE B O 1
ATOM 2637 N N . VAL B 1 104 ? -3.412 -8.711 -1.168 1 93.06 104 VAL B N 1
ATOM 2638 C CA . VAL B 1 104 ? -2.773 -9.812 -1.888 1 93.06 104 VAL B CA 1
ATOM 2639 C C . VAL B 1 104 ? -3.195 -11.141 -1.278 1 93.06 104 VAL B C 1
ATOM 2641 O O . VAL B 1 104 ? -3.32 -12.148 -1.987 1 93.06 104 VAL B O 1
ATOM 2644 N N . ALA B 1 105 ? -3.432 -11.156 0.007 1 94.06 105 ALA B N 1
ATOM 2645 C CA . ALA B 1 105 ? -3.814 -12.383 0.709 1 94.06 105 ALA B CA 1
ATOM 2646 C C . ALA B 1 105 ? -5.305 -12.664 0.542 1 94.06 105 ALA B C 1
ATOM 2648 O O . ALA B 1 105 ? -5.75 -13.805 0.719 1 94.06 105 ALA B O 1
ATOM 2649 N N . VAL B 1 106 ? -6.07 -11.711 0.179 1 94.56 106 VAL B N 1
ATOM 2650 C CA . VAL B 1 106 ? -7.516 -11.844 0.03 1 94.56 106 VAL B CA 1
ATOM 2651 C C . VAL B 1 106 ? -7.855 -12.203 -1.414 1 94.56 106 VAL B C 1
ATOM 2653 O O . VAL B 1 106 ? -8.891 -12.812 -1.68 1 94.56 106 VAL B O 1
ATOM 2656 N N . ALA B 1 107 ? -6.977 -11.859 -2.32 1 93.06 107 ALA B N 1
ATOM 2657 C CA . ALA B 1 107 ? -7.219 -11.953 -3.758 1 93.06 107 ALA B CA 1
ATOM 2658 C C . ALA B 1 107 ? -7.559 -13.383 -4.164 1 93.06 107 ALA B C 1
ATOM 2660 O O . ALA B 1 107 ? -8.484 -13.609 -4.953 1 93.06 107 ALA B O 1
ATOM 2661 N N . PRO B 1 108 ? -6.879 -14.406 -3.615 1 90.75 108 PRO B N 1
ATOM 2662 C CA . PRO B 1 108 ? -7.242 -15.773 -4.008 1 90.75 108 PRO B CA 1
ATOM 2663 C C . PRO B 1 108 ? -8.695 -16.109 -3.691 1 90.75 108 PRO B C 1
ATOM 2665 O O . PRO B 1 108 ? -9.367 -16.766 -4.488 1 90.75 108 PRO B O 1
ATOM 2668 N N . LEU B 1 109 ? -9.141 -15.609 -2.566 1 92.56 109 LEU B N 1
ATOM 2669 C CA . LEU B 1 109 ? -10.523 -15.859 -2.17 1 92.56 109 LEU B CA 1
ATOM 2670 C C . LEU B 1 109 ? -11.492 -15.141 -3.105 1 92.56 109 LEU B C 1
ATOM 2672 O O . LEU B 1 109 ? -12.484 -15.727 -3.537 1 92.56 109 LEU B O 1
ATOM 2676 N N . ILE B 1 110 ? -11.203 -13.945 -3.471 1 93.25 110 ILE B N 1
ATOM 2677 C CA . ILE B 1 110 ? -12.062 -13.164 -4.359 1 93.25 110 ILE B CA 1
ATOM 2678 C C . ILE B 1 110 ? -12.125 -13.836 -5.73 1 93.25 110 ILE B C 1
ATOM 2680 O O . ILE B 1 110 ? -13.195 -13.906 -6.34 1 93.25 110 ILE B O 1
ATOM 2684 N N . LEU B 1 111 ? -11.023 -14.359 -6.117 1 90.25 111 LEU B N 1
ATOM 2685 C CA . LEU B 1 111 ? -10.953 -14.984 -7.434 1 90.25 111 LEU B CA 1
ATOM 2686 C C . LEU B 1 111 ? -11.734 -16.297 -7.453 1 90.25 111 LEU B C 1
ATOM 2688 O O . LEU B 1 111 ? -12.203 -16.734 -8.508 1 90.25 111 LEU B O 1
ATOM 2692 N N . ILE B 1 112 ? -11.852 -16.891 -6.309 1 87.69 112 ILE B N 1
ATOM 2693 C CA . ILE B 1 112 ? -12.633 -18.109 -6.203 1 87.69 112 ILE B CA 1
ATOM 2694 C C . ILE B 1 112 ? -14.125 -17.781 -6.211 1 87.69 112 ILE B C 1
ATOM 2696 O O . ILE B 1 112 ? -14.922 -18.5 -6.836 1 87.69 112 ILE B O 1
ATOM 2700 N N . TYR B 1 113 ? -14.586 -16.641 -5.629 1 92 113 TYR B N 1
ATOM 2701 C CA . TYR B 1 113 ? -15.992 -16.328 -5.398 1 92 113 TYR B CA 1
ATOM 2702 C C . TYR B 1 113 ? -16.578 -15.562 -6.574 1 92 113 TYR B C 1
ATOM 2704 O O . TYR B 1 113 ? -17.797 -15.578 -6.785 1 92 113 TYR B O 1
ATOM 2712 N N . VAL B 1 114 ? -15.703 -14.898 -7.324 1 93.12 114 VAL B N 1
ATOM 2713 C CA . VAL B 1 114 ? -16.172 -14.047 -8.414 1 93.12 114 VAL B CA 1
ATOM 2714 C C . VAL B 1 114 ? -15.852 -14.703 -9.758 1 93.12 114 VAL B C 1
ATOM 2716 O O . VAL B 1 114 ? -14.68 -14.945 -10.07 1 93.12 114 VAL B O 1
ATOM 2719 N N . ASP B 1 115 ? -16.859 -14.953 -10.57 1 91.31 115 ASP B N 1
ATOM 2720 C CA . ASP B 1 115 ? -16.703 -15.695 -11.82 1 91.31 115 ASP B CA 1
ATOM 2721 C C . ASP B 1 115 ? -15.961 -14.867 -12.859 1 91.31 115 ASP B C 1
ATOM 2723 O O . ASP B 1 115 ? -15.031 -15.359 -13.508 1 91.31 115 ASP B O 1
ATOM 2727 N N . SER B 1 116 ? -16.359 -13.617 -12.922 1 92.69 116 SER B N 1
ATOM 2728 C CA . SER B 1 116 ? -15.695 -12.75 -13.891 1 92.69 116 SER B CA 1
ATOM 2729 C C . SER B 1 116 ? -14.336 -12.289 -13.391 1 92.69 116 SER B C 1
ATOM 2731 O O . SER B 1 116 ? -14.242 -11.641 -12.344 1 92.69 116 SER B O 1
ATOM 2733 N N . THR B 1 117 ? -13.328 -12.68 -14.141 1 91.75 117 THR B N 1
ATOM 2734 C CA . THR B 1 117 ? -11.977 -12.281 -13.766 1 91.75 117 THR B CA 1
ATOM 2735 C C . THR B 1 117 ? -11.875 -10.758 -13.656 1 91.75 117 THR B C 1
ATOM 2737 O O . THR B 1 117 ? -11.328 -10.234 -12.688 1 91.75 117 THR B O 1
ATOM 2740 N N . THR B 1 118 ? -12.477 -10.062 -14.633 1 93.44 118 THR B N 1
ATOM 2741 C CA . THR B 1 118 ? -12.422 -8.609 -14.633 1 93.44 118 THR B CA 1
ATOM 2742 C C . THR B 1 118 ? -13.117 -8.039 -13.398 1 93.44 118 THR B C 1
ATOM 2744 O O . THR B 1 118 ? -12.617 -7.105 -12.766 1 93.44 118 THR B O 1
ATOM 2747 N N . ALA B 1 119 ? -14.211 -8.633 -13.047 1 95.75 119 ALA B N 1
ATOM 2748 C CA . ALA B 1 119 ? -14.93 -8.188 -11.859 1 95.75 119 ALA B CA 1
ATOM 2749 C C . ALA B 1 119 ? -14.102 -8.438 -10.594 1 95.75 119 ALA B C 1
ATOM 2751 O O . ALA B 1 119 ? -14.109 -7.617 -9.672 1 95.75 119 ALA B O 1
ATOM 2752 N N . ALA B 1 120 ? -13.398 -9.555 -10.578 1 95.56 120 ALA B N 1
ATOM 2753 C CA . ALA B 1 120 ? -12.555 -9.883 -9.438 1 95.56 120 ALA B CA 1
ATOM 2754 C C . ALA B 1 120 ? -11.406 -8.891 -9.297 1 95.56 120 ALA B C 1
ATOM 2756 O O . ALA B 1 120 ? -11.086 -8.453 -8.188 1 95.56 120 ALA B O 1
ATOM 2757 N N . LEU B 1 121 ? -10.828 -8.539 -10.453 1 96.12 121 LEU B N 1
ATOM 2758 C CA . LEU B 1 121 ? -9.734 -7.574 -10.445 1 96.12 121 LEU B CA 1
ATOM 2759 C C . LEU B 1 121 ? -10.219 -6.207 -9.969 1 96.12 121 LEU B C 1
ATOM 2761 O O . LEU B 1 121 ? -9.562 -5.562 -9.141 1 96.12 121 LEU B O 1
ATOM 2765 N N . LEU B 1 122 ? -11.359 -5.832 -10.453 1 97.38 122 LEU B N 1
ATOM 2766 C CA . LEU B 1 122 ? -11.938 -4.543 -10.094 1 97.38 122 LEU B CA 1
ATOM 2767 C C . LEU B 1 122 ? -12.25 -4.488 -8.602 1 97.38 122 LEU B C 1
ATOM 2769 O O . LEU B 1 122 ? -11.992 -3.479 -7.945 1 97.38 122 LEU B O 1
ATOM 2773 N N . LEU B 1 123 ? -12.75 -5.543 -8.141 1 97.25 123 LEU B N 1
ATOM 2774 C CA . LEU B 1 123 ? -13.102 -5.602 -6.723 1 97.25 123 LEU B CA 1
ATOM 2775 C C . LEU B 1 123 ? -11.859 -5.496 -5.848 1 97.25 123 LEU B C 1
ATOM 2777 O O . LEU B 1 123 ? -11.852 -4.766 -4.855 1 97.25 123 LEU B O 1
ATOM 2781 N N . CYS B 1 124 ? -10.805 -6.207 -6.145 1 96.56 124 CYS B N 1
ATOM 2782 C CA . CYS B 1 124 ? -9.555 -6.152 -5.391 1 96.56 124 CYS B CA 1
ATOM 2783 C C . CYS B 1 124 ? -8.984 -4.738 -5.383 1 96.56 124 CYS B C 1
ATOM 2785 O O . CYS B 1 124 ? -8.648 -4.207 -4.32 1 96.56 124 CYS B O 1
ATOM 2787 N N . ALA B 1 125 ? -8.891 -4.168 -6.574 1 97.81 125 ALA B N 1
ATOM 2788 C CA . ALA B 1 125 ? -8.359 -2.812 -6.691 1 97.81 125 ALA B CA 1
ATOM 2789 C C . ALA B 1 125 ? -9.242 -1.81 -5.957 1 97.81 125 ALA B C 1
ATOM 2791 O O . ALA B 1 125 ? -8.742 -0.852 -5.363 1 97.81 125 ALA B O 1
ATOM 2792 N N . TRP B 1 126 ? -10.547 -2.012 -6.012 1 97.75 126 TRP B N 1
ATOM 2793 C CA . TRP B 1 126 ? -11.5 -1.154 -5.32 1 97.75 126 TRP B CA 1
ATOM 2794 C C . TRP B 1 126 ? -11.273 -1.187 -3.814 1 97.75 126 TRP B C 1
ATOM 2796 O O . TRP B 1 126 ? -11.273 -0.142 -3.158 1 97.75 126 TRP B O 1
ATOM 2806 N N . ILE B 1 127 ? -11.062 -2.322 -3.277 1 96.56 127 ILE B N 1
ATOM 2807 C CA . ILE B 1 127 ? -10.883 -2.488 -1.839 1 96.56 127 ILE B CA 1
ATOM 2808 C C . ILE B 1 127 ? -9.688 -1.659 -1.37 1 96.56 127 ILE B C 1
ATOM 2810 O O . ILE B 1 127 ? -9.766 -0.971 -0.35 1 96.56 127 ILE B O 1
ATOM 2814 N N . VAL B 1 128 ? -8.648 -1.688 -2.162 1 95.12 128 VAL B N 1
ATOM 2815 C CA . VAL B 1 128 ? -7.414 -1.003 -1.791 1 95.12 128 VAL B CA 1
ATOM 2816 C C . VAL B 1 128 ? -7.613 0.508 -1.884 1 95.12 128 VAL B C 1
ATOM 2818 O O . VAL B 1 128 ? -7.137 1.257 -1.028 1 95.12 128 VAL B O 1
ATOM 2821 N N . ALA B 1 129 ? -8.344 0.938 -2.797 1 97.19 129 ALA B N 1
ATOM 2822 C CA . ALA B 1 129 ? -8.469 2.363 -3.096 1 97.19 129 ALA B CA 1
ATOM 2823 C C . ALA B 1 129 ? -9.586 2.996 -2.271 1 97.19 129 ALA B C 1
ATOM 2825 O O . ALA B 1 129 ? -9.625 4.219 -2.104 1 97.19 129 ALA B O 1
ATOM 2826 N N . PHE B 1 130 ? -10.5 2.215 -1.712 1 97.12 130 PHE B N 1
ATOM 2827 C CA . PHE B 1 130 ? -11.75 2.68 -1.132 1 97.12 130 PHE B CA 1
ATOM 2828 C C . PHE B 1 130 ? -11.5 3.451 0.158 1 97.12 130 PHE B C 1
ATOM 28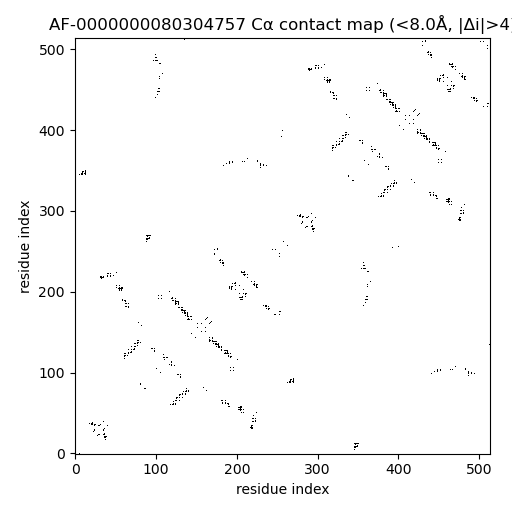30 O O . PHE B 1 130 ? -12.031 4.547 0.346 1 97.12 130 PHE B O 1
ATOM 2837 N N . PHE B 1 131 ? -10.672 2.975 0.958 1 94 131 PHE B N 1
ATOM 2838 C CA . PHE B 1 131 ? -10.57 3.482 2.32 1 94 131 PHE B CA 1
ATOM 2839 C C . PHE B 1 131 ? -10.039 4.91 2.332 1 94 131 PHE B C 1
ATOM 2841 O O . PHE B 1 131 ? -10.586 5.777 3.014 1 94 131 PHE B O 1
ATOM 2848 N N . PRO B 1 132 ? -8.945 5.184 1.599 1 94.62 132 PRO B N 1
ATOM 2849 C CA . PRO B 1 132 ? -8.469 6.566 1.628 1 94.62 132 PRO B CA 1
ATOM 2850 C C . PRO B 1 132 ? -9.508 7.562 1.132 1 94.62 132 PRO B C 1
ATOM 2852 O O . PRO B 1 132 ? -9.602 8.68 1.65 1 94.62 132 PRO B O 1
ATOM 2855 N N . ILE B 1 133 ? -10.273 7.16 0.15 1 97.38 133 ILE B N 1
ATOM 2856 C CA . ILE B 1 133 ? -11.352 8.039 -0.309 1 97.38 133 ILE B CA 1
ATOM 2857 C C . ILE B 1 133 ? -12.352 8.258 0.82 1 97.38 133 ILE B C 1
ATOM 2859 O O . ILE B 1 133 ? -12.719 9.398 1.119 1 97.38 133 ILE B O 1
ATOM 2863 N N . LEU B 1 134 ? -12.75 7.219 1.437 1 96 134 LEU B N 1
ATOM 2864 C CA . LEU B 1 134 ? -13.742 7.285 2.51 1 96 134 LEU B CA 1
ATOM 2865 C C . LEU B 1 134 ? -13.219 8.117 3.678 1 96 134 LEU B C 1
ATOM 2867 O O . LEU B 1 134 ? -13.875 9.07 4.105 1 96 134 LEU B O 1
ATOM 2871 N N . SER B 1 135 ? -12.039 7.77 4.184 1 93.56 135 SER B N 1
ATOM 2872 C CA . SER B 1 135 ? -11.5 8.391 5.391 1 93.56 135 SER B CA 1
ATOM 2873 C C . SER B 1 135 ? -11.242 9.883 5.172 1 93.56 135 SER B C 1
ATOM 2875 O O . SER B 1 135 ? -11.562 10.703 6.031 1 93.56 135 SER B O 1
ATOM 2877 N N . ASN B 1 136 ? -10.68 10.242 3.984 1 94.94 136 ASN B N 1
ATOM 2878 C CA . ASN B 1 136 ? -10.414 11.648 3.709 1 94.94 136 ASN B CA 1
ATOM 2879 C C . ASN B 1 136 ? -11.703 12.43 3.5 1 94.94 136 ASN B C 1
ATOM 2881 O O . ASN B 1 136 ? -11.828 13.57 3.965 1 94.94 136 ASN B O 1
ATOM 2885 N N . THR B 1 137 ? -12.617 11.82 2.848 1 95.56 137 THR B N 1
ATOM 2886 C CA . THR B 1 137 ? -13.891 12.492 2.637 1 95.56 137 THR B CA 1
ATOM 2887 C C . THR B 1 137 ? -14.617 12.711 3.963 1 95.56 137 THR B C 1
ATOM 2889 O O . THR B 1 137 ? -15.18 13.781 4.203 1 95.56 137 THR B O 1
ATOM 2892 N N . VAL B 1 138 ? -14.672 11.75 4.812 1 93.56 138 VAL B N 1
ATOM 2893 C CA . VAL B 1 138 ? -15.289 11.875 6.12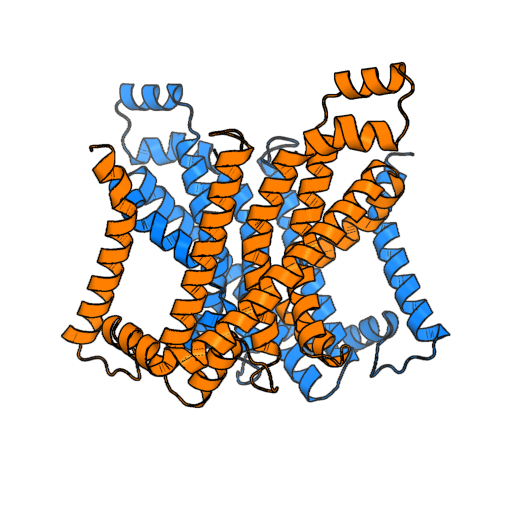9 1 93.56 138 VAL B CA 1
ATOM 2894 C C . VAL B 1 138 ? -14.609 12.992 6.922 1 93.56 138 VAL B C 1
ATOM 2896 O O . VAL B 1 138 ? -15.281 13.836 7.52 1 93.56 138 VAL B O 1
ATOM 2899 N N . ALA B 1 139 ? -13.266 12.992 6.895 1 91.62 139 ALA B N 1
ATOM 2900 C CA . ALA B 1 139 ? -12.523 14.039 7.582 1 91.62 139 ALA B CA 1
ATOM 2901 C C . ALA B 1 139 ? -12.867 15.422 7.023 1 91.62 139 ALA B C 1
ATOM 2903 O O . ALA B 1 139 ? -13 16.391 7.777 1 91.62 139 ALA B O 1
ATOM 2904 N N . GLY B 1 140 ? -12.969 15.484 5.762 1 92.94 140 GLY B N 1
ATOM 2905 C CA . GLY B 1 140 ? -13.352 16.734 5.117 1 92.94 140 GLY B CA 1
ATOM 2906 C C . GLY B 1 140 ? -14.742 17.203 5.488 1 92.94 140 GLY B C 1
ATOM 2907 O O . GLY B 1 140 ? -14.961 18.391 5.738 1 92.94 140 GLY B O 1
ATOM 2908 N N . LEU B 1 141 ? -15.664 16.359 5.551 1 91.25 141 LEU B N 1
ATOM 2909 C CA . LEU B 1 141 ? -17.031 16.688 5.926 1 91.25 141 LEU B CA 1
ATOM 2910 C C . LEU B 1 141 ? -17.094 17.203 7.359 1 91.25 141 LEU B C 1
ATOM 2912 O O . LEU B 1 141 ? -17.953 18.016 7.699 1 91.25 141 LEU B O 1
ATOM 2916 N N . ARG B 1 142 ? -16.141 16.797 8.117 1 89.19 142 ARG B N 1
ATOM 2917 C CA . ARG B 1 142 ? -16.094 17.203 9.523 1 89.19 142 ARG B CA 1
ATOM 2918 C C . ARG B 1 142 ? -15.289 18.5 9.695 1 89.19 142 ARG B C 1
ATOM 2920 O O . ARG B 1 142 ? -15.281 19.078 10.773 1 89.19 142 ARG B O 1
ATOM 2927 N N . SER B 1 143 ? -14.68 18.844 8.648 1 89 143 SER B N 1
ATOM 2928 C CA . SER B 1 143 ? -13.773 19.984 8.766 1 89 143 SER B CA 1
ATOM 2929 C C . SER B 1 143 ? -14.516 21.297 8.594 1 89 143 SER B C 1
ATOM 2931 O O . SER B 1 143 ? -13.945 22.375 8.789 1 89 143 SER B O 1
ATOM 2933 N N . ALA B 1 144 ? -15.766 21.281 8.391 1 89.06 144 ALA B N 1
ATOM 2934 C CA . ALA B 1 144 ? -16.547 22.5 8.18 1 89.06 144 ALA B CA 1
ATOM 2935 C C . ALA B 1 144 ? -16.516 23.391 9.414 1 89.06 144 ALA B C 1
ATOM 2937 O O . ALA B 1 144 ? -16.594 22.906 10.547 1 89.06 144 ALA B O 1
ATOM 2938 N N . ASP B 1 145 ? -16.406 24.703 9.156 1 89.81 145 ASP B N 1
ATOM 2939 C CA . ASP B 1 145 ? -16.406 25.703 10.211 1 89.81 145 ASP B CA 1
ATOM 2940 C C . ASP B 1 145 ? -17.641 25.594 11.086 1 89.81 145 ASP B C 1
ATOM 2942 O O . ASP B 1 145 ? -18.766 25.641 10.586 1 89.81 145 ASP B O 1
ATOM 2946 N N . PRO B 1 146 ? -17.281 25.438 12.305 1 89.44 146 PRO B N 1
ATOM 2947 C CA . PRO B 1 146 ? -18.422 25.312 13.219 1 89.44 146 PRO B CA 1
ATOM 2948 C C . PRO B 1 146 ? -19.375 26.516 13.141 1 89.44 146 PRO B C 1
ATOM 2950 O O . PRO B 1 146 ? -20.578 26.359 13.359 1 89.44 146 PRO B O 1
ATOM 2953 N N . ARG B 1 147 ? -18.812 27.641 12.875 1 92.06 147 ARG B N 1
ATOM 2954 C CA . ARG B 1 147 ? -19.641 28.828 12.766 1 92.06 147 ARG B CA 1
ATOM 2955 C C . ARG B 1 147 ? -20.609 28.734 11.594 1 92.06 147 ARG B C 1
ATOM 2957 O O . ARG B 1 147 ? -21.766 29.141 11.695 1 92.06 147 ARG B O 1
ATOM 2964 N N . LEU B 1 148 ? -20.078 28.219 10.57 1 90.62 148 LEU B N 1
ATOM 2965 C CA . LEU B 1 148 ? -20.938 28.031 9.406 1 90.62 148 LEU B CA 1
ATOM 2966 C C . LEU B 1 148 ? -21.984 26.953 9.648 1 90.62 148 LEU B C 1
ATOM 2968 O O . LEU B 1 148 ? -23.125 27.062 9.195 1 90.62 148 LEU B O 1
ATOM 2972 N N . ARG B 1 149 ? -21.641 25.969 10.336 1 88.44 149 ARG B N 1
ATOM 2973 C CA . ARG B 1 149 ? -22.578 24.906 10.68 1 88.44 149 ARG B CA 1
ATOM 2974 C C . ARG B 1 149 ? -23.75 25.469 11.492 1 88.44 149 ARG B C 1
ATOM 2976 O O . ARG B 1 149 ? -24.906 25.109 11.258 1 88.44 149 ARG B O 1
ATOM 2983 N N . GLU B 1 150 ? -23.406 26.266 12.398 1 90.94 150 GLU B N 1
ATOM 2984 C CA . GLU B 1 150 ? -24.438 26.906 13.227 1 90.94 150 GLU B CA 1
ATOM 2985 C C . GLU B 1 150 ? -25.344 27.797 12.391 1 90.94 150 GLU B C 1
ATOM 2987 O O . GLU B 1 150 ? -26.562 27.844 12.609 1 90.94 150 GLU B O 1
ATOM 2992 N N . LEU B 1 151 ? -24.688 28.5 11.523 1 91.62 151 LEU B N 1
ATOM 2993 C CA . LEU B 1 151 ? -25.453 29.375 10.641 1 91.62 151 LEU B CA 1
ATOM 2994 C C . LEU B 1 151 ? -26.484 28.578 9.844 1 91.62 151 LEU B C 1
ATOM 2996 O O . LEU B 1 151 ? -27.625 29.016 9.695 1 91.62 151 LEU B O 1
ATOM 3000 N N . PHE B 1 152 ? -26.094 27.484 9.352 1 91.56 152 PHE B N 1
ATOM 3001 C CA . PHE B 1 152 ? -27 26.656 8.562 1 91.56 152 PHE B CA 1
ATOM 3002 C C . PHE B 1 152 ? -28.125 26.094 9.43 1 91.56 152 PHE B C 1
ATOM 3004 O O . PHE B 1 152 ? -29.25 25.938 8.977 1 91.56 152 PHE B O 1
ATOM 3011 N N . ARG B 1 153 ? -27.797 25.812 10.617 1 87.94 153 ARG B N 1
ATOM 3012 C CA . ARG B 1 153 ? -28.812 25.344 11.555 1 87.94 153 ARG B CA 1
ATOM 3013 C C . ARG B 1 153 ? -29.828 26.438 11.852 1 87.94 153 ARG B C 1
ATOM 3015 O O . ARG B 1 153 ? -31.031 26.172 11.898 1 87.94 153 ARG B O 1
ATOM 3022 N N . LEU B 1 154 ? -29.281 27.578 12 1 91.12 154 LEU B N 1
ATOM 3023 C CA . LEU B 1 154 ? -30.141 28.719 12.305 1 91.12 154 LEU B CA 1
ATOM 3024 C C . LEU B 1 154 ? -31.094 29 11.148 1 91.12 154 LEU B C 1
ATOM 3026 O O . LEU B 1 154 ? -32.25 29.391 11.375 1 91.12 154 LEU B O 1
ATOM 3030 N N . TYR B 1 155 ? -30.641 28.812 10.023 1 93.31 155 TYR B N 1
ATOM 3031 C CA . TYR B 1 155 ? -31.453 29.062 8.836 1 93.31 155 TYR B CA 1
ATOM 3032 C C . TYR B 1 155 ? -32.312 27.859 8.5 1 93.31 155 TYR B C 1
ATOM 3034 O O . TYR B 1 155 ? -32.969 27.828 7.461 1 93.31 155 TYR B O 1
ATOM 3042 N N . ARG B 1 156 ? -32.312 26.797 9.336 1 93.12 156 ARG B N 1
ATOM 3043 C CA . ARG B 1 156 ? -33.094 25.578 9.172 1 93.12 156 ARG B CA 1
ATOM 3044 C C . ARG B 1 156 ? -32.844 24.953 7.801 1 93.12 156 ARG B C 1
ATOM 3046 O O . ARG B 1 156 ? -33.812 24.594 7.098 1 93.12 156 ARG B O 1
ATOM 3053 N N . ALA B 1 157 ? -31.656 24.969 7.426 1 91.25 157 ALA B N 1
ATOM 3054 C CA . ALA B 1 157 ? -31.281 24.328 6.168 1 91.25 157 ALA B CA 1
ATOM 3055 C C . ALA B 1 157 ? -31.578 22.828 6.203 1 91.25 157 ALA B C 1
ATOM 3057 O O . ALA B 1 157 ? -31.359 22.172 7.227 1 91.25 157 ALA B O 1
ATOM 3058 N N . SER B 1 158 ? -32.094 22.297 5.066 1 92.31 158 SER B N 1
ATOM 3059 C CA . SER B 1 158 ? -32.312 20.859 4.957 1 92.31 158 SER B CA 1
ATOM 3060 C C . SER B 1 158 ? -31 20.094 4.91 1 92.31 158 SER B C 1
ATOM 3062 O O . SER B 1 158 ? -29.953 20.688 4.633 1 92.31 158 SER B O 1
ATOM 3064 N N . PRO B 1 159 ? -31.062 18.797 5.246 1 87.69 159 PRO B N 1
ATOM 3065 C CA . PRO B 1 159 ? -29.828 18 5.18 1 87.69 159 PRO B CA 1
ATOM 3066 C C . PRO B 1 159 ? -29.172 18.047 3.801 1 87.69 159 PRO B C 1
ATOM 3068 O O . PRO B 1 159 ? -27.938 18.109 3.701 1 87.69 159 PRO B O 1
ATOM 3071 N N . ALA B 1 160 ? -29.969 18.062 2.818 1 89.06 160 ALA B N 1
ATOM 3072 C CA . ALA B 1 160 ? -29.438 18.109 1.458 1 89.06 160 ALA B CA 1
ATOM 3073 C C . ALA B 1 160 ? -28.781 19.469 1.169 1 89.06 160 ALA B C 1
ATOM 3075 O O . ALA B 1 160 ? -27.781 19.547 0.454 1 89.06 160 ALA B O 1
ATOM 3076 N N . GLN B 1 161 ? -29.359 20.5 1.722 1 90.94 161 GLN B N 1
ATOM 3077 C CA . GLN B 1 161 ? -28.781 21.828 1.563 1 90.94 161 GLN B CA 1
ATOM 3078 C C . GLN B 1 161 ? -27.469 21.969 2.311 1 90.94 161 GLN B C 1
ATOM 3080 O O . GLN B 1 161 ? -26.5 22.531 1.789 1 90.94 161 GLN B O 1
ATOM 3085 N N . ARG B 1 162 ? -27.469 21.422 3.467 1 90.75 162 ARG B N 1
ATOM 3086 C CA . ARG B 1 162 ? -26.234 21.438 4.258 1 90.75 162 ARG B CA 1
ATOM 3087 C C . ARG B 1 162 ? -25.125 20.672 3.559 1 90.75 162 ARG B C 1
ATOM 3089 O O . ARG B 1 162 ? -23.969 21.109 3.537 1 90.75 162 ARG B O 1
ATOM 3096 N N . LEU B 1 163 ? -25.516 19.547 3.029 1 90.25 163 LEU B N 1
ATOM 3097 C CA . LEU B 1 163 ? -24.531 18.703 2.346 1 90.25 163 LEU B CA 1
ATOM 3098 C C . LEU B 1 163 ? -23.984 19.406 1.11 1 90.25 163 LEU B C 1
ATOM 3100 O O . LEU B 1 163 ? -22.766 19.547 0.951 1 90.25 163 LEU B O 1
ATOM 3104 N N . ARG B 1 164 ? -24.781 19.922 0.343 1 90.19 164 ARG B N 1
ATOM 3105 C CA . ARG B 1 164 ? -24.406 20.469 -0.96 1 90.19 164 ARG B CA 1
ATOM 3106 C C . ARG B 1 164 ? -23.734 21.828 -0.817 1 90.19 164 ARG B C 1
ATOM 3108 O O . ARG B 1 164 ? -22.781 22.125 -1.538 1 90.19 164 ARG B O 1
ATOM 3115 N N . LEU B 1 165 ? -24.141 22.625 0.164 1 91.06 165 LEU B N 1
ATOM 3116 C CA . LEU B 1 165 ? -23.719 24.016 0.193 1 91.06 165 LEU B CA 1
ATOM 3117 C C . LEU B 1 165 ? -22.625 24.234 1.229 1 91.06 165 LEU B C 1
ATOM 3119 O O . LEU B 1 165 ? -21.859 25.203 1.15 1 91.06 165 LEU B O 1
ATOM 3123 N N . LEU B 1 166 ? -22.484 23.344 2.105 1 89.12 166 LEU B N 1
ATOM 3124 C CA . LEU B 1 166 ? -21.516 23.562 3.174 1 89.12 166 LEU B CA 1
ATOM 3125 C C . LEU B 1 166 ? -20.516 22.406 3.248 1 89.12 166 LEU B C 1
ATOM 3127 O O . LEU B 1 166 ? -19.312 22.625 3.123 1 89.12 166 LEU B O 1
ATOM 3131 N N . LEU B 1 167 ? -21.078 21.219 3.34 1 90.5 167 LEU B N 1
ATOM 3132 C CA . LEU B 1 167 ? -20.219 20.078 3.672 1 90.5 167 LEU B CA 1
ATOM 3133 C C . LEU B 1 167 ? -19.375 19.672 2.473 1 90.5 167 LEU B C 1
ATOM 3135 O O . LEU B 1 167 ? -18.172 19.438 2.607 1 90.5 167 LEU B O 1
ATOM 3139 N N . VAL B 1 168 ? -19.984 19.641 1.306 1 90 168 VAL B N 1
ATOM 3140 C CA . VAL B 1 168 ? -19.297 19.172 0.113 1 90 168 VAL B CA 1
ATOM 3141 C C . VAL B 1 168 ? -18.141 20.125 -0.233 1 90 168 VAL B C 1
ATOM 3143 O O . VAL B 1 168 ? -17.016 19.688 -0.429 1 90 168 VAL B O 1
ATOM 3146 N N . PRO B 1 169 ? -18.375 21.422 -0.241 1 89.62 169 PRO B N 1
ATOM 3147 C CA . PRO B 1 169 ? -17.281 22.359 -0.509 1 89.62 169 PRO B CA 1
ATOM 3148 C C . PRO B 1 169 ? -16.156 22.25 0.525 1 89.62 169 PRO B C 1
ATOM 3150 O O . PRO B 1 169 ? -14.977 22.344 0.176 1 89.62 169 PRO B O 1
ATOM 3153 N N . SER B 1 170 ? -16.531 22.047 1.719 1 90.38 170 SER B N 1
ATOM 3154 C CA . SER B 1 170 ? -15.539 21.922 2.779 1 90.38 170 SER B CA 1
ATOM 3155 C C . SER B 1 170 ? -14.727 20.641 2.641 1 90.38 170 SER B C 1
ATOM 3157 O O . SER B 1 170 ? -13.57 20.594 3.064 1 90.38 170 SER B O 1
ATOM 3159 N N . ALA B 1 171 ? -15.305 19.656 2.012 1 94.06 171 ALA B N 1
ATOM 3160 C CA . ALA B 1 171 ? -14.68 18.328 1.93 1 94.06 171 ALA B CA 1
ATOM 3161 C C . ALA B 1 171 ? -13.805 18.219 0.689 1 94.06 171 ALA B C 1
ATOM 3163 O O . ALA B 1 171 ? -13.008 17.281 0.571 1 94.06 171 ALA B O 1
ATOM 3164 N N . LEU B 1 172 ? -13.883 19.188 -0.212 1 93.12 172 LEU B N 1
ATOM 3165 C CA . LEU B 1 172 ? -13.266 19.078 -1.529 1 93.12 172 LEU B CA 1
ATOM 3166 C C . LEU B 1 172 ? -11.75 18.922 -1.411 1 93.12 172 LEU B C 1
ATOM 3168 O O . LEU B 1 172 ? -11.164 18.016 -2.008 1 93.12 172 LEU B O 1
ATOM 3172 N N . PRO B 1 173 ? -11.086 19.75 -0.578 1 92.69 173 PRO B N 1
ATOM 3173 C CA . PRO B 1 173 ? -9.633 19.594 -0.464 1 92.69 173 PRO B CA 1
ATOM 3174 C C . PRO B 1 173 ? -9.242 18.234 0.111 1 92.69 173 PRO B C 1
ATOM 3176 O O . PRO B 1 173 ? -8.242 17.641 -0.316 1 92.69 173 PRO B O 1
ATOM 3179 N N . TYR B 1 174 ? -10.047 17.781 0.976 1 94.25 174 TYR B N 1
ATOM 3180 C CA . TYR B 1 174 ? -9.789 16.484 1.596 1 94.25 174 TYR B CA 1
ATOM 3181 C C . TYR B 1 174 ? -10.039 15.352 0.609 1 94.25 174 TYR B C 1
ATOM 3183 O O . TYR B 1 174 ? -9.273 14.383 0.558 1 94.25 174 TYR B O 1
ATOM 3191 N N . PHE B 1 175 ? -11.055 15.57 -0.152 1 96 175 PHE B N 1
ATOM 3192 C CA . PHE B 1 175 ? -11.359 14.578 -1.176 1 96 175 PHE B CA 1
ATOM 3193 C C . PHE B 1 175 ? -10.227 14.484 -2.191 1 96 175 PHE B C 1
ATOM 3195 O O . PHE B 1 175 ? -9.836 13.383 -2.594 1 96 175 PHE B O 1
ATOM 3202 N N . ILE B 1 176 ? -9.688 15.594 -2.586 1 95.38 176 ILE B N 1
ATOM 3203 C CA . ILE B 1 176 ? -8.602 15.625 -3.561 1 95.38 176 ILE B CA 1
ATOM 3204 C C . ILE B 1 176 ? -7.363 14.945 -2.979 1 95.38 176 ILE B C 1
ATOM 3206 O O . ILE B 1 176 ? -6.656 14.219 -3.684 1 95.38 176 ILE B O 1
ATOM 3210 N N . ALA B 1 177 ? -7.082 15.094 -1.701 1 92.62 177 ALA B N 1
ATOM 3211 C CA . ALA B 1 177 ? -5.984 14.398 -1.033 1 92.62 177 ALA B CA 1
ATOM 3212 C C . ALA B 1 177 ? -6.199 12.883 -1.05 1 92.62 177 ALA B C 1
ATOM 3214 O O . ALA B 1 177 ? -5.266 12.125 -1.295 1 92.62 177 ALA B O 1
ATOM 3215 N N . GLY B 1 178 ? -7.449 12.492 -0.8 1 95.38 178 GLY B N 1
ATOM 3216 C CA . GLY B 1 178 ? -7.793 11.078 -0.879 1 95.38 178 GLY B CA 1
ATOM 3217 C C . GLY B 1 178 ? -7.633 10.508 -2.273 1 95.38 178 GLY B C 1
ATOM 3218 O O . GLY B 1 178 ? -7.188 9.367 -2.434 1 95.38 178 GLY B O 1
ATOM 3219 N N . LEU B 1 179 ? -7.973 11.352 -3.205 1 96.19 179 LEU B N 1
ATOM 3220 C CA . LEU B 1 179 ? -7.863 10.938 -4.598 1 96.19 179 LEU B CA 1
ATOM 3221 C C . LEU B 1 179 ? -6.406 10.719 -4.988 1 96.19 179 LEU B C 1
ATOM 3223 O O . LEU B 1 179 ? -6.086 9.758 -5.695 1 96.19 179 LEU B O 1
ATOM 3227 N N . LYS B 1 180 ? -5.531 11.555 -4.547 1 94.31 180 LYS B N 1
ATOM 3228 C CA . LYS B 1 180 ? -4.102 11.438 -4.82 1 94.31 180 LYS B CA 1
ATOM 3229 C C . LYS B 1 180 ? -3.541 10.141 -4.238 1 94.31 180 LYS B C 1
ATOM 3231 O O . LYS B 1 180 ? -2.787 9.43 -4.906 1 94.31 180 LYS B O 1
ATOM 3236 N N . ILE B 1 181 ? -3.939 9.789 -3.074 1 93.25 181 ILE B N 1
ATOM 3237 C CA . ILE B 1 181 ? -3.494 8.57 -2.408 1 93.25 181 ILE B CA 1
ATOM 3238 C C . ILE B 1 181 ? -4.09 7.352 -3.107 1 93.25 181 ILE B C 1
ATOM 3240 O O . ILE B 1 181 ? -3.369 6.41 -3.455 1 93.25 181 ILE B O 1
ATOM 3244 N N . SER B 1 182 ? -5.367 7.426 -3.406 1 97.62 182 SER B N 1
ATOM 3245 C CA . SER B 1 182 ? -6.098 6.285 -3.947 1 97.62 182 SER B CA 1
ATOM 3246 C C . SER B 1 182 ? -5.695 6.004 -5.391 1 97.62 182 SER B C 1
ATOM 3248 O O . SER B 1 182 ? -5.832 4.875 -5.871 1 97.62 182 SER B O 1
ATOM 3250 N N . GLY B 1 183 ? -5.285 7.062 -6.074 1 97 183 GLY B N 1
ATOM 3251 C CA . GLY B 1 183 ? -4.809 6.828 -7.426 1 97 183 GLY B CA 1
ATOM 3252 C C . GLY B 1 183 ? -3.68 5.816 -7.496 1 97 183 GLY B C 1
ATOM 3253 O O . GLY B 1 183 ? -3.75 4.852 -8.258 1 97 183 GLY B O 1
ATOM 3254 N N . GLY B 1 184 ? -2.682 6.02 -6.676 1 95.62 184 GLY B N 1
ATOM 3255 C CA . GLY B 1 184 ? -1.584 5.066 -6.613 1 95.62 184 GLY B CA 1
ATOM 3256 C C . GLY B 1 184 ? -1.998 3.713 -6.074 1 95.62 184 GLY B C 1
ATOM 3257 O O . GLY B 1 184 ? -1.57 2.676 -6.586 1 95.62 184 GLY B O 1
ATOM 3258 N N . LEU B 1 185 ? -2.842 3.715 -5.082 1 95.12 185 LEU B N 1
ATOM 3259 C CA . LEU B 1 185 ? -3.266 2.479 -4.434 1 95.12 185 LEU B CA 1
ATOM 3260 C C . LEU B 1 185 ? -4.109 1.629 -5.379 1 95.12 185 LEU B C 1
ATOM 3262 O O . LEU B 1 185 ? -4.055 0.398 -5.332 1 95.12 185 LEU B O 1
ATOM 3266 N N . SER B 1 186 ? -4.902 2.316 -6.207 1 98.06 186 SER B N 1
ATOM 3267 C CA . SER B 1 186 ? -5.707 1.586 -7.18 1 98.06 186 SER B CA 1
ATOM 3268 C C . SER B 1 186 ? -4.828 0.83 -8.172 1 98.06 186 SER B C 1
ATOM 3270 O O . SER B 1 186 ? -5.156 -0.289 -8.57 1 98.06 186 SER B O 1
ATOM 3272 N N . LEU B 1 187 ? -3.77 1.448 -8.562 1 97.75 187 LEU B N 1
ATOM 3273 C CA . LEU B 1 187 ? -2.822 0.768 -9.438 1 97.75 187 LEU B CA 1
ATOM 3274 C C . LEU B 1 187 ? -2.195 -0.431 -8.734 1 97.75 187 LEU B C 1
ATOM 3276 O O . LEU B 1 187 ? -2.115 -1.521 -9.305 1 97.75 187 LEU B O 1
ATOM 3280 N N . ILE B 1 188 ? -1.754 -0.249 -7.496 1 95.94 188 ILE B N 1
ATOM 3281 C CA . ILE B 1 188 ? -1.159 -1.326 -6.711 1 95.94 188 ILE B CA 1
ATOM 3282 C C . ILE B 1 188 ? -2.156 -2.475 -6.574 1 95.94 188 ILE B C 1
ATOM 3284 O O . ILE B 1 188 ? -1.795 -3.641 -6.746 1 95.94 188 ILE B O 1
ATOM 3288 N N . GLY B 1 189 ? -3.398 -2.131 -6.305 1 96.19 189 GLY B N 1
ATOM 3289 C CA . GLY B 1 189 ? -4.434 -3.148 -6.199 1 96.19 189 GLY B CA 1
ATOM 3290 C C . GLY B 1 189 ? -4.652 -3.912 -7.492 1 96.19 189 GLY B C 1
ATOM 3291 O O . GLY B 1 189 ? -4.793 -5.137 -7.48 1 96.19 189 GLY B O 1
ATOM 3292 N N . ALA B 1 190 ? -4.699 -3.164 -8.578 1 97 190 ALA B N 1
ATOM 3293 C CA . ALA B 1 190 ? -4.902 -3.791 -9.883 1 97 190 ALA B CA 1
ATOM 3294 C C . ALA B 1 190 ? -3.768 -4.758 -10.203 1 97 190 ALA B C 1
ATOM 3296 O O . ALA B 1 190 ? -4.008 -5.895 -10.617 1 97 190 ALA B O 1
ATOM 3297 N N . VAL B 1 191 ? -2.578 -4.297 -9.984 1 96.62 191 VAL B N 1
ATOM 3298 C CA . VAL B 1 191 ? -1.4 -5.098 -10.297 1 96.62 191 VAL B CA 1
ATOM 3299 C C . VAL B 1 191 ? -1.352 -6.328 -9.391 1 96.62 191 VAL B C 1
ATOM 3301 O O . VAL B 1 191 ? -1.05 -7.434 -9.852 1 96.62 191 VAL B O 1
ATOM 3304 N N . THR B 1 192 ? -1.668 -6.152 -8.156 1 94.56 192 THR B N 1
ATOM 3305 C CA . THR B 1 192 ? -1.696 -7.254 -7.203 1 94.56 192 THR B CA 1
ATOM 3306 C C . THR B 1 192 ? -2.721 -8.305 -7.621 1 94.56 192 THR B C 1
ATOM 3308 O O . THR B 1 192 ? -2.424 -9.508 -7.621 1 94.56 192 THR B O 1
ATOM 3311 N N . ALA B 1 193 ? -3.873 -7.828 -7.988 1 94.06 193 ALA B N 1
ATOM 3312 C CA . ALA B 1 193 ? -4.93 -8.742 -8.414 1 94.06 193 ALA B CA 1
ATOM 3313 C C . ALA B 1 193 ? -4.52 -9.508 -9.672 1 94.06 193 ALA B C 1
ATOM 3315 O O . ALA B 1 193 ? -4.773 -10.711 -9.781 1 94.06 193 ALA B O 1
ATOM 3316 N N . GLU B 1 194 ? -3.928 -8.852 -10.578 1 94.25 194 GLU B N 1
ATOM 3317 C CA . GLU B 1 194 ? -3.467 -9.484 -11.812 1 94.25 194 GLU B CA 1
ATOM 3318 C C . GLU B 1 194 ? -2.424 -10.562 -11.523 1 94.25 194 GLU B C 1
ATOM 3320 O O . GLU B 1 194 ? -2.436 -11.633 -12.141 1 94.25 194 GLU B O 1
ATOM 3325 N N . MET B 1 195 ? -1.554 -10.219 -10.609 1 91.62 195 MET B N 1
ATOM 3326 C CA . MET B 1 195 ? -0.492 -11.156 -10.266 1 91.62 195 MET B CA 1
ATOM 3327 C C . MET B 1 195 ? -1.071 -12.445 -9.688 1 91.62 195 MET B C 1
ATOM 3329 O O . MET B 1 195 ? -0.613 -13.539 -10.016 1 91.62 195 MET B O 1
ATOM 3333 N N . VAL B 1 196 ? -2.018 -12.297 -8.891 1 88.31 196 VAL B N 1
ATOM 3334 C CA . VAL B 1 196 ? -2.611 -13.461 -8.242 1 88.31 196 VAL B CA 1
ATOM 3335 C C . VAL B 1 196 ? -3.459 -14.242 -9.242 1 88.31 196 VAL B C 1
ATOM 3337 O O . VAL B 1 196 ? -3.494 -15.477 -9.219 1 88.31 196 VAL B O 1
ATOM 3340 N N . ALA B 1 197 ? -4.137 -13.5 -10.094 1 88.12 197 ALA B N 1
ATOM 3341 C CA . ALA B 1 197 ? -4.953 -14.148 -11.117 1 88.12 197 ALA B CA 1
ATOM 3342 C C . ALA B 1 197 ? -4.086 -14.906 -12.117 1 88.12 197 ALA B C 1
ATOM 3344 O O . ALA B 1 197 ? -4.539 -15.875 -12.734 1 88.12 197 ALA B O 1
ATOM 3345 N N . GLY B 1 198 ? -2.893 -14.461 -12.195 1 80 198 GLY B N 1
ATOM 3346 C CA . GLY B 1 198 ? -1.97 -15.148 -13.086 1 80 198 GLY B CA 1
ATOM 3347 C C . GLY B 1 198 ? -2.219 -14.844 -14.555 1 80 198 GLY B C 1
ATOM 3348 O O . GLY B 1 198 ? -2.795 -13.805 -14.891 1 80 198 GLY B O 1
ATOM 3349 N N . ALA B 1 199 ? -1.566 -15.711 -15.305 1 64.31 199 ALA B N 1
ATOM 3350 C CA . ALA B 1 199 ? -1.573 -15.531 -16.75 1 64.31 199 ALA B CA 1
ATOM 3351 C C . ALA B 1 199 ? -2.795 -16.188 -17.391 1 64.31 199 ALA B C 1
ATOM 3353 O O . ALA B 1 199 ? -2.936 -16.219 -18.609 1 64.31 199 ALA B O 1
ATOM 3354 N N . ALA B 1 200 ? -3.721 -16.656 -16.375 1 54.66 200 ALA B N 1
ATOM 3355 C CA . ALA B 1 200 ? -4.848 -17.438 -16.891 1 54.66 200 ALA B CA 1
ATOM 3356 C C . ALA B 1 200 ? -6.023 -16.531 -17.25 1 54.66 200 ALA B C 1
ATOM 3358 O O . ALA B 1 200 ? -6.363 -15.617 -16.5 1 54.66 200 ALA B O 1
ATOM 3359 N N . GLY B 1 201 ? -6.117 -16.234 -18.578 1 54.62 201 GLY B N 1
ATOM 3360 C CA . GLY B 1 201 ? -7.332 -15.625 -19.078 1 54.62 201 GLY B CA 1
ATOM 3361 C C . GLY B 1 201 ? -7.109 -14.789 -20.328 1 54.62 201 GLY B C 1
ATOM 3362 O O . GLY B 1 201 ? -5.965 -14.539 -20.703 1 54.62 201 GLY B O 1
ATOM 3363 N N . ARG B 1 202 ? -8.086 -14.539 -21.062 1 55.44 202 ARG B N 1
ATOM 3364 C CA . ARG B 1 202 ? -8.148 -13.867 -22.359 1 55.44 202 ARG B CA 1
ATOM 3365 C C . ARG B 1 202 ? -7.645 -12.43 -22.25 1 55.44 202 ARG B C 1
ATOM 3367 O O . ARG B 1 202 ? -6.965 -11.938 -23.141 1 55.44 202 ARG B O 1
ATOM 3374 N N . GLU B 1 203 ? -7.914 -11.75 -21.172 1 65.81 203 GLU B N 1
ATOM 3375 C CA . GLU B 1 203 ? -7.492 -10.359 -21.031 1 65.81 203 GLU B CA 1
ATOM 3376 C C . GLU B 1 203 ? -6.512 -10.195 -19.875 1 65.81 203 GLU B C 1
ATOM 3378 O O . GLU B 1 203 ? -6.891 -10.344 -18.703 1 65.81 203 GLU B O 1
ATOM 3383 N N . THR B 1 204 ? -5.219 -10.055 -20.391 1 86.06 204 THR B N 1
ATOM 3384 C CA . THR B 1 204 ? -4.18 -10.078 -19.375 1 86.06 204 THR B CA 1
ATOM 3385 C C . THR B 1 204 ? -3.549 -8.695 -19.219 1 86.06 204 THR B C 1
ATOM 3387 O O . THR B 1 204 ? -3.426 -7.949 -20.188 1 86.06 204 THR B O 1
ATOM 3390 N N . GLY B 1 205 ? -3.344 -8.273 -18.031 1 95.06 205 GLY B N 1
ATOM 3391 C CA . GLY B 1 205 ? -2.715 -7.004 -17.719 1 95.06 205 GLY B CA 1
ATOM 3392 C C . GLY B 1 205 ? -1.199 -7.074 -17.719 1 95.06 205 GLY B C 1
ATOM 3393 O O . GLY B 1 205 ? -0.617 -8.07 -18.156 1 95.06 205 GLY B O 1
ATOM 3394 N N . LEU B 1 206 ? -0.56 -6.02 -17.438 1 96.38 206 LEU B N 1
ATOM 3395 C CA . LEU B 1 206 ? 0.895 -5.906 -17.453 1 96.38 206 LEU B CA 1
ATOM 3396 C C . LEU B 1 206 ? 1.526 -6.895 -16.469 1 96.38 206 LEU B C 1
ATOM 3398 O O . LEU B 1 206 ? 2.582 -7.465 -16.75 1 96.38 206 LEU B O 1
ATOM 3402 N N . ALA B 1 207 ? 0.874 -7.047 -15.328 1 94.5 207 ALA B N 1
ATOM 3403 C CA . ALA B 1 207 ? 1.416 -7.973 -14.336 1 94.5 207 ALA B CA 1
ATOM 3404 C C . ALA B 1 207 ? 1.438 -9.398 -14.875 1 94.5 207 ALA B C 1
ATOM 3406 O O . ALA B 1 207 ? 2.369 -10.164 -14.594 1 94.5 207 ALA B O 1
ATOM 3407 N N . SER B 1 208 ? 0.469 -9.727 -15.602 1 92.44 208 SER B N 1
ATOM 3408 C CA . SER B 1 208 ? 0.427 -11.047 -16.219 1 92.44 208 SER B CA 1
ATOM 3409 C C . SER B 1 208 ? 1.564 -11.219 -17.234 1 92.44 208 SER B C 1
ATOM 3411 O O . SER B 1 208 ? 2.129 -12.305 -17.344 1 92.44 208 SER B O 1
ATOM 3413 N N . ARG B 1 209 ? 1.819 -10.117 -17.906 1 94.38 209 ARG B N 1
ATOM 3414 C CA . ARG B 1 209 ? 2.928 -10.172 -18.859 1 94.38 209 ARG B CA 1
ATOM 3415 C C . ARG B 1 209 ? 4.258 -10.344 -18.125 1 94.38 209 ARG B C 1
ATOM 3417 O O . ARG B 1 209 ? 5.16 -11.023 -18.625 1 94.38 209 ARG B O 1
ATOM 3424 N N . ILE B 1 210 ? 4.41 -9.719 -17.016 1 94.88 210 ILE B N 1
ATOM 3425 C CA . ILE B 1 210 ? 5.617 -9.867 -16.219 1 94.88 210 ILE B CA 1
ATOM 3426 C C . ILE B 1 210 ? 5.762 -11.32 -15.758 1 94.88 210 ILE B C 1
ATOM 3428 O O . ILE B 1 210 ? 6.836 -11.906 -15.867 1 94.88 210 ILE B O 1
ATOM 3432 N N . LEU B 1 211 ? 4.68 -11.906 -15.328 1 90.5 211 LEU B N 1
ATOM 3433 C CA . LEU B 1 211 ? 4.699 -13.289 -14.867 1 90.5 211 LEU B CA 1
ATOM 3434 C C . LEU B 1 211 ? 5.031 -14.242 -16.016 1 90.5 211 LEU B C 1
ATOM 3436 O O . LEU B 1 211 ? 5.844 -15.156 -15.852 1 90.5 211 LEU B O 1
ATOM 3440 N N . GLU B 1 212 ? 4.367 -13.992 -17.109 1 91.56 212 GLU B N 1
ATOM 3441 C CA . GLU B 1 212 ? 4.629 -14.82 -18.281 1 91.56 212 GLU B CA 1
ATOM 3442 C C . GLU B 1 212 ? 6.098 -14.758 -18.688 1 91.56 212 GLU B C 1
ATOM 3444 O O . GLU B 1 212 ? 6.719 -15.789 -18.969 1 91.56 212 GLU B O 1
ATOM 3449 N N . ALA B 1 213 ? 6.613 -13.547 -18.75 1 93.31 213 ALA B N 1
ATOM 3450 C CA . ALA B 1 213 ? 8.016 -13.367 -19.109 1 93.31 213 ALA B CA 1
ATOM 3451 C C . ALA B 1 213 ? 8.938 -14.023 -18.094 1 93.31 213 ALA B C 1
ATOM 3453 O O . ALA B 1 213 ? 9.992 -14.547 -18.453 1 93.31 213 ALA B O 1
ATOM 3454 N N . SER B 1 214 ? 8.531 -13.953 -16.844 1 90.56 214 SER B N 1
ATOM 3455 C CA . SER B 1 214 ? 9.32 -14.586 -15.781 1 90.56 214 SER B CA 1
ATOM 3456 C C . SER B 1 214 ? 9.375 -16.094 -15.961 1 90.56 214 SER B C 1
ATOM 3458 O O . SER B 1 214 ? 10.43 -16.703 -15.82 1 90.56 214 SER B O 1
ATOM 3460 N N . PHE B 1 215 ? 8.281 -16.734 -16.359 1 87.62 215 PHE B N 1
ATOM 3461 C CA . PHE B 1 215 ? 8.219 -18.188 -16.547 1 87.62 215 PHE B CA 1
ATOM 3462 C C . PHE B 1 215 ? 9.039 -18.594 -17.766 1 87.62 215 PHE B C 1
ATOM 3464 O O . PHE B 1 215 ? 9.602 -19.688 -17.797 1 87.62 215 PHE B O 1
ATOM 3471 N N . ARG B 1 216 ? 9.133 -17.703 -18.656 1 91 216 ARG B N 1
ATOM 3472 C CA . ARG B 1 216 ? 9.859 -18 -19.891 1 91 216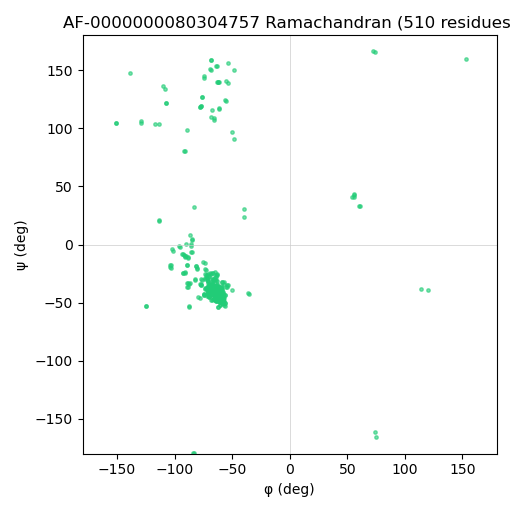 ARG B CA 1
ATOM 3473 C C . ARG B 1 216 ? 11.305 -17.516 -19.797 1 91 216 ARG B C 1
ATOM 3475 O O . ARG B 1 216 ? 12.047 -17.594 -20.781 1 91 216 ARG B O 1
ATOM 3482 N N . THR B 1 217 ? 11.703 -16.922 -18.766 1 91.06 217 THR B N 1
ATOM 3483 C CA . THR B 1 217 ? 13.039 -16.406 -18.5 1 91.06 217 THR B CA 1
ATOM 3484 C C . THR B 1 217 ? 13.422 -15.336 -19.531 1 91.06 217 THR B C 1
ATOM 3486 O O . THR B 1 217 ? 14.555 -15.312 -20 1 91.06 217 THR B O 1
ATOM 3489 N N . GLU B 1 218 ? 12.391 -14.617 -19.938 1 95.44 218 GLU B N 1
ATOM 3490 C CA . GLU B 1 218 ? 12.609 -13.469 -20.812 1 95.44 218 GLU B CA 1
ATOM 3491 C C . GLU B 1 218 ? 12.789 -12.188 -20 1 95.44 218 GLU B C 1
ATOM 3493 O O . GLU B 1 218 ? 11.922 -11.312 -20 1 95.44 218 GLU B O 1
ATOM 3498 N N . THR B 1 219 ? 13.969 -12.047 -19.516 1 96.38 219 THR B N 1
ATOM 3499 C CA . THR B 1 219 ? 14.25 -11 -18.547 1 96.38 219 THR B CA 1
ATOM 3500 C C . THR B 1 219 ? 14.078 -9.617 -19.156 1 96.38 219 THR B C 1
ATOM 3502 O O . THR B 1 219 ? 13.484 -8.727 -18.547 1 96.38 219 THR B O 1
ATOM 3505 N N . PRO B 1 220 ? 14.516 -9.422 -20.406 1 97.5 220 PRO B N 1
ATOM 3506 C CA . PRO B 1 220 ? 14.312 -8.094 -20.984 1 97.5 220 PRO B CA 1
ATOM 3507 C C . PRO B 1 220 ? 12.836 -7.727 -21.109 1 97.5 220 PRO B C 1
ATOM 3509 O O . PRO B 1 220 ? 12.469 -6.57 -20.891 1 97.5 220 PRO B O 1
ATOM 3512 N N . LYS B 1 221 ? 12.055 -8.703 -21.438 1 96.81 221 LYS B N 1
ATOM 3513 C CA . LYS B 1 221 ? 10.625 -8.453 -21.578 1 96.81 221 LYS B CA 1
ATOM 3514 C C . LYS B 1 221 ? 10 -8.148 -20.219 1 96.81 221 LYS B C 1
ATOM 3516 O O . LYS B 1 221 ? 9.078 -7.332 -20.109 1 96.81 221 LYS B O 1
ATOM 3521 N N . MET B 1 222 ? 10.469 -8.828 -19.188 1 96.31 222 MET B N 1
ATOM 3522 C CA . MET B 1 222 ? 10.016 -8.547 -17.812 1 96.31 222 MET B CA 1
ATOM 3523 C C . MET B 1 222 ? 10.281 -7.086 -17.453 1 96.31 222 MET B C 1
ATOM 3525 O O . MET B 1 222 ? 9.391 -6.395 -16.969 1 96.31 222 MET B O 1
ATOM 3529 N N . PHE B 1 223 ? 11.508 -6.648 -17.781 1 97.56 223 PHE B N 1
ATOM 3530 C CA . PHE B 1 223 ? 11.883 -5.277 -17.469 1 97.56 223 PHE B CA 1
ATOM 3531 C C . PHE B 1 223 ? 11.102 -4.285 -18.328 1 97.56 223 PHE B C 1
ATOM 3533 O O . PHE B 1 223 ? 10.758 -3.195 -17.859 1 97.56 223 PHE B O 1
ATOM 3540 N N . ALA B 1 224 ? 10.844 -4.66 -19.531 1 98 224 ALA B N 1
ATOM 3541 C CA . ALA B 1 224 ? 10.07 -3.785 -20.406 1 98 224 ALA B CA 1
ATOM 3542 C C . ALA B 1 224 ? 8.664 -3.561 -19.844 1 98 224 ALA B C 1
ATOM 3544 O O . ALA B 1 224 ? 8.203 -2.42 -19.75 1 98 224 ALA B O 1
ATOM 3545 N N . ALA B 1 225 ? 7.988 -4.645 -19.469 1 97.25 225 ALA B N 1
ATOM 3546 C CA . ALA B 1 225 ? 6.652 -4.543 -18.891 1 97.25 225 ALA B CA 1
ATOM 3547 C C . ALA B 1 225 ? 6.684 -3.775 -17.562 1 97.25 225 ALA B C 1
ATOM 3549 O O . ALA B 1 225 ? 5.801 -2.957 -17.297 1 97.25 225 ALA B O 1
ATOM 3550 N N . LEU B 1 226 ? 7.676 -4.023 -16.781 1 96.94 226 LEU B N 1
ATOM 3551 C CA . LEU B 1 226 ? 7.836 -3.336 -15.508 1 96.94 226 LEU B CA 1
ATOM 3552 C C . LEU B 1 226 ? 8.047 -1.841 -15.719 1 96.94 226 LEU B C 1
ATOM 3554 O O . LEU B 1 226 ? 7.523 -1.022 -14.961 1 96.94 226 LEU B O 1
ATOM 3558 N N . THR B 1 227 ? 8.852 -1.489 -16.703 1 96.81 227 THR B N 1
ATOM 3559 C CA . THR B 1 227 ? 9.102 -0.086 -17.016 1 96.81 227 THR B CA 1
ATOM 3560 C C . THR B 1 227 ? 7.793 0.636 -17.344 1 96.81 227 THR B C 1
ATOM 3562 O O . THR B 1 227 ? 7.555 1.742 -16.844 1 96.81 227 THR B O 1
ATOM 3565 N N . LEU B 1 228 ? 6.973 -0.012 -18.125 1 97.19 228 LEU B N 1
ATOM 3566 C CA . LEU B 1 228 ? 5.676 0.566 -18.469 1 97.19 228 LEU B CA 1
ATOM 3567 C C . LEU B 1 228 ? 4.816 0.722 -17.219 1 97.19 228 LEU B C 1
ATOM 3569 O O . LEU B 1 228 ? 4.109 1.722 -17.062 1 97.19 228 LEU B O 1
ATOM 3573 N N . LEU B 1 229 ? 4.875 -0.213 -16.359 1 97.38 229 LEU B N 1
ATOM 3574 C CA . LEU B 1 229 ? 4.125 -0.176 -15.109 1 97.38 229 LEU B CA 1
ATOM 3575 C C . LEU B 1 229 ? 4.605 0.964 -14.219 1 97.38 229 LEU B C 1
ATOM 3577 O O . LEU B 1 229 ? 3.797 1.711 -13.664 1 97.38 229 LEU B O 1
ATOM 3581 N N . VAL B 1 230 ? 5.883 1.078 -14.078 1 96 230 VAL B N 1
ATOM 3582 C CA . VAL B 1 230 ? 6.488 2.121 -13.258 1 96 230 VAL B CA 1
ATOM 3583 C C . VAL B 1 230 ? 6.133 3.496 -13.82 1 96 230 VAL B C 1
ATOM 3585 O O . VAL B 1 230 ? 5.777 4.41 -13.07 1 96 230 VAL B O 1
ATOM 3588 N N . LEU B 1 231 ? 6.215 3.646 -15.094 1 95.81 231 LEU B N 1
ATOM 3589 C CA . LEU B 1 231 ? 5.855 4.902 -15.75 1 95.81 231 LEU B CA 1
ATOM 3590 C C . LEU B 1 231 ? 4.395 5.254 -15.484 1 95.81 231 LEU B C 1
ATOM 3592 O O . LEU B 1 231 ? 4.062 6.422 -15.281 1 95.81 231 LEU B O 1
ATOM 3596 N N . THR B 1 232 ? 3.561 4.258 -15.508 1 97.31 232 THR B N 1
ATOM 3597 C CA . THR B 1 232 ? 2.148 4.473 -15.211 1 97.31 232 THR B CA 1
ATOM 3598 C C . THR B 1 232 ? 1.967 5.004 -13.789 1 97.31 232 THR B C 1
ATOM 3600 O O . THR B 1 232 ? 1.214 5.957 -13.57 1 97.31 232 THR B O 1
ATOM 3603 N N . GLY B 1 233 ? 2.668 4.34 -12.844 1 96.19 233 GLY B N 1
ATOM 3604 C CA . GLY B 1 233 ? 2.607 4.812 -11.469 1 96.19 233 GLY B CA 1
ATOM 3605 C C . GLY B 1 233 ? 3.084 6.246 -11.312 1 96.19 233 GLY B C 1
ATOM 3606 O O . GLY B 1 233 ? 2.455 7.039 -10.609 1 96.19 233 GLY B O 1
ATOM 3607 N N . VAL B 1 234 ? 4.141 6.625 -11.977 1 94.19 234 VAL B N 1
ATOM 3608 C CA . VAL B 1 234 ? 4.695 7.973 -11.922 1 94.19 234 VAL B CA 1
ATOM 3609 C C . VAL B 1 234 ? 3.701 8.969 -12.523 1 94.19 234 VAL B C 1
ATOM 3611 O O . VAL B 1 234 ? 3.484 10.047 -11.977 1 94.19 234 VAL B O 1
ATOM 3614 N N . LEU B 1 235 ? 3.104 8.586 -13.602 1 96.19 235 LEU B N 1
ATOM 3615 C CA . LEU B 1 235 ? 2.146 9.453 -14.281 1 96.19 235 LEU B CA 1
ATOM 3616 C C . LEU B 1 235 ? 0.907 9.672 -13.414 1 96.19 235 LEU B C 1
ATOM 3618 O O . LEU B 1 235 ? 0.379 10.789 -13.352 1 96.19 235 LEU B O 1
ATOM 3622 N N . ILE B 1 236 ? 0.442 8.648 -12.773 1 96.69 236 ILE B N 1
ATOM 3623 C CA . ILE B 1 236 ? -0.709 8.766 -11.883 1 96.69 236 ILE B CA 1
ATOM 3624 C C . ILE B 1 236 ? -0.365 9.688 -10.719 1 96.69 236 ILE B C 1
ATOM 3626 O O . ILE B 1 236 ? -1.127 10.602 -10.391 1 96.69 236 ILE B O 1
ATOM 3630 N N . HIS B 1 237 ? 0.759 9.43 -10.133 1 93.19 237 HIS B N 1
ATOM 3631 C CA . HIS B 1 237 ? 1.207 10.25 -9.016 1 93.19 237 HIS B CA 1
ATOM 3632 C C . HIS B 1 237 ? 1.336 11.711 -9.422 1 93.19 237 HIS B C 1
ATOM 3634 O O . HIS B 1 237 ? 0.816 12.602 -8.742 1 93.19 237 HIS B O 1
ATOM 3640 N N . ALA B 1 238 ? 2.025 12.016 -10.516 1 92.38 238 ALA B N 1
ATOM 3641 C CA . ALA B 1 238 ? 2.217 13.375 -11.016 1 92.38 238 ALA B CA 1
ATOM 3642 C C . ALA B 1 238 ? 0.888 14 -11.43 1 92.38 238 ALA B C 1
ATOM 3644 O O . ALA B 1 238 ? 0.65 15.188 -11.195 1 92.38 238 ALA B O 1
ATOM 3645 N N . GLY B 1 239 ? 0.051 13.211 -12.102 1 95.31 239 GLY B N 1
ATOM 3646 C CA . GLY B 1 239 ? -1.241 13.703 -12.555 1 95.31 239 GLY B CA 1
ATOM 3647 C C . GLY B 1 239 ? -2.131 14.18 -11.43 1 95.31 239 GLY B C 1
ATOM 3648 O O . GLY B 1 239 ? -2.648 15.297 -11.469 1 95.31 239 GLY B O 1
ATOM 3649 N N . PHE B 1 240 ? -2.287 13.406 -10.414 1 94.31 240 PHE B N 1
ATOM 3650 C CA . PHE B 1 240 ? -3.141 13.797 -9.297 1 94.31 240 PHE B CA 1
ATOM 3651 C C . PHE B 1 240 ? -2.473 14.883 -8.461 1 94.31 240 PHE B C 1
ATOM 3653 O O . PHE B 1 240 ? -3.152 15.703 -7.844 1 94.31 240 PHE B O 1
ATOM 3660 N N . GLY B 1 241 ? -1.104 14.859 -8.445 1 90.81 241 GLY B N 1
ATOM 3661 C CA . GLY B 1 241 ? -0.408 15.984 -7.832 1 90.81 241 GLY B CA 1
ATOM 3662 C C . GLY B 1 241 ? -0.7 17.312 -8.508 1 90.81 241 GLY B C 1
ATOM 3663 O O . GLY B 1 241 ? -0.941 18.312 -7.832 1 90.81 241 GLY B O 1
ATOM 3664 N N . LEU B 1 242 ? -0.677 17.328 -9.773 1 91.56 242 LEU B N 1
ATOM 3665 C CA . LEU B 1 242 ? -0.985 18.516 -10.555 1 91.56 242 LEU B CA 1
ATOM 3666 C C . LEU B 1 242 ? -2.438 18.938 -10.352 1 91.56 242 LEU B C 1
ATOM 3668 O O . LEU B 1 242 ? -2.736 20.125 -10.242 1 91.56 242 LEU B O 1
ATOM 3672 N N . LEU B 1 243 ? -3.262 17.938 -10.289 1 91.94 243 LEU B N 1
ATOM 3673 C CA . LEU B 1 243 ? -4.672 18.219 -10.047 1 91.94 243 LEU B CA 1
ATOM 3674 C C . LEU B 1 243 ? -4.875 18.891 -8.695 1 91.94 243 LEU B C 1
ATOM 3676 O O . LEU B 1 243 ? -5.629 19.859 -8.578 1 91.94 243 LEU B O 1
ATOM 3680 N N . ALA B 1 244 ? -4.227 18.359 -7.738 1 90.5 244 ALA B N 1
ATOM 3681 C CA . ALA B 1 244 ? -4.309 18.938 -6.395 1 90.5 244 ALA B CA 1
ATOM 3682 C C . ALA B 1 244 ? -3.801 20.375 -6.379 1 90.5 244 ALA B C 1
ATOM 3684 O O . ALA B 1 244 ? -4.434 21.25 -5.793 1 90.5 244 ALA B O 1
ATOM 3685 N N . ARG B 1 245 ? -2.727 20.656 -7.039 1 88.75 245 ARG B N 1
ATOM 3686 C CA . ARG B 1 245 ? -2.146 21.984 -7.086 1 88.75 245 ARG B CA 1
ATOM 3687 C C . ARG B 1 245 ? -3.08 22.969 -7.789 1 88.75 245 ARG B C 1
ATOM 3689 O O . ARG B 1 245 ? -3.201 24.125 -7.375 1 88.75 245 ARG B O 1
ATOM 3696 N N . ARG B 1 246 ? -3.688 22.562 -8.758 1 89.69 246 ARG B N 1
ATOM 3697 C CA . ARG B 1 246 ? -4.562 23.422 -9.547 1 89.69 246 ARG B CA 1
ATOM 3698 C C . ARG B 1 246 ? -5.848 23.75 -8.789 1 89.69 246 ARG B C 1
ATOM 3700 O O . ARG B 1 246 ? -6.363 24.859 -8.883 1 89.69 246 ARG B O 1
ATOM 3707 N N . LEU B 1 247 ? -6.348 22.766 -8.094 1 87.88 247 LEU B N 1
ATOM 3708 C CA . LEU B 1 247 ? -7.652 22.938 -7.457 1 87.88 247 LEU B CA 1
ATOM 3709 C C . LEU B 1 247 ? -7.504 23.547 -6.062 1 87.88 247 LEU B C 1
ATOM 3711 O O . LEU B 1 247 ? -8.391 24.25 -5.594 1 87.88 247 LEU B O 1
ATOM 3715 N N . LEU B 1 248 ? -6.535 23.219 -5.344 1 82.75 248 LEU B N 1
ATOM 3716 C CA . LEU B 1 248 ? -6.41 23.641 -3.957 1 82.75 248 LEU B CA 1
ATOM 3717 C C . LEU B 1 248 ? -5.418 24.797 -3.83 1 82.75 248 LEU B C 1
ATOM 3719 O O . LEU B 1 248 ? -5.438 25.531 -2.844 1 82.75 248 LEU B O 1
ATOM 3723 N N . GLY B 1 249 ? -4.746 25.219 -4.793 1 72.44 249 GLY B N 1
ATOM 3724 C CA . GLY B 1 249 ? -3.699 26.234 -4.711 1 72.44 249 GLY B CA 1
ATOM 3725 C C . GLY B 1 249 ? -2.42 25.703 -4.086 1 72.44 249 GLY B C 1
ATOM 3726 O O . GLY B 1 249 ? -2.41 24.625 -3.48 1 72.44 249 GLY B O 1
ATOM 3727 N N . PRO B 1 250 ? -1.358 26.438 -4.242 1 58.53 250 PRO B N 1
ATOM 3728 C CA . PRO B 1 250 ? -0.048 26.062 -3.701 1 58.53 250 PRO B CA 1
ATOM 3729 C C . PRO B 1 250 ? -0.01 26.094 -2.174 1 58.53 250 PRO B C 1
ATOM 3731 O O . PRO B 1 250 ? -0.654 26.953 -1.555 1 58.53 250 PRO B O 1
ATOM 3734 N N . GLY B 1 251 ? 0.188 25.047 -1.3 1 53.59 251 GLY B N 1
ATOM 3735 C CA . GLY B 1 251 ? 0.317 25.078 0.149 1 53.59 251 GLY B CA 1
ATOM 3736 C C . GLY B 1 251 ? -0.824 24.375 0.864 1 53.59 251 GLY B C 1
ATOM 3737 O O . GLY B 1 251 ? -0.748 24.125 2.068 1 53.59 251 GLY B O 1
ATOM 3738 N N . GLN B 1 252 ? -1.987 24.547 0.327 1 51.84 252 GLN B N 1
ATOM 3739 C CA . GLN B 1 252 ? -3.131 24.062 1.095 1 51.84 252 GLN B CA 1
ATOM 3740 C C . GLN B 1 252 ? -3.219 22.547 1.058 1 51.84 252 GLN B C 1
ATOM 3742 O O . GLN B 1 252 ? -4.086 21.953 1.704 1 51.84 252 GLN B O 1
ATOM 3747 N N . ALA B 1 253 ? -2.551 22 0.191 1 46.16 253 ALA B N 1
ATOM 3748 C CA . ALA B 1 253 ? -2.703 20.547 0.19 1 46.16 253 ALA B CA 1
ATOM 3749 C C . ALA B 1 253 ? -2.143 19.938 1.472 1 46.16 253 ALA B C 1
ATOM 3751 O O . ALA B 1 253 ? -1.029 20.266 1.888 1 46.16 253 ALA B O 1
ATOM 3752 N N . PRO B 1 254 ? -2.902 19.438 2.393 1 42.94 254 PRO B N 1
ATOM 3753 C CA . PRO B 1 254 ? -2.35 18.891 3.635 1 42.94 254 PRO B CA 1
ATOM 3754 C C . PRO B 1 254 ? -1.065 18.094 3.41 1 42.94 254 PRO B C 1
ATOM 3756 O O . PRO B 1 254 ? -1.12 16.906 3.07 1 42.94 254 PRO B O 1
ATOM 3759 N N . GLY B 1 255 ? -0.322 18.312 2.369 1 34.72 255 GLY B N 1
ATOM 3760 C CA . GLY B 1 255 ? 0.889 17.516 2.199 1 34.72 255 GLY B CA 1
ATOM 3761 C C . GLY B 1 255 ? 1.803 17.562 3.41 1 34.72 255 GLY B C 1
ATOM 3762 O O . GLY B 1 255 ? 1.559 18.312 4.352 1 34.72 255 GLY B O 1
ATOM 3763 N N . PRO B 1 256 ? 2.713 16.516 3.648 1 31.84 256 PRO B N 1
ATOM 3764 C CA . PRO B 1 256 ? 3.68 16.859 4.695 1 31.84 256 PRO B CA 1
ATOM 3765 C C . PRO B 1 256 ? 4.344 18.219 4.469 1 31.84 256 PRO B C 1
ATOM 3767 O O . PRO B 1 256 ? 4.719 18.547 3.34 1 31.84 256 PRO B O 1
ATOM 3770 N N . GLU B 1 257 ? 3.938 19.359 5.055 1 24.86 257 GLU B N 1
ATOM 3771 C CA . GLU B 1 257 ? 4.914 20.438 5.137 1 24.86 257 GLU B CA 1
ATOM 3772 C C . GLU B 1 257 ? 6.293 19.906 5.523 1 24.86 257 GLU B C 1
ATOM 3774 O O . GLU B 1 257 ? 6.406 19 6.34 1 24.86 257 GLU B O 1
#

Nearest PDB structures (foldseek):
  8w9m-assembly1_B  TM=7.701E-01  e=1.633E-06  Nostoc sp. PCC 7120 = FACHB-418
  7ahd-assembly1_B  TM=7.450E-01  e=1.190E-05  Lactococcus lactis subsp. lactis
  7ahc-assembly1_B  TM=7.781E-01  e=2.878E-05  Lactococcus lactis subsp. lactis
  7ahd-assembly1_A  TM=7.534E-01  e=3.751E-05  Lactococcus lactis subsp. lactis
  7ahh-assembly1_A  TM=7.627E-01  e=1.182E-04  Lactococcus lactis subsp. lactis

Organism: Piscinibacter sakaiensis (NCBI:txid1547922)

Sequence (514 aa):
MNGLAARALPALGLAGALLAWEAVVRLGDIPAYTLPAPTLVARTLADNLGSLLGSWWFTVQVTFGALALACLGGVLVASAFALWRPLEAALLPLAVVLQVTPIVAVAPLILIYVDSTTAALLLCAWIVAFFPILSNTVAGLRSADPRLRELFRLYRASPAQRLRLLLVPSALPYFIAGLKISGGLSLIGAVTAEMVAGAAGRETGLASRILEASFRTETPKMFAALTLLVLTGVLIHAGFGLLARRLLGPGQAPGPEMNGLAARALPALGLAGALLAWEAVVRLGDIPAYTLPAPTLVARTLADNLGSLLGSWWFTVQVTFGALALACLGGVLVASAFALWRPLEAALLPLAVVLQVTPIVAVAPLILIYVDSTTAALLLCAWIVAFFPILSNTVAGLRSADPRLRELFRLYRASPAQRLRLLLVPSALPYFIAGLKISGGLSLIGAVTAEMVAGAAGRETGLASRILEASFRTETPKMFAALTLLVLTGVLIHAGFGLLARRLLGPGQAPGPE

Secondary structure (DSSP, 8-state):
--HHHHHHHHHHHHHHHHHHHHHHHHHTT--TTT---HHHHHHHHHHTHHHHHHHHHHHHHHHHHHHHHHHHHHHHHHHHHHH-HHHHHHHHHHHHHHHHS-HHHHHHHHHHH-S-HHHHHHHHHHHHHHHHHHHHHHHHHTTS-HHHHHHHHHTT--HHHHIIIIIHHHHHHHHHHHHHHHHHHHHHHHHHHHHHHTT-SSS--HHHHHHHHHHTT-HHHHHHHHHHHHHHHHHHHHHHHHHHHHHH-TT-S----/--HHHHHHHHHHHHHHHHHHHHHHHHHTT--TTT---HHHHHHHHHHTHHHHHHHHHHHHHHHHHHHHHHHHHHHHHHHHHHH-HHHHHHHHHHHHHHHHS-HHHHHHHHHHH-S-HHHHHHHHHHHHHHHHHHHHHHHHHTTS-HHHHHHHHHTT--HHHHIIIIIHHHHHHHHHHHHHHHHHHHHHHHHHHHHHHTT-SSS--HHHHHHHHHHTT-HHHHHHHHHHHHHHHHHHHHHHHHHHHHHH-TT-S----

Radius of gyration: 24.06 Å; Cα contacts (8 Å, |Δi|>4): 721; chains: 2; bounding box: 65×59×58 Å

Foldseek 3Di:
DDPVCVVCVVVVVVVVVLVVQQCCCVVVVPDCLGPNRPVLLVVLCVVCVVVLVLQAVLLVCLLVLLLVVLLVVLLVQLLVCLVPVVSCVVCVVVLVVLQVDDLLVCLVVLPVVDPDLSVSLSVQLNSQLNSLLNVLQNVQLVQWDPVVVVVCVVVVPDSVCCCVPTRVVSSVLSNLLSSLVSSLSSSVRNLSNLLSVELPDPRHHLNNQLRVCVVVSVNSSNSNSVVSSVVSSVCSNVVSVVVSCVPVNDPPNVPVD/DDPVCVVCVVVVVVVVVLVVQQCCCVVVVPDCLGPNRPVLLVVLCVVCVVVLVQQAVLLVCLLVLLLVVLLVVLLVQLLVCLVPVVSCVVCVVVLVVLQVDDLLVCLVVLPVVDPDLSVSLSVQLNSQLNSLLNVLQNVQLVQWDPVVVVVCVVVVPDSVCCCVPTRVVSSVLSNLLSSLVSSLSSSVRNLSNLLSVELPDDRHHLNNQLRVCVVVSVNSSNSNSVVSSVVSSVCSNVVSVVVSCVPVNDPPNVPPD

InterPro domains:
  IPR000515 ABC transporter type 1, transmembrane domain MetI-like [PF00528] (74-247)
  IPR000515 ABC transporter type 1, transmembrane domain MetI-like [PS50928] (56-244)
  IPR000515 ABC transporter type 1, transmembrane domain MetI-like [cd06261] (57-225)
  IPR035906 MetI-like superfamily [G3DSA:1.10.3720.10] (47-247)
  IPR035906 MetI-like superfamily [SSF161098] (51-235)

pLDDT: mean 89.6, std 12.69, range [24.41, 98.75]